Protein AF-A0A267TAC4-F1 (afdb_monomer_lite)

Radius of gyration: 40.47 Å; chains: 1; bounding box: 93×40×116 Å

Secondary structure (DSSP, 8-state):
-EEEEEEEEE--TTS--HHHHHHHHH-GGG-EE-GGGTT-TTEEEETTEEEE-SEEEEEEEEE----HHHHHHHHHHHHHHHHHHHHHHHHHHHS-TT---SSSS--HHHHTHHHHHHHHHHHHHHHHHHHHHHHHHHHHSTTPPP--SPPPP-HHHHH-HHHHHHHHHHHHHHH-----HHHHHHHHHHHHHHHHHHHHHHHHHHHHHHHB-GGGSEEEEE--STT----EEEEE-SSEEEEEEES--BS-TT--EEE---SS-S-B--SEEEEEEESS-EEEEEEEEE-S-HHHIIIIIHHHHIIIIIISEEETTBSS---SEEEEEESSS--EEEE--TTSSPEEEEEE-STT-THHHHHHHHHHHHHHS-GGGBPP-

Foldseek 3Di:
DWDWDKDKDFDAPVQDDPQQVVQCVVPVVQWDWDPVCPPPRQWDDDPPIITHHGITIGIDTDDALQDPLLQALLLLLVVVLVVLVVVLVVLVVVQPPPDDDPDPDQDPSNVLCVVSVVVNVVSVVVSVVSVVVSVVSCVVRPPYHHDNDQDDDDVVCVPDPVSVVSNVVSNVSVPDDDDCPVVSVVVSQVVVQVVQLVVVVVLVVVLCVQWFPLVQWDWDFDDPDPVSDGQWIWTDHPFKIKIKGAQDWPPDPVFQKHFQDPPDDDTDTARMWIWIDGPVDTAIATEHEDADDPVCCVPPVVVVCCVGQFVGMDGHVGHPDGHQEYEYEYQDQDWDFDDDDPVDDDGYTYAYCHVVRNVRVSVVVVVVCPVRDDPVRTDDD

pLDDT: mean 72.64, std 10.51, range [33.62, 89.38]

Sequence (381 aa):
MLRNTISTIDYSPRDISEYSINWILGNIDSVIFDESYAGLPDSICIGNKYGILDRIDTEKSVESFSTYENKILLGAFIKMLSNLKHLKKIIDSSIDTYTYGYGNYVDFRDLKKTPFLKLFKDANSLEKQIEGLYNRYCNIFVGVEPKVEKPRVTNIFLQNSLYREAFRKIQETFNYKFVFDGELSLLNIKRLSTLYEFYNFHLIINFFKNKLNIDLFEVREQSNRQDNFIDRVSFKSDTISIDIYYNYHYPSILTNLVRIDKKRGTYYTPDYIINIRNEYVDTTIILDAKYSKLETVRSRYLPDCIFKYILNTGFKDEKYRKIDYLILLYSGETYELTVENNEFSPQVFIIPSKPRFEYFLEAQLNTIIEKEIPNSFYKKK

Structure (mmCIF, N/CA/C/O backbone):
data_AF-A0A267TAC4-F1
#
_entry.id   AF-A0A267TAC4-F1
#
loop_
_atom_site.group_PDB
_atom_site.id
_atom_site.type_symbol
_atom_site.label_atom_id
_atom_site.label_alt_id
_atom_site.label_comp_id
_atom_site.label_asym_id
_atom_site.label_entity_id
_atom_site.label_seq_id
_atom_site.pdbx_PDB_ins_code
_atom_site.Cartn_x
_atom_site.Cartn_y
_atom_site.Cartn_z
_atom_site.occupancy
_atom_site.B_iso_or_equiv
_atom_site.auth_seq_id
_atom_site.auth_comp_id
_atom_site.auth_asym_id
_atom_site.auth_atom_id
_atom_site.pdbx_PDB_model_num
ATOM 1 N N . MET A 1 1 ? -36.834 4.300 37.189 1.00 51.34 1 MET A N 1
ATOM 2 C CA . MET A 1 1 ? -37.978 3.453 37.598 1.00 51.34 1 MET A CA 1
ATOM 3 C C . MET A 1 1 ? -38.014 3.450 39.108 1.00 51.34 1 MET A C 1
ATOM 5 O O . MET A 1 1 ? -36.953 3.459 39.723 1.00 51.34 1 MET A O 1
ATOM 9 N N . LEU A 1 2 ? -39.206 3.479 39.684 1.00 44.16 2 LEU A N 1
ATOM 10 C CA . LEU A 1 2 ? -39.393 3.491 41.125 1.00 44.16 2 LEU A CA 1
ATOM 11 C C . LEU A 1 2 ? -39.151 2.086 41.697 1.00 44.16 2 LEU A C 1
ATOM 13 O O . LEU A 1 2 ? -39.688 1.106 41.183 1.00 44.16 2 LEU A O 1
ATOM 17 N N . ARG A 1 3 ? -38.297 1.983 42.714 1.00 47.59 3 ARG A N 1
ATOM 18 C CA . ARG A 1 3 ? -38.039 0.756 43.470 1.00 47.59 3 ARG A CA 1
ATOM 19 C C . ARG A 1 3 ? -38.462 1.009 44.911 1.00 47.59 3 ARG A C 1
ATOM 21 O O . ARG A 1 3 ? -37.956 1.941 45.528 1.00 47.59 3 ARG A O 1
ATOM 28 N N . ASN A 1 4 ? -39.367 0.190 45.438 1.00 52.66 4 ASN A N 1
ATOM 29 C CA . ASN A 1 4 ? -39.786 0.306 46.831 1.00 52.66 4 ASN A CA 1
ATOM 30 C C . ASN A 1 4 ? -38.666 -0.222 47.735 1.00 52.66 4 ASN A C 1
ATOM 32 O O . ASN A 1 4 ? -38.141 -1.320 47.532 1.00 52.66 4 ASN A O 1
ATOM 36 N N . THR A 1 5 ? -38.258 0.602 48.692 1.00 55.22 5 THR A N 1
ATOM 37 C CA . THR A 1 5 ? -37.286 0.278 49.738 1.00 55.22 5 THR A CA 1
ATOM 38 C C . THR A 1 5 ? -37.922 0.561 51.090 1.00 55.22 5 THR A C 1
ATOM 40 O O . THR A 1 5 ? -38.570 1.594 51.251 1.00 55.22 5 THR A O 1
ATOM 43 N N . ILE A 1 6 ? -37.731 -0.340 52.054 1.00 62.91 6 ILE A N 1
ATOM 44 C CA . ILE A 1 6 ? -38.237 -0.176 53.421 1.00 62.91 6 ILE A CA 1
ATOM 45 C C . ILE A 1 6 ? -37.331 0.820 54.148 1.00 62.91 6 ILE A C 1
ATOM 47 O O . ILE A 1 6 ? -36.107 0.669 54.130 1.00 62.91 6 ILE A O 1
ATOM 51 N N . SER A 1 7 ? -37.919 1.843 54.760 1.00 62.56 7 SER A N 1
ATOM 52 C CA . SER A 1 7 ? -37.189 2.827 55.564 1.00 62.56 7 SER A CA 1
ATOM 53 C C . SER A 1 7 ? -37.964 3.197 56.822 1.00 62.56 7 SER A C 1
ATOM 55 O O . SER A 1 7 ? -39.170 3.431 56.737 1.00 62.56 7 SER A O 1
ATOM 57 N N . THR A 1 8 ? -37.258 3.322 57.944 1.00 70.31 8 THR A N 1
ATOM 58 C CA . THR A 1 8 ? -37.807 3.806 59.215 1.00 70.31 8 THR A CA 1
ATOM 59 C C . THR A 1 8 ? -37.963 5.325 59.172 1.00 70.31 8 THR A C 1
ATOM 61 O O . THR A 1 8 ? -36.998 6.044 58.901 1.00 70.31 8 THR A O 1
ATOM 64 N N . ILE A 1 9 ? -39.171 5.817 59.422 1.00 73.38 9 ILE A N 1
ATOM 65 C CA . ILE A 1 9 ? -39.515 7.244 59.465 1.00 73.38 9 ILE A CA 1
ATOM 66 C C . ILE A 1 9 ? -40.238 7.583 60.766 1.00 73.38 9 ILE A C 1
ATOM 68 O O . ILE A 1 9 ? -40.706 6.677 61.453 1.00 73.38 9 ILE A O 1
ATOM 72 N N . ASP A 1 10 ? -40.350 8.874 61.080 1.00 71.31 10 ASP A N 1
ATOM 73 C CA . ASP A 1 10 ? -41.191 9.337 62.184 1.00 71.31 10 ASP A CA 1
ATOM 74 C C . ASP A 1 10 ? -42.667 9.037 61.883 1.00 71.31 10 ASP A C 1
ATOM 76 O O . ASP A 1 10 ? -43.104 9.105 60.729 1.00 71.31 10 ASP A O 1
ATOM 80 N N . TYR A 1 11 ? -43.419 8.640 62.907 1.00 70.00 11 TYR A N 1
ATOM 81 C CA . TYR A 1 11 ? -44.792 8.181 62.735 1.00 70.00 11 TYR A CA 1
ATOM 82 C C . TYR A 1 11 ? -45.702 9.290 62.194 1.00 70.00 11 TYR A C 1
ATOM 84 O O . TYR A 1 11 ? -45.793 10.381 62.750 1.00 70.00 11 TYR A O 1
ATOM 92 N N . SER A 1 12 ? -46.429 8.971 61.122 1.00 67.88 12 SER A N 1
ATOM 93 C CA . SER A 1 12 ? -47.569 9.751 60.659 1.00 67.88 12 SER A CA 1
ATOM 94 C C . SER A 1 12 ? -48.684 8.804 60.212 1.00 67.88 12 SER A C 1
ATOM 96 O O . SER A 1 12 ? -48.405 7.837 59.494 1.00 67.88 12 SER A O 1
ATOM 98 N N . PRO A 1 13 ? -49.961 9.092 60.529 1.00 64.94 13 PRO A N 1
ATOM 99 C CA . PRO A 1 13 ? -51.098 8.277 60.092 1.00 64.94 13 PRO A CA 1
ATOM 100 C C . PRO A 1 13 ? -51.196 8.092 58.570 1.00 64.94 13 PRO A C 1
ATOM 102 O O . PRO A 1 13 ? -51.857 7.172 58.093 1.00 64.94 13 PRO A O 1
ATOM 105 N N . ARG A 1 14 ? -50.564 8.980 57.791 1.00 66.38 14 ARG A N 1
ATOM 106 C CA . ARG A 1 14 ? -50.597 8.971 56.320 1.00 66.38 14 ARG A CA 1
ATOM 107 C C . ARG A 1 14 ? -49.613 7.994 55.684 1.00 66.38 14 ARG A C 1
ATOM 109 O O . ARG A 1 14 ? -49.813 7.629 54.530 1.00 66.38 14 ARG A O 1
ATOM 116 N N . ASP A 1 15 ? -48.595 7.569 56.424 1.00 65.94 15 ASP A N 1
ATOM 117 C CA . ASP A 1 15 ? -47.478 6.785 55.892 1.00 65.94 15 ASP A CA 1
ATOM 118 C C . ASP A 1 15 ? -47.563 5.294 56.270 1.00 65.94 15 ASP A C 1
ATOM 120 O O . ASP A 1 15 ? -46.605 4.539 56.094 1.00 65.94 15 ASP A O 1
ATOM 124 N N . ILE A 1 16 ? -48.717 4.853 56.783 1.00 69.75 16 ILE A N 1
ATOM 125 C CA . ILE A 1 16 ? -48.957 3.470 57.204 1.00 69.75 16 ILE A CA 1
ATOM 126 C C . ILE A 1 16 ? -49.120 2.565 55.975 1.00 69.75 16 ILE A C 1
ATOM 128 O O . ILE A 1 16 ? -50.017 2.746 55.153 1.00 69.75 16 ILE A O 1
ATOM 132 N N . SER A 1 17 ? -48.273 1.541 55.893 1.00 68.50 17 SER A N 1
ATOM 133 C CA . SER A 1 17 ? -48.333 0.454 54.910 1.00 68.50 17 SER A CA 1
ATOM 134 C C . SER A 1 17 ? -48.469 -0.910 55.603 1.00 68.50 17 SER A C 1
ATOM 136 O O . SER A 1 17 ? -48.362 -1.018 56.825 1.00 68.50 17 SER A O 1
ATOM 138 N N . GLU A 1 18 ? -48.665 -1.984 54.834 1.00 68.31 18 GLU A N 1
ATOM 139 C CA . GLU A 1 18 ? -48.722 -3.359 55.363 1.00 68.31 18 GLU A CA 1
ATOM 140 C C . GLU A 1 18 ? -47.434 -3.751 56.124 1.00 68.31 18 GLU A C 1
ATOM 142 O O . GLU A 1 18 ? -47.484 -4.431 57.150 1.00 68.31 18 GLU A O 1
ATOM 147 N N . TYR A 1 19 ? -46.276 -3.236 55.695 1.00 67.88 19 TYR A N 1
ATOM 148 C CA . TYR A 1 19 ? -44.997 -3.407 56.393 1.00 67.88 19 TYR A CA 1
ATOM 149 C C . TYR A 1 19 ? -44.926 -2.622 57.703 1.00 67.88 19 TYR A C 1
ATOM 151 O O . TYR A 1 19 ? -44.353 -3.111 58.676 1.00 67.88 19 TYR A O 1
ATOM 159 N N . SER A 1 20 ? -45.564 -1.452 57.753 1.00 69.00 20 SER A N 1
ATOM 160 C CA . SER A 1 20 ? -45.675 -0.644 58.969 1.00 69.00 20 SER A CA 1
ATOM 161 C C . SER A 1 20 ? -46.455 -1.389 60.045 1.00 69.00 20 SER A C 1
ATOM 163 O O . SER A 1 20 ? -46.040 -1.404 61.196 1.00 69.00 20 SER A O 1
ATOM 165 N N . ILE A 1 21 ? -47.531 -2.087 59.668 1.00 69.44 21 ILE A N 1
ATOM 166 C CA . ILE A 1 21 ? -48.330 -2.903 60.596 1.00 69.44 21 ILE A CA 1
ATOM 167 C C . ILE A 1 21 ? -47.493 -4.059 61.162 1.00 69.44 21 ILE A C 1
ATOM 169 O O . ILE A 1 21 ? -47.476 -4.269 62.374 1.00 69.44 21 ILE A O 1
ATOM 173 N N . ASN A 1 22 ? -46.745 -4.770 60.313 1.00 73.50 22 ASN A N 1
ATOM 174 C CA . ASN A 1 22 ? -45.856 -5.848 60.760 1.00 73.50 22 ASN A CA 1
ATOM 175 C C . ASN A 1 22 ? -44.737 -5.342 61.682 1.00 73.50 22 ASN A C 1
ATOM 177 O O . ASN A 1 22 ? -44.395 -6.006 62.661 1.00 73.50 22 ASN A O 1
ATOM 181 N N . TRP A 1 23 ? -44.195 -4.155 61.406 1.00 74.31 23 TRP A N 1
ATOM 182 C CA . TRP A 1 23 ? -43.194 -3.526 62.262 1.00 74.31 23 TRP A CA 1
ATOM 183 C C . TRP A 1 23 ? -43.763 -3.135 63.628 1.00 74.31 23 TRP A C 1
ATOM 185 O O . TRP A 1 23 ? -43.130 -3.413 64.644 1.00 74.31 23 TRP A O 1
ATOM 195 N N . ILE A 1 24 ? -44.970 -2.561 63.666 1.00 72.94 24 ILE A N 1
ATOM 196 C CA . ILE A 1 24 ? -45.664 -2.199 64.912 1.00 72.94 24 ILE A CA 1
ATOM 197 C C . ILE A 1 24 ? -45.919 -3.446 65.763 1.00 72.94 24 ILE A C 1
ATOM 199 O O . ILE A 1 24 ? -45.646 -3.437 66.959 1.00 72.94 24 ILE A O 1
ATOM 203 N N . LEU A 1 25 ? -46.375 -4.543 65.148 1.00 70.94 25 LEU A N 1
ATOM 204 C CA . LEU A 1 25 ? -46.592 -5.820 65.839 1.00 70.94 25 LEU A CA 1
ATOM 205 C C . LEU A 1 25 ? -45.291 -6.432 66.385 1.00 70.94 25 LEU A C 1
ATOM 207 O O . LEU A 1 25 ? -45.318 -7.098 67.417 1.00 70.94 25 LEU A O 1
ATOM 211 N N . GLY A 1 26 ? -44.160 -6.203 65.714 1.00 71.44 26 GLY A N 1
ATOM 212 C CA . GLY A 1 26 ? -42.837 -6.645 66.163 1.00 71.44 26 GLY A CA 1
ATOM 213 C C . GLY A 1 26 ? -42.187 -5.750 67.222 1.00 71.44 26 GLY A C 1
ATOM 214 O O . GLY A 1 26 ? -41.278 -6.204 67.909 1.00 71.44 26 GLY A O 1
ATOM 215 N N . ASN A 1 27 ? -42.646 -4.503 67.367 1.00 74.44 27 ASN A N 1
ATOM 216 C CA . ASN A 1 27 ? -42.060 -3.487 68.247 1.00 74.44 27 ASN A CA 1
ATOM 217 C C . ASN A 1 27 ? -43.119 -2.872 69.178 1.00 74.44 27 ASN A C 1
ATOM 219 O O . ASN A 1 27 ? -43.124 -1.667 69.424 1.00 74.44 27 ASN A O 1
ATOM 223 N N . ILE A 1 28 ? -44.015 -3.699 69.722 1.00 68.62 28 ILE A N 1
ATOM 224 C CA . ILE A 1 28 ? -45.085 -3.260 70.641 1.00 68.62 28 ILE A CA 1
ATOM 225 C C . ILE A 1 28 ? -44.517 -2.549 71.880 1.00 68.62 28 ILE A C 1
ATOM 227 O O . ILE A 1 28 ? -45.140 -1.620 72.385 1.00 68.62 28 ILE A O 1
ATOM 231 N N . ASP A 1 29 ? -43.308 -2.912 72.316 1.00 64.69 29 ASP A N 1
ATOM 232 C CA . ASP A 1 29 ? -42.612 -2.286 73.450 1.00 64.69 29 ASP A CA 1
ATOM 233 C C . ASP A 1 29 ? -42.273 -0.801 73.228 1.00 64.69 29 ASP A C 1
ATOM 235 O O . ASP A 1 29 ? -42.005 -0.072 74.180 1.00 64.69 29 ASP A O 1
ATOM 239 N N . SER A 1 30 ? -42.280 -0.344 71.973 1.00 66.19 30 SER A N 1
ATOM 240 C CA . SER A 1 30 ? -42.054 1.059 71.610 1.00 66.19 30 SER A CA 1
ATOM 241 C C . SER A 1 30 ? -43.330 1.912 71.613 1.00 66.19 30 SER A C 1
ATOM 243 O O . SER A 1 30 ? -43.249 3.122 71.415 1.00 66.19 30 SER A O 1
ATOM 245 N N . VAL A 1 31 ? -44.503 1.306 71.846 1.00 67.38 31 VAL A N 1
ATOM 246 C CA . VAL A 1 31 ? -45.788 2.013 71.938 1.00 67.38 31 VAL A CA 1
ATOM 247 C C . VAL A 1 31 ? -46.037 2.452 73.381 1.00 67.38 31 VAL A C 1
ATOM 249 O O . VAL A 1 31 ? -46.196 1.625 74.281 1.00 67.38 31 VAL A O 1
ATOM 252 N N . ILE A 1 32 ? -46.141 3.762 73.608 1.00 68.69 32 ILE A N 1
ATOM 253 C CA . ILE A 1 32 ? -46.489 4.315 74.923 1.00 68.69 32 ILE A CA 1
ATOM 254 C C . ILE A 1 32 ? -48.008 4.458 75.001 1.00 68.69 32 ILE A C 1
ATOM 256 O O . ILE A 1 32 ? -48.587 5.294 74.307 1.00 68.69 32 ILE A O 1
ATOM 260 N N . PHE A 1 33 ? -48.653 3.643 75.838 1.00 68.00 33 PHE A N 1
ATOM 261 C CA . PHE A 1 33 ? -50.101 3.677 76.048 1.00 68.00 33 PHE A CA 1
ATOM 262 C C . PHE A 1 33 ? -50.479 4.581 77.225 1.00 68.00 33 PHE A C 1
ATOM 264 O O . PHE A 1 33 ? -50.048 4.337 78.351 1.00 68.00 33 PHE A O 1
ATOM 271 N N . ASP A 1 34 ? -51.348 5.558 76.979 1.00 67.19 34 ASP A N 1
ATOM 272 C CA . ASP A 1 34 ? -51.974 6.398 78.004 1.00 67.19 34 ASP A CA 1
ATOM 273 C C . ASP A 1 34 ? -53.374 6.826 77.526 1.00 67.19 34 ASP A C 1
ATOM 275 O O . ASP A 1 34 ? -53.598 7.119 76.350 1.00 67.19 34 ASP A O 1
ATOM 279 N N . GLU A 1 35 ? -54.340 6.861 78.441 1.00 61.59 35 GLU A N 1
ATOM 280 C CA . GLU A 1 35 ? -55.709 7.314 78.173 1.00 61.59 35 GLU A CA 1
ATOM 281 C C . GLU A 1 35 ? -55.766 8.819 77.861 1.00 61.59 35 GLU A C 1
ATOM 283 O O . GLU A 1 35 ? -56.700 9.277 77.201 1.00 61.59 35 GLU A O 1
ATOM 288 N N . SER A 1 36 ? -54.736 9.579 78.255 1.00 63.16 36 SER A N 1
ATOM 289 C CA . SER A 1 36 ? -54.576 11.003 77.931 1.00 63.16 36 SER A CA 1
ATOM 290 C C . SER A 1 36 ? -54.362 11.289 76.434 1.00 63.16 36 SER A C 1
ATOM 292 O O . SER A 1 36 ? -54.552 12.423 75.993 1.00 63.16 36 SER A O 1
ATOM 294 N N . TYR A 1 37 ? -54.031 10.270 75.630 1.00 62.53 37 TYR A N 1
ATOM 295 C CA . TYR A 1 37 ? -53.801 10.391 74.184 1.00 62.53 37 TYR A CA 1
ATOM 296 C C . TYR A 1 37 ? -55.065 10.213 73.325 1.00 62.53 37 TYR A C 1
ATOM 298 O O . TYR A 1 37 ? -54.999 10.223 72.088 1.00 62.53 37 TYR A O 1
ATOM 306 N N . ALA A 1 38 ? -56.232 10.079 73.958 1.00 54.31 38 ALA A N 1
ATOM 307 C CA . ALA A 1 38 ? -57.517 10.047 73.274 1.00 54.31 38 ALA A CA 1
ATOM 308 C C . ALA A 1 38 ? -57.780 11.376 72.533 1.00 54.31 38 ALA A C 1
ATOM 310 O O . ALA A 1 38 ? -57.912 12.432 73.146 1.00 54.31 38 ALA A O 1
ATOM 311 N N . GLY A 1 39 ? -57.877 11.321 71.199 1.00 59.06 39 GLY A N 1
ATOM 312 C CA . GLY A 1 39 ? -58.205 12.478 70.352 1.00 59.06 39 GLY A CA 1
ATOM 313 C C . GLY A 1 39 ? -57.015 13.243 69.756 1.00 59.06 39 GLY A C 1
ATOM 314 O O . GLY A 1 39 ? -57.237 14.233 69.058 1.00 59.06 39 GLY A O 1
ATOM 315 N N . LEU A 1 40 ? -55.773 12.799 69.980 1.00 65.69 40 LEU A N 1
ATOM 316 C CA . LEU A 1 40 ? -54.605 13.335 69.273 1.00 65.69 40 LEU A CA 1
ATOM 317 C C . LEU A 1 40 ? -54.532 12.804 67.827 1.00 65.69 40 LEU A C 1
ATOM 319 O O . LEU A 1 40 ? -54.872 11.648 67.587 1.00 65.69 40 LEU A O 1
ATOM 323 N N . PRO A 1 41 ? -54.073 13.617 66.855 1.00 61.06 41 PRO A N 1
ATOM 324 C CA . PRO A 1 41 ? -54.011 13.218 65.446 1.00 61.06 41 PRO A CA 1
ATOM 325 C C . PRO A 1 41 ? -53.059 12.040 65.188 1.00 61.06 41 PRO A C 1
ATOM 327 O O . PRO A 1 41 ? -53.303 11.268 64.266 1.00 61.06 41 PRO A O 1
ATOM 330 N N . ASP A 1 42 ? -52.031 11.880 66.024 1.00 65.06 42 ASP A N 1
ATOM 331 C CA . ASP A 1 42 ? -51.009 10.835 65.906 1.00 65.06 42 ASP A CA 1
ATOM 332 C C . ASP A 1 42 ? -51.206 9.690 66.919 1.00 65.06 42 ASP A C 1
ATOM 334 O O . ASP A 1 42 ? -50.290 8.904 67.159 1.00 65.06 42 ASP A O 1
ATOM 338 N N . SER A 1 43 ? -52.387 9.571 67.538 1.00 68.94 43 SER A N 1
ATOM 339 C CA . SER A 1 43 ? -52.673 8.430 68.410 1.00 68.94 43 SER A CA 1
ATOM 340 C C . SER A 1 43 ? -53.250 7.246 67.637 1.00 68.94 43 SER A C 1
ATOM 342 O O . SER A 1 43 ? -54.053 7.381 66.712 1.00 68.94 43 SER A O 1
ATOM 344 N N . ILE A 1 44 ? -52.822 6.048 68.027 1.00 68.62 44 ILE A N 1
ATOM 345 C CA . ILE A 1 44 ? -53.320 4.774 67.512 1.00 68.62 44 ILE A CA 1
ATOM 346 C C . ILE A 1 44 ? -54.204 4.156 68.585 1.00 68.62 44 ILE A C 1
ATOM 348 O O . ILE A 1 44 ? -53.816 4.046 69.749 1.00 68.62 44 ILE A O 1
ATOM 352 N N . CYS A 1 45 ? -55.395 3.722 68.187 1.00 66.25 45 CYS A N 1
ATOM 353 C CA . CYS A 1 45 ? -56.291 2.971 69.051 1.00 66.25 45 CYS A CA 1
ATOM 354 C C . CYS A 1 45 ? -56.042 1.470 68.860 1.00 66.25 45 CYS A C 1
ATOM 356 O O . CYS A 1 45 ? -56.262 0.937 67.771 1.00 66.25 45 CYS A O 1
ATOM 358 N N . ILE A 1 46 ? -55.585 0.786 69.912 1.00 62.41 46 ILE A N 1
ATOM 359 C CA . ILE A 1 46 ? -55.448 -0.676 69.933 1.00 62.41 46 ILE A CA 1
ATOM 360 C C . ILE A 1 46 ? -56.353 -1.205 71.051 1.00 62.41 46 ILE A C 1
ATOM 362 O O . ILE A 1 46 ? -56.034 -1.126 72.238 1.00 62.41 46 ILE A O 1
ATOM 366 N N . GLY A 1 47 ? -57.529 -1.715 70.677 1.00 67.44 47 GLY A N 1
ATOM 367 C CA . GLY A 1 47 ? -58.569 -2.102 71.635 1.00 67.44 47 GLY A CA 1
ATOM 368 C C . GLY A 1 47 ? -59.204 -0.881 72.314 1.00 67.44 47 GLY A C 1
ATOM 369 O O . GLY A 1 47 ? -59.746 -0.025 71.628 1.00 67.44 47 GLY A O 1
ATOM 370 N N . ASN A 1 48 ? -59.130 -0.802 73.650 1.00 64.56 48 ASN A N 1
ATOM 371 C CA . ASN A 1 48 ? -59.649 0.325 74.452 1.00 64.56 48 ASN A CA 1
ATOM 372 C C . ASN A 1 48 ? -58.554 1.295 74.937 1.00 64.56 48 ASN A C 1
ATOM 374 O O . ASN A 1 48 ? -58.827 2.153 75.773 1.00 64.56 48 ASN A O 1
ATOM 378 N N . LYS A 1 49 ? -57.312 1.146 74.463 1.00 67.25 49 LYS A N 1
ATOM 379 C CA . LYS A 1 49 ? -56.179 1.983 74.877 1.00 67.25 49 LYS A CA 1
ATOM 380 C C . LYS A 1 49 ? -55.654 2.792 73.697 1.00 67.25 49 LYS A C 1
ATOM 382 O O . LYS A 1 49 ? -55.583 2.285 72.575 1.00 67.25 49 LYS A O 1
ATOM 387 N N . TYR A 1 50 ? -55.278 4.036 73.974 1.00 68.75 50 TYR A N 1
ATOM 388 C CA . TYR A 1 50 ? -54.648 4.935 73.013 1.00 68.75 50 TYR A CA 1
ATOM 389 C C . TYR A 1 50 ? -53.142 4.928 73.246 1.00 68.75 50 TYR A C 1
ATOM 391 O O . TYR A 1 50 ? -52.693 4.977 74.391 1.00 68.75 50 TYR A O 1
ATOM 399 N N . GLY A 1 51 ? -52.367 4.821 72.172 1.00 69.06 51 GLY A N 1
ATOM 400 C CA . GLY A 1 51 ? -50.912 4.866 72.238 1.00 69.06 51 GLY A CA 1
ATOM 401 C C . GLY A 1 51 ? -50.316 5.763 71.166 1.00 69.06 51 GLY A C 1
ATOM 402 O O . GLY A 1 51 ? -50.931 5.974 70.121 1.00 69.06 51 GLY A O 1
ATOM 403 N N . ILE A 1 52 ? -49.128 6.295 71.437 1.00 70.94 52 ILE A N 1
ATOM 404 C CA . ILE A 1 52 ? -48.330 7.066 70.477 1.00 70.94 52 ILE A CA 1
ATOM 405 C C . ILE A 1 52 ? -47.122 6.227 70.059 1.00 70.94 52 ILE A C 1
ATOM 407 O O . ILE A 1 52 ? -46.553 5.486 70.865 1.00 70.94 52 ILE A O 1
ATOM 411 N N . LEU A 1 53 ? -46.761 6.342 68.783 1.00 71.12 53 LEU A N 1
ATOM 412 C CA . LEU A 1 53 ? -45.547 5.788 68.201 1.00 71.12 53 LEU A CA 1
ATOM 413 C C . LEU A 1 53 ? -44.626 6.926 67.785 1.00 71.12 53 LEU A C 1
ATOM 415 O O . LEU A 1 53 ? -45.084 7.900 67.198 1.00 71.12 53 LEU A O 1
ATOM 419 N N . ASP A 1 54 ? -43.327 6.751 68.004 1.00 67.44 54 ASP A N 1
ATOM 420 C CA . ASP A 1 54 ? -42.333 7.701 67.504 1.00 67.44 54 ASP A CA 1
ATOM 421 C C . ASP A 1 54 ? -41.957 7.403 66.049 1.00 67.44 54 ASP A C 1
ATOM 423 O O . ASP A 1 54 ? -41.707 8.319 65.269 1.00 67.44 54 ASP A O 1
ATOM 427 N N . ARG A 1 55 ? -41.901 6.119 65.661 1.00 72.00 55 ARG A N 1
ATOM 428 C CA . ARG A 1 55 ? -41.383 5.679 64.357 1.00 72.00 55 ARG A CA 1
ATOM 429 C C . ARG A 1 55 ? -42.160 4.508 63.775 1.00 72.00 55 ARG A C 1
ATOM 431 O O . ARG A 1 55 ? -42.699 3.702 64.522 1.00 72.00 55 ARG A O 1
ATOM 438 N N . ILE A 1 56 ? -42.168 4.403 62.446 1.00 74.25 56 ILE A N 1
ATOM 439 C CA . ILE A 1 56 ? -42.674 3.249 61.690 1.00 74.25 56 ILE A CA 1
ATOM 440 C C . ILE A 1 56 ? -41.776 2.934 60.494 1.00 74.25 56 ILE A C 1
ATOM 442 O O . ILE A 1 56 ? -41.187 3.830 59.889 1.00 74.25 56 ILE A O 1
ATOM 446 N N . ASP A 1 57 ? -41.720 1.663 60.104 1.00 71.69 57 ASP A N 1
ATOM 447 C CA . ASP A 1 57 ? -41.153 1.265 58.815 1.00 71.69 57 ASP A CA 1
ATOM 448 C C . ASP A 1 57 ? -42.203 1.419 57.716 1.00 71.69 57 ASP A C 1
ATOM 450 O O . ASP A 1 57 ? -43.291 0.859 57.808 1.00 71.69 57 ASP A O 1
ATOM 454 N N . THR A 1 58 ? -41.892 2.154 56.651 1.00 69.94 58 THR A N 1
ATOM 455 C CA . THR A 1 58 ? -42.782 2.296 55.488 1.00 69.94 58 THR A CA 1
ATOM 456 C C . THR A 1 58 ? -42.035 2.087 54.175 1.00 69.94 58 THR A C 1
ATOM 458 O O . THR A 1 58 ? -40.808 2.227 54.104 1.00 69.94 58 THR A O 1
ATOM 461 N N . GLU A 1 59 ? -42.772 1.740 53.119 1.00 63.12 59 GLU A N 1
ATOM 462 C CA . GLU A 1 59 ? -42.225 1.652 51.769 1.00 63.12 59 GLU A CA 1
ATOM 463 C C . GLU A 1 59 ? -42.023 3.050 51.183 1.00 63.12 59 GLU A C 1
ATOM 465 O O . GLU A 1 59 ? -42.973 3.738 50.812 1.00 63.12 59 GLU A O 1
ATOM 470 N N . LYS A 1 60 ? -40.762 3.456 51.014 1.00 62.59 60 LYS A N 1
ATOM 471 C CA . LYS A 1 60 ? -40.427 4.611 50.180 1.00 62.59 60 LYS A CA 1
ATOM 472 C C . LYS A 1 60 ? -40.079 4.159 48.777 1.00 62.59 60 LYS A C 1
ATOM 474 O O . LYS A 1 60 ? -39.219 3.304 48.564 1.00 62.59 60 LYS A O 1
ATOM 479 N N . SER A 1 61 ? -40.742 4.773 47.809 1.00 55.09 61 SER A N 1
ATOM 480 C CA . SER A 1 61 ? -40.466 4.565 46.399 1.00 55.09 61 SER A CA 1
ATOM 481 C C . SER A 1 61 ? -39.269 5.424 45.990 1.00 55.09 61 SER A C 1
ATOM 483 O O . SER A 1 61 ? -39.377 6.644 45.890 1.00 55.09 61 SER A O 1
ATOM 485 N N . VAL A 1 62 ? -38.101 4.804 45.813 1.00 57.66 62 VAL A N 1
ATOM 486 C CA . VAL A 1 62 ? -36.859 5.499 45.446 1.00 57.66 62 VAL A CA 1
ATOM 487 C C . VAL A 1 62 ? -36.616 5.344 43.950 1.00 57.66 62 VAL A C 1
ATOM 489 O O . VAL A 1 62 ? -36.708 4.245 43.395 1.00 57.66 62 VAL A O 1
ATOM 492 N N . GLU A 1 63 ? -36.282 6.439 43.269 1.00 57.50 63 GLU A N 1
ATOM 493 C CA . GLU A 1 63 ? -35.869 6.383 41.869 1.00 57.50 63 GLU A CA 1
ATOM 494 C C . GLU A 1 63 ? -34.543 5.624 41.743 1.00 57.50 63 GLU A C 1
ATOM 496 O O . GLU A 1 63 ? -33.488 6.087 42.168 1.00 57.50 63 GLU A O 1
ATOM 501 N N . SER A 1 64 ? -34.590 4.429 41.148 1.00 62.47 64 SER A N 1
ATOM 502 C CA . SER A 1 64 ? -33.397 3.640 40.859 1.00 62.47 64 SER A CA 1
ATOM 503 C C . SER A 1 64 ? -33.108 3.633 39.362 1.00 62.47 64 SER A C 1
ATOM 505 O O . SER A 1 64 ? -33.968 3.316 38.529 1.00 62.47 64 SER A O 1
ATOM 507 N N . PHE A 1 65 ? -31.855 3.940 39.028 1.00 64.69 65 PHE A N 1
ATOM 508 C CA . PHE A 1 65 ? -31.308 3.831 37.676 1.00 64.69 65 PHE A CA 1
ATOM 509 C C . PHE A 1 65 ? -30.679 2.454 37.402 1.00 64.69 65 PHE A C 1
ATOM 511 O O . PHE A 1 65 ? -30.233 2.203 36.284 1.00 64.69 65 PHE A O 1
ATOM 518 N N . SER A 1 66 ? -30.670 1.540 38.383 1.00 66.12 66 SER A N 1
ATOM 519 C CA . SER A 1 66 ? -30.045 0.206 38.309 1.00 66.12 66 SER A CA 1
ATOM 520 C C . SER A 1 66 ? -30.887 -0.811 37.525 1.00 66.12 66 SER A C 1
ATOM 522 O O . SER A 1 66 ? -31.204 -1.897 38.011 1.00 66.12 66 SER A O 1
ATOM 524 N N . THR A 1 67 ? -31.271 -0.461 36.298 1.00 74.44 67 THR A N 1
ATOM 525 C CA . THR A 1 67 ? -31.996 -1.346 35.378 1.00 74.44 67 THR A CA 1
ATOM 526 C C . THR A 1 67 ? -31.033 -2.231 34.590 1.00 74.44 67 THR A C 1
ATOM 528 O O . THR A 1 67 ? -29.861 -1.893 34.406 1.00 74.44 67 THR A O 1
ATOM 531 N N . TYR A 1 68 ? -31.510 -3.380 34.106 1.00 75.81 68 TYR A N 1
ATOM 532 C CA . TYR A 1 68 ? -30.703 -4.286 33.281 1.00 75.81 68 TYR A CA 1
ATOM 533 C C . TYR A 1 68 ? -30.151 -3.574 32.037 1.00 75.81 68 TYR A C 1
ATOM 535 O O . TYR A 1 68 ? -28.985 -3.742 31.689 1.00 75.81 68 TYR A O 1
ATOM 543 N N . GLU A 1 69 ? -30.963 -2.723 31.416 1.00 76.00 69 GLU A N 1
ATOM 544 C CA . GLU A 1 69 ? -30.640 -1.960 30.213 1.00 76.00 69 GLU A CA 1
ATOM 545 C C . GLU A 1 69 ? -29.452 -1.026 30.450 1.00 76.00 69 GLU A C 1
ATOM 547 O O . GLU A 1 69 ? -28.510 -1.013 29.657 1.00 76.00 69 GLU A O 1
ATOM 552 N N . ASN A 1 70 ? -29.457 -0.307 31.576 1.00 77.62 70 ASN A N 1
ATOM 553 C CA . ASN A 1 70 ? -28.387 0.618 31.940 1.00 77.62 70 ASN A CA 1
ATOM 554 C C . ASN A 1 70 ? -27.094 -0.132 32.273 1.00 77.62 70 ASN A C 1
ATOM 556 O O . ASN A 1 70 ? -26.014 0.273 31.842 1.00 77.62 70 ASN A O 1
ATOM 560 N N . LYS A 1 71 ? -27.198 -1.280 32.957 1.00 81.12 71 LYS A N 1
ATOM 561 C CA . LYS A 1 71 ? -26.047 -2.155 33.236 1.00 81.12 71 LYS A CA 1
ATOM 562 C C . LYS A 1 71 ? -25.409 -2.691 31.953 1.00 81.12 71 LYS A C 1
ATOM 564 O O . LYS A 1 71 ? -24.183 -2.722 31.849 1.00 81.12 71 LYS A O 1
ATOM 569 N N . ILE A 1 72 ? -26.224 -3.094 30.978 1.00 79.88 72 ILE A N 1
ATOM 570 C CA . ILE A 1 72 ? -25.770 -3.602 29.674 1.00 79.88 72 ILE A CA 1
ATOM 571 C C . ILE A 1 72 ? -25.157 -2.490 28.821 1.00 79.88 72 ILE A C 1
ATOM 573 O O . ILE A 1 72 ? -24.127 -2.709 28.186 1.00 79.88 72 ILE A O 1
ATOM 577 N N . LEU A 1 73 ? -25.747 -1.292 28.828 1.00 80.88 73 LEU A N 1
ATOM 578 C CA . LEU A 1 73 ? -25.222 -0.137 28.102 1.00 80.88 73 LEU A CA 1
ATOM 579 C C . LEU A 1 73 ? -23.835 0.259 28.628 1.00 80.88 73 LEU A C 1
ATOM 581 O O . LEU A 1 73 ? -22.897 0.397 27.842 1.00 80.88 73 LEU A O 1
ATOM 585 N N . LEU A 1 74 ? -23.669 0.340 29.951 1.00 80.31 74 LEU A N 1
ATOM 586 C CA . LEU A 1 74 ? -22.362 0.589 30.567 1.00 80.31 74 LEU A CA 1
ATOM 587 C C . LEU A 1 74 ? -21.370 -0.558 30.298 1.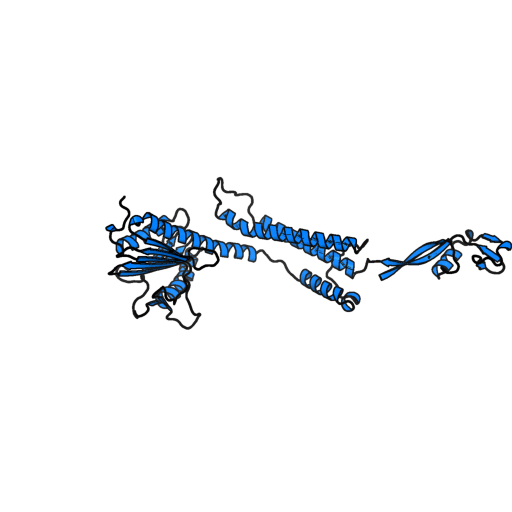00 80.31 74 LEU A C 1
ATOM 589 O O . LEU A 1 74 ? -20.203 -0.316 29.990 1.00 80.31 74 LEU A O 1
ATOM 593 N N . GLY A 1 75 ? -21.835 -1.811 30.331 1.00 79.88 75 GLY A N 1
ATOM 594 C CA . GLY A 1 75 ? -21.022 -2.980 29.987 1.00 79.88 75 GLY A CA 1
ATOM 595 C C . GLY A 1 75 ? -20.543 -2.999 28.530 1.00 79.88 75 GLY A C 1
ATOM 596 O O . GLY A 1 75 ? -19.438 -3.469 28.246 1.00 79.88 75 GLY A O 1
ATOM 597 N N . ALA A 1 76 ? -21.324 -2.446 27.599 1.00 81.06 76 ALA A N 1
ATOM 598 C CA . ALA A 1 76 ? -20.946 -2.346 26.193 1.00 81.06 76 ALA A CA 1
ATOM 599 C C . ALA A 1 76 ? -19.746 -1.412 25.978 1.00 81.06 76 ALA A C 1
ATOM 601 O O . ALA A 1 76 ? -18.835 -1.759 25.223 1.00 81.06 76 ALA A O 1
ATOM 602 N N . PHE A 1 77 ? -19.692 -0.279 26.688 1.00 81.69 77 PHE A N 1
ATOM 603 C CA . PHE A 1 77 ? -18.534 0.620 26.647 1.00 81.69 77 PHE A CA 1
ATOM 604 C C . PHE A 1 77 ? -17.260 -0.074 27.137 1.00 81.69 77 PHE A C 1
ATOM 606 O O . PHE A 1 77 ? -16.226 -0.003 26.472 1.00 81.69 77 PHE A O 1
ATOM 613 N N . ILE A 1 78 ? -17.339 -0.832 28.236 1.00 81.94 78 ILE A N 1
ATOM 614 C CA . ILE A 1 78 ? -16.201 -1.616 28.745 1.00 81.94 78 ILE A CA 1
ATOM 615 C C . ILE A 1 78 ? -15.732 -2.638 27.705 1.00 81.94 78 ILE A C 1
ATOM 617 O O . ILE A 1 78 ? -14.528 -2.803 27.484 1.00 81.94 78 ILE A O 1
ATOM 621 N N . LYS A 1 79 ? -16.667 -3.304 27.018 1.00 81.81 79 LYS A N 1
ATOM 622 C CA . LYS A 1 79 ? -16.327 -4.252 25.952 1.00 81.81 79 LYS A CA 1
ATOM 623 C C . LYS A 1 79 ? -15.624 -3.568 24.776 1.00 81.81 79 LYS A C 1
ATOM 625 O O . LYS A 1 79 ? -14.635 -4.106 24.278 1.00 81.81 79 LYS A O 1
ATOM 630 N N . MET A 1 80 ? -16.083 -2.388 24.356 1.00 80.88 80 MET A N 1
ATOM 631 C CA . MET A 1 80 ? -15.425 -1.598 23.307 1.00 80.88 80 MET A CA 1
ATOM 632 C C . MET A 1 80 ? -14.000 -1.199 23.706 1.00 80.88 80 MET A C 1
ATOM 634 O O . MET A 1 80 ? -13.073 -1.401 22.923 1.00 80.88 80 MET A O 1
ATOM 638 N N . LEU A 1 81 ? -13.804 -0.718 24.937 1.00 83.94 81 LEU A N 1
ATOM 639 C CA . LEU A 1 81 ? -12.480 -0.376 25.468 1.00 83.94 81 LEU A CA 1
ATOM 640 C C . LEU A 1 81 ? -11.553 -1.600 25.510 1.00 83.94 81 LEU A C 1
ATOM 642 O O . LEU A 1 81 ? -10.396 -1.524 25.104 1.00 83.94 81 LEU A O 1
ATOM 646 N N . SER A 1 82 ? -12.065 -2.757 25.934 1.00 82.06 82 SER A N 1
ATOM 647 C CA . SER A 1 82 ? -11.315 -4.019 25.919 1.00 82.06 82 SER A CA 1
ATOM 648 C C . SER A 1 82 ? -10.883 -4.421 24.503 1.00 82.06 82 SER A C 1
ATOM 650 O O . SER A 1 82 ? -9.729 -4.804 24.299 1.00 82.06 82 SER A O 1
ATOM 652 N N . ASN A 1 83 ? -11.766 -4.278 23.511 1.00 79.94 83 ASN A N 1
ATOM 653 C CA . ASN A 1 83 ? -11.444 -4.573 22.115 1.00 79.94 83 ASN A CA 1
ATOM 654 C C . ASN A 1 83 ? -10.392 -3.595 21.549 1.00 79.94 83 ASN A C 1
ATOM 656 O O . ASN A 1 83 ? -9.482 -4.024 20.842 1.00 79.94 83 ASN A O 1
ATOM 660 N N . LEU A 1 84 ? -10.461 -2.304 21.898 1.00 80.94 84 LEU A N 1
ATOM 661 C CA . LEU A 1 84 ? -9.444 -1.315 21.514 1.00 80.94 84 LEU A CA 1
ATOM 662 C C . LEU A 1 84 ? -8.078 -1.617 22.143 1.00 80.94 84 LEU A C 1
ATOM 664 O O . LEU A 1 84 ? -7.059 -1.532 21.461 1.00 80.94 84 LEU A O 1
ATOM 668 N N . LYS A 1 85 ? -8.042 -2.037 23.413 1.00 82.75 85 LYS A N 1
ATOM 669 C CA . LYS A 1 85 ? -6.803 -2.485 24.072 1.00 82.75 85 LYS A CA 1
ATOM 670 C C . LYS A 1 85 ? -6.199 -3.704 23.378 1.00 82.75 85 LYS A C 1
ATOM 672 O O . LYS A 1 85 ? -4.988 -3.759 23.181 1.00 82.75 85 LYS A O 1
ATOM 677 N N . HIS A 1 86 ? -7.034 -4.655 22.961 1.00 80.50 86 HIS A N 1
ATOM 678 C CA . HIS A 1 86 ? -6.584 -5.808 22.184 1.00 80.50 86 HIS A CA 1
ATOM 679 C C . HIS A 1 86 ? -5.994 -5.395 20.826 1.00 80.50 86 HIS A C 1
ATOM 681 O O . HIS A 1 86 ? -4.926 -5.872 20.454 1.00 80.50 86 HIS A O 1
ATOM 687 N N . LEU A 1 87 ? -6.640 -4.464 20.114 1.00 76.81 87 LEU A N 1
ATOM 688 C CA . LEU A 1 87 ? -6.134 -3.910 18.853 1.00 76.81 87 LEU A CA 1
ATOM 689 C C . LEU A 1 87 ? -4.759 -3.255 19.029 1.00 76.81 87 LEU A C 1
ATOM 691 O O . LEU A 1 87 ? -3.855 -3.525 18.244 1.00 76.81 87 LEU A O 1
ATOM 695 N N . LYS A 1 88 ? -4.570 -2.453 20.082 1.00 77.19 88 LYS A N 1
ATOM 696 C CA . LYS A 1 88 ? -3.267 -1.840 20.381 1.00 77.19 88 LYS A CA 1
ATOM 697 C C . LYS A 1 88 ? -2.193 -2.890 20.649 1.00 77.19 88 LYS A C 1
ATOM 699 O O . LYS A 1 88 ? -1.111 -2.796 20.087 1.00 77.19 88 LYS A O 1
ATOM 704 N N . LYS A 1 89 ? -2.524 -3.937 21.411 1.00 77.94 89 LYS A N 1
ATOM 705 C CA . LYS A 1 89 ? -1.602 -5.044 21.692 1.00 77.94 89 LYS A CA 1
ATOM 706 C C . LYS A 1 89 ? -1.181 -5.796 20.423 1.00 77.94 89 LYS A C 1
ATOM 708 O O . LYS A 1 89 ? -0.010 -6.136 20.293 1.00 77.94 89 LYS A O 1
ATOM 713 N N . ILE A 1 90 ? -2.109 -6.034 19.490 1.00 72.50 90 ILE A N 1
ATOM 714 C CA . ILE A 1 90 ? -1.781 -6.627 18.182 1.00 72.50 90 ILE A CA 1
ATOM 715 C C . ILE A 1 90 ? -0.826 -5.710 17.416 1.00 72.50 90 ILE A C 1
ATOM 717 O O . ILE A 1 90 ? 0.197 -6.176 16.917 1.00 72.50 90 ILE A O 1
ATOM 721 N N . ILE A 1 91 ? -1.131 -4.410 17.355 1.00 70.56 91 ILE A N 1
ATOM 722 C CA . ILE A 1 91 ? -0.285 -3.426 16.674 1.00 70.56 91 ILE A CA 1
ATOM 723 C C . ILE A 1 91 ? 1.131 -3.437 17.261 1.00 70.56 91 ILE A C 1
ATOM 725 O O . ILE A 1 91 ? 2.084 -3.592 16.501 1.00 70.56 91 ILE A O 1
ATOM 729 N N . ASP A 1 92 ? 1.268 -3.374 18.585 1.00 70.50 92 ASP A N 1
ATOM 730 C CA . ASP A 1 92 ? 2.570 -3.400 19.259 1.00 70.50 92 ASP A CA 1
ATOM 731 C C . ASP A 1 92 ? 3.338 -4.697 18.976 1.00 70.50 92 ASP A C 1
ATOM 733 O O . ASP A 1 92 ? 4.535 -4.654 18.718 1.00 70.50 92 ASP A O 1
ATOM 737 N N . SER A 1 93 ? 2.656 -5.848 18.945 1.00 68.62 93 SER A N 1
ATOM 738 C CA . SER A 1 93 ? 3.291 -7.131 18.603 1.00 68.62 93 SER A CA 1
ATOM 739 C C . SER A 1 93 ? 3.705 -7.250 17.132 1.00 68.62 93 SER A C 1
ATOM 741 O O . SER A 1 93 ? 4.601 -8.021 16.807 1.00 68.62 93 SER A O 1
ATOM 743 N N . SER A 1 94 ? 3.061 -6.495 16.238 1.00 63.50 94 SER A N 1
ATOM 744 C CA . SER A 1 94 ? 3.353 -6.493 14.798 1.00 63.50 94 SER A CA 1
ATOM 745 C C . SER A 1 94 ? 4.468 -5.520 14.398 1.00 63.50 94 SER A C 1
ATOM 747 O O . SER A 1 94 ? 4.965 -5.570 13.271 1.00 63.50 94 SER A O 1
ATOM 749 N N . ILE A 1 95 ? 4.864 -4.628 15.310 1.00 62.34 95 ILE A N 1
ATOM 750 C CA . ILE A 1 95 ? 5.973 -3.696 15.128 1.00 62.34 95 ILE A CA 1
ATOM 751 C C . ILE A 1 95 ? 7.185 -4.281 15.856 1.00 62.34 95 ILE A C 1
ATOM 753 O O . ILE A 1 95 ? 7.292 -4.165 17.072 1.00 62.34 95 ILE A O 1
ATOM 757 N N . ASP A 1 96 ? 8.138 -4.862 15.124 1.00 55.75 96 ASP A N 1
ATOM 758 C CA . ASP A 1 96 ? 9.439 -5.215 15.703 1.00 55.75 96 ASP A CA 1
ATOM 759 C C . ASP A 1 96 ? 10.132 -3.941 16.222 1.00 55.75 96 ASP A C 1
ATOM 761 O O . ASP A 1 96 ? 10.633 -3.108 15.458 1.00 55.75 96 ASP A O 1
ATOM 765 N N . THR A 1 97 ? 10.150 -3.774 17.545 1.00 51.28 97 THR A N 1
ATOM 766 C CA . THR A 1 97 ? 10.738 -2.627 18.257 1.00 51.28 97 THR A CA 1
ATOM 767 C C . THR A 1 97 ? 12.254 -2.739 18.452 1.00 51.28 97 THR A C 1
ATOM 769 O O . THR A 1 97 ? 12.863 -1.810 18.975 1.00 51.28 97 THR A O 1
ATOM 772 N N . TYR A 1 98 ? 12.888 -3.828 18.003 1.00 47.34 98 TYR A N 1
ATOM 773 C CA . TYR A 1 98 ? 14.288 -4.137 18.330 1.00 47.34 98 TYR A CA 1
ATOM 774 C C . TYR A 1 98 ? 15.320 -3.851 17.232 1.00 47.34 98 TYR A C 1
ATOM 776 O O . TYR A 1 98 ? 16.515 -3.927 17.499 1.00 47.34 98 TYR A O 1
ATOM 784 N N . THR A 1 99 ? 14.914 -3.489 16.014 1.00 45.47 99 THR A N 1
ATOM 785 C CA . THR A 1 99 ? 15.871 -3.165 14.938 1.00 45.47 99 THR A CA 1
ATOM 786 C C . THR A 1 99 ? 15.607 -1.772 14.383 1.00 45.47 99 THR A C 1
ATOM 788 O O . THR A 1 99 ? 14.979 -1.593 13.344 1.00 45.47 99 THR A O 1
ATOM 791 N N . TYR A 1 100 ? 16.063 -0.761 15.121 1.00 46.91 100 TYR A N 1
ATOM 792 C CA . TYR A 1 100 ? 16.231 0.584 14.579 1.00 46.91 100 TYR A CA 1
ATOM 793 C C . TYR A 1 100 ? 17.499 0.617 13.726 1.00 46.91 100 TYR A C 1
ATOM 795 O O . TYR A 1 100 ? 18.542 0.101 14.137 1.00 46.91 100 TYR A O 1
ATOM 803 N N . GLY A 1 101 ? 17.408 1.210 12.535 1.00 43.09 101 GLY A N 1
ATOM 804 C CA . GLY A 1 101 ? 18.583 1.527 11.735 1.00 43.09 101 GLY A CA 1
ATOM 805 C C . GLY A 1 101 ? 19.502 2.457 12.524 1.00 43.09 101 GLY A C 1
ATOM 806 O O . GLY A 1 101 ? 19.076 3.495 13.024 1.00 43.09 101 GLY A O 1
ATOM 807 N N . TYR A 1 102 ? 20.767 2.072 12.665 1.00 35.47 102 TYR A N 1
ATOM 808 C CA . TYR A 1 102 ? 21.810 2.981 13.126 1.00 35.47 102 TYR A CA 1
ATOM 809 C C . TYR A 1 102 ? 21.957 4.112 12.094 1.00 35.47 102 TYR A C 1
ATOM 811 O O . TYR A 1 102 ? 22.422 3.873 10.982 1.00 35.47 102 TYR A O 1
ATOM 819 N N . GLY A 1 103 ? 21.586 5.339 12.467 1.00 39.00 103 GLY A N 1
ATOM 820 C CA . GLY A 1 103 ? 21.894 6.557 11.710 1.00 39.00 103 GLY A CA 1
ATOM 821 C C . GLY A 1 103 ? 20.676 7.387 11.299 1.00 39.00 103 GLY A C 1
ATOM 822 O O . GLY A 1 103 ? 19.555 6.902 11.254 1.00 39.00 103 GLY A O 1
ATOM 823 N N . ASN A 1 104 ? 20.925 8.661 10.983 1.00 33.62 104 ASN A N 1
ATOM 824 C CA . ASN A 1 104 ? 19.956 9.718 10.640 1.00 33.62 104 ASN A CA 1
ATOM 825 C C . ASN A 1 104 ? 19.123 9.479 9.354 1.00 33.62 104 ASN A C 1
ATOM 827 O O . ASN A 1 104 ? 18.605 10.433 8.776 1.00 33.62 104 ASN A O 1
ATOM 831 N N . TYR A 1 105 ? 18.992 8.239 8.884 1.00 38.62 105 TYR A N 1
ATOM 832 C CA . TYR A 1 105 ? 18.238 7.875 7.687 1.00 38.62 105 TYR A CA 1
ATOM 833 C C . TYR A 1 105 ? 17.116 6.903 8.052 1.00 38.62 105 TYR A C 1
ATOM 835 O O . TYR A 1 105 ? 17.335 5.911 8.740 1.00 38.62 105 TYR A O 1
ATOM 843 N N . VAL A 1 106 ? 15.907 7.195 7.573 1.00 42.00 106 VAL A N 1
ATOM 844 C CA . VAL A 1 106 ? 14.726 6.338 7.739 1.00 42.00 106 VAL A CA 1
ATOM 845 C C . VAL A 1 106 ? 14.925 5.072 6.900 1.00 42.00 106 VAL A C 1
ATOM 847 O O . VAL A 1 106 ? 14.963 5.155 5.672 1.00 42.00 106 VAL A O 1
ATOM 850 N N . ASP A 1 107 ? 15.050 3.904 7.536 1.00 47.66 107 ASP A N 1
ATOM 851 C CA . ASP A 1 107 ? 15.088 2.627 6.817 1.00 47.66 107 ASP A CA 1
ATOM 852 C C . ASP A 1 107 ? 13.689 2.330 6.236 1.00 47.66 107 ASP A C 1
ATOM 854 O O . ASP A 1 107 ? 12.649 2.685 6.794 1.00 47.66 107 ASP A O 1
ATOM 858 N N . PHE A 1 108 ? 13.631 1.621 5.113 1.00 49.66 108 PHE A N 1
ATOM 859 C CA . PHE A 1 108 ? 12.402 1.177 4.447 1.00 49.66 108 PHE A CA 1
ATOM 860 C C . PHE A 1 108 ? 11.494 0.348 5.380 1.00 49.66 108 PHE A C 1
ATOM 862 O O . PHE A 1 108 ? 10.278 0.271 5.195 1.00 49.66 108 PHE A O 1
ATOM 869 N N . ARG A 1 109 ? 12.082 -0.254 6.422 1.00 54.12 109 ARG A N 1
ATOM 870 C CA . ARG A 1 109 ? 11.389 -0.955 7.516 1.00 54.12 109 ARG A CA 1
ATOM 871 C C . ARG A 1 109 ? 10.681 -0.004 8.484 1.00 54.12 109 ARG A C 1
ATOM 873 O O . ARG A 1 109 ? 9.654 -0.380 9.041 1.00 54.12 109 ARG A O 1
ATOM 880 N N . ASP A 1 110 ? 11.168 1.221 8.642 1.00 55.59 110 ASP A N 1
ATOM 881 C CA . ASP A 1 110 ? 10.559 2.242 9.496 1.00 55.59 110 ASP A CA 1
ATOM 882 C C . ASP A 1 110 ? 9.335 2.890 8.831 1.00 55.59 110 ASP A C 1
ATOM 884 O O . ASP A 1 110 ? 8.354 3.195 9.509 1.00 55.59 110 ASP A O 1
ATOM 888 N N . LEU A 1 111 ? 9.299 2.974 7.495 1.00 56.06 111 LEU A N 1
ATOM 889 C CA . LEU A 1 111 ? 8.106 3.405 6.742 1.00 56.06 111 LEU A CA 1
ATOM 890 C C . LEU A 1 111 ? 6.933 2.422 6.861 1.00 56.06 111 LEU A C 1
ATOM 892 O O . LEU A 1 111 ? 5.767 2.826 6.811 1.00 56.06 111 LEU A O 1
ATOM 896 N N . LYS A 1 112 ? 7.222 1.133 7.096 1.00 56.59 112 LYS A N 1
ATOM 897 C CA . LYS A 1 112 ? 6.186 0.140 7.414 1.00 56.59 112 LYS A CA 1
ATOM 898 C C . LYS A 1 112 ? 5.444 0.494 8.699 1.00 56.59 112 LYS A C 1
ATOM 900 O O . LYS A 1 112 ? 4.284 0.125 8.817 1.00 56.59 112 LYS A O 1
ATOM 905 N N . LYS A 1 113 ? 6.071 1.235 9.623 1.00 61.47 113 LYS A N 1
ATOM 906 C CA . LYS A 1 113 ? 5.524 1.598 10.942 1.00 61.47 113 LYS A CA 1
ATOM 907 C C . LYS A 1 113 ? 4.583 2.808 10.889 1.00 61.47 113 LYS A C 1
ATOM 909 O O . LYS A 1 113 ? 3.690 2.917 11.722 1.00 61.47 113 LYS A O 1
ATOM 914 N N . THR A 1 114 ? 4.704 3.697 9.898 1.00 61.94 114 THR A N 1
ATOM 915 C CA . THR A 1 114 ? 3.860 4.903 9.750 1.00 61.94 114 THR A CA 1
ATOM 916 C C . THR A 1 114 ? 2.341 4.646 9.762 1.00 61.94 114 THR A C 1
ATOM 918 O O . THR A 1 114 ? 1.632 5.365 10.471 1.00 61.94 114 THR A O 1
ATOM 921 N N . PRO A 1 115 ? 1.782 3.659 9.027 1.00 59.97 115 PRO A N 1
ATOM 922 C CA . PRO A 1 115 ? 0.350 3.360 9.101 1.00 59.97 115 PRO A CA 1
ATOM 923 C C . PRO A 1 115 ? -0.065 2.842 10.478 1.00 59.97 115 PRO A C 1
ATOM 925 O O . PRO A 1 115 ? -1.114 3.243 10.973 1.00 59.97 115 PRO A O 1
ATOM 928 N N . PHE A 1 116 ? 0.769 2.024 11.122 1.00 67.75 116 PHE A N 1
ATOM 929 C CA . PHE A 1 116 ? 0.501 1.548 12.476 1.00 67.75 116 PHE A CA 1
ATOM 930 C C . PHE A 1 116 ? 0.532 2.690 13.492 1.00 67.75 116 PHE A C 1
ATOM 932 O O . PHE A 1 116 ? -0.336 2.750 14.351 1.00 67.75 116 PHE A O 1
ATOM 939 N N . LEU A 1 117 ? 1.443 3.658 13.344 1.00 68.62 117 LEU A N 1
ATOM 940 C CA . LEU A 1 117 ? 1.466 4.875 14.162 1.00 68.62 117 LEU A CA 1
ATOM 941 C C . LEU A 1 117 ? 0.190 5.707 13.991 1.00 68.62 117 LEU A C 1
ATOM 943 O O . LEU A 1 117 ? -0.334 6.232 14.972 1.00 68.62 117 LEU A O 1
ATOM 947 N N . LYS A 1 118 ? -0.327 5.833 12.761 1.00 71.00 118 LYS A N 1
ATOM 948 C CA . LYS A 1 118 ? -1.596 6.530 12.511 1.00 71.00 118 LYS A CA 1
ATOM 949 C C . LYS A 1 118 ? -2.779 5.770 13.117 1.00 71.00 118 LYS A C 1
ATOM 951 O O . LYS A 1 118 ? -3.540 6.366 13.867 1.00 71.00 118 LYS A O 1
ATOM 956 N N . LEU A 1 119 ? -2.873 4.461 12.880 1.00 72.75 119 LEU A N 1
ATOM 957 C CA . LEU A 1 119 ? -3.898 3.599 13.479 1.00 72.75 119 LEU A CA 1
ATOM 958 C C . LEU A 1 119 ? -3.854 3.639 15.010 1.00 72.75 119 LEU A C 1
ATOM 960 O O . LEU A 1 119 ? -4.896 3.695 15.653 1.00 72.75 119 LEU A O 1
ATOM 964 N N . PHE A 1 120 ? -2.661 3.669 15.602 1.00 78.44 120 PHE A N 1
ATOM 965 C CA . PHE A 1 120 ? -2.480 3.790 17.044 1.00 78.44 120 PHE A CA 1
ATOM 966 C C . PHE A 1 120 ? -2.945 5.157 17.566 1.00 78.44 120 PHE A C 1
ATOM 968 O O . PHE A 1 120 ? -3.616 5.232 18.596 1.00 78.44 120 PHE A O 1
ATOM 975 N N . LYS A 1 121 ? -2.651 6.249 16.843 1.00 78.44 121 LYS A N 1
ATOM 976 C CA . LYS A 1 121 ? -3.173 7.591 17.159 1.00 78.44 121 LYS A CA 1
ATOM 977 C C . LYS A 1 121 ? -4.701 7.642 17.079 1.00 78.44 121 LYS A C 1
ATOM 979 O O . LYS A 1 121 ? -5.323 8.171 17.998 1.00 78.44 121 LYS A O 1
ATOM 984 N N . ASP A 1 122 ? -5.288 7.058 16.041 1.00 80.19 122 ASP A N 1
ATOM 985 C CA . ASP A 1 122 ? -6.741 7.006 15.851 1.00 80.19 122 ASP A CA 1
ATOM 986 C C . ASP A 1 122 ? -7.410 6.122 16.925 1.00 80.19 122 ASP A C 1
ATOM 988 O O . ASP A 1 122 ? -8.429 6.490 17.504 1.00 80.19 122 ASP A O 1
ATOM 992 N N . ALA A 1 123 ? -6.794 4.996 17.296 1.00 81.88 123 ALA A N 1
ATOM 993 C CA . ALA A 1 123 ? -7.264 4.158 18.398 1.00 81.88 123 ALA A CA 1
ATOM 994 C C . ALA A 1 123 ? -7.196 4.884 19.755 1.00 81.88 123 ALA A C 1
ATOM 996 O O . ALA A 1 123 ? -8.084 4.720 20.591 1.00 81.88 123 ALA A O 1
ATOM 997 N N . ASN A 1 124 ? -6.163 5.703 19.985 1.00 82.50 124 ASN A N 1
ATOM 998 C CA . ASN A 1 124 ? -6.049 6.535 21.187 1.00 82.50 124 ASN A CA 1
ATOM 999 C C . ASN A 1 124 ? -7.104 7.647 21.235 1.00 82.50 124 ASN A C 1
ATOM 1001 O O . ASN A 1 124 ? -7.620 7.945 22.311 1.00 82.50 124 ASN A O 1
ATOM 1005 N N . SER A 1 125 ? -7.422 8.279 20.103 1.00 84.56 125 SER A N 1
ATOM 1006 C CA . SER A 1 125 ? -8.454 9.321 20.069 1.00 84.56 125 SER A CA 1
ATOM 1007 C C . SER A 1 125 ? -9.843 8.732 20.333 1.00 84.56 125 SER A C 1
ATOM 1009 O O . SER A 1 125 ? -10.594 9.294 21.131 1.00 84.56 125 SER A O 1
ATOM 1011 N N . LEU A 1 126 ? -10.146 7.564 19.757 1.00 85.44 126 LEU A N 1
ATOM 1012 C CA . LEU A 1 126 ? -11.387 6.829 20.004 1.00 85.44 126 LEU A CA 1
ATOM 1013 C C . LEU A 1 126 ? -11.512 6.356 21.455 1.00 85.44 126 LEU A C 1
ATOM 1015 O O . LEU A 1 126 ? -12.583 6.494 22.039 1.00 85.44 126 LEU A O 1
ATOM 1019 N N . GLU A 1 127 ? -10.433 5.848 22.061 1.00 85.44 127 GLU A N 1
ATOM 1020 C CA . GLU A 1 127 ? -10.448 5.454 23.477 1.00 85.44 127 GLU A CA 1
ATOM 1021 C C . GLU A 1 127 ? -10.824 6.641 24.372 1.00 85.44 127 GLU A C 1
ATOM 1023 O O . GLU A 1 127 ? -11.765 6.532 25.154 1.00 85.44 127 GLU A O 1
ATOM 1028 N N . LYS A 1 128 ? -10.196 7.809 24.173 1.00 85.94 128 LYS A N 1
ATOM 1029 C CA . LYS A 1 128 ? -10.524 9.032 24.927 1.00 85.94 128 LYS A CA 1
ATOM 1030 C C . LYS A 1 128 ? -11.977 9.472 24.746 1.00 85.94 128 LYS A C 1
ATOM 1032 O O . LYS A 1 128 ? -12.608 9.928 25.698 1.00 85.94 128 LYS A O 1
ATOM 1037 N N . GLN A 1 129 ? -12.518 9.360 23.532 1.00 87.06 129 GLN A N 1
ATOM 1038 C CA . GLN A 1 129 ? -13.919 9.695 23.267 1.00 87.06 129 GLN A CA 1
ATOM 1039 C C . GLN A 1 129 ? -14.873 8.736 23.989 1.00 87.06 129 GLN A C 1
ATOM 1041 O O . GLN A 1 129 ? -15.846 9.186 24.594 1.00 87.06 129 GLN A O 1
ATOM 1046 N N . ILE A 1 130 ? -14.581 7.433 23.967 1.00 85.50 130 ILE A N 1
ATOM 1047 C CA . ILE A 1 130 ? -15.395 6.413 24.637 1.00 85.50 130 ILE A CA 1
ATOM 1048 C C . ILE A 1 130 ? -15.315 6.563 26.157 1.00 85.50 130 ILE A C 1
ATOM 1050 O O . ILE A 1 130 ? -16.350 6.509 26.812 1.00 85.50 130 ILE A O 1
ATOM 1054 N N . GLU A 1 131 ? -14.133 6.811 26.721 1.00 86.06 131 GLU A N 1
ATOM 1055 C CA . GLU A 1 131 ? -13.969 7.102 28.151 1.00 86.06 131 GLU A CA 1
ATOM 1056 C C . GLU A 1 131 ? -14.740 8.363 28.557 1.00 86.06 131 GLU A C 1
ATOM 1058 O O . GLU A 1 131 ? -15.442 8.372 29.569 1.00 86.06 131 GLU A O 1
ATOM 1063 N N . GLY A 1 132 ? -14.684 9.415 27.735 1.00 84.62 132 GLY A N 1
ATOM 1064 C CA . GLY A 1 132 ? -15.455 10.637 27.951 1.00 84.62 132 GLY A CA 1
ATOM 1065 C C . GLY A 1 132 ? -16.966 10.392 27.960 1.00 84.62 132 GLY A C 1
ATOM 1066 O O . GLY A 1 132 ? -17.672 10.924 28.818 1.00 84.62 132 GLY A O 1
ATOM 1067 N N . LEU A 1 133 ? -17.472 9.569 27.037 1.00 83.44 133 LEU A N 1
ATOM 1068 C CA . LEU A 1 133 ? -18.880 9.167 27.015 1.00 83.44 133 LEU A CA 1
ATOM 1069 C C . LEU A 1 133 ? -19.231 8.301 28.227 1.00 83.44 133 LEU A C 1
ATOM 1071 O O . LEU A 1 133 ? -20.210 8.597 28.907 1.00 83.44 133 LEU A O 1
ATOM 1075 N N . TYR A 1 134 ? -18.419 7.293 28.541 1.00 84.31 134 TYR A N 1
ATOM 1076 C CA . TYR A 1 134 ? -18.617 6.414 29.691 1.00 84.31 134 TYR A CA 1
ATOM 1077 C C . TYR A 1 134 ? -18.738 7.212 30.994 1.00 84.31 134 TYR A C 1
ATOM 1079 O O . TYR A 1 134 ? -19.706 7.035 31.728 1.00 84.31 134 TYR A O 1
ATOM 1087 N N . ASN A 1 135 ? -17.840 8.171 31.231 1.00 82.31 135 ASN A N 1
ATOM 1088 C CA . ASN A 1 135 ? -17.875 9.020 32.423 1.00 82.31 135 ASN A CA 1
ATOM 1089 C C . ASN A 1 135 ? -19.148 9.878 32.499 1.00 82.31 135 ASN A C 1
ATOM 1091 O O . ASN A 1 135 ? -19.734 10.019 33.571 1.00 82.31 135 ASN A O 1
ATOM 1095 N N . ARG A 1 136 ? -19.629 10.410 31.367 1.00 83.25 136 ARG A N 1
ATOM 1096 C CA . ARG A 1 136 ? -20.910 11.139 31.323 1.00 83.25 136 ARG A CA 1
ATOM 1097 C C . ARG A 1 136 ? -22.085 10.229 31.677 1.00 83.25 136 ARG A C 1
ATOM 1099 O O . ARG A 1 136 ? -22.945 10.634 32.451 1.00 83.25 136 ARG A O 1
ATOM 1106 N N . TYR A 1 137 ? -22.106 9.006 31.151 1.00 79.00 137 TYR A N 1
ATOM 1107 C CA . TYR A 1 137 ? -23.154 8.030 31.456 1.00 79.00 137 TYR A CA 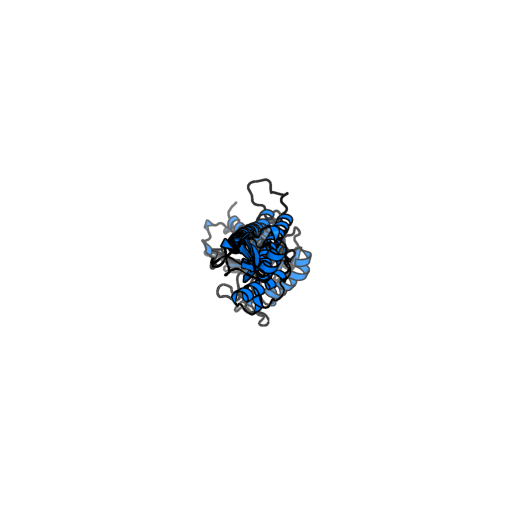1
ATOM 1108 C C . TYR A 1 137 ? -23.095 7.536 32.909 1.00 79.00 137 TYR A C 1
ATOM 1110 O O . TYR A 1 137 ? -24.147 7.367 33.516 1.00 79.00 137 TYR A O 1
ATOM 1118 N N . CYS A 1 138 ? -21.908 7.385 33.502 1.00 77.25 138 CYS A N 1
ATOM 1119 C CA . CYS A 1 138 ? -21.751 7.075 34.927 1.00 77.25 138 CYS A CA 1
ATOM 1120 C C . CYS A 1 138 ? -22.268 8.201 35.834 1.00 77.25 138 CYS A C 1
ATOM 1122 O O . CYS A 1 138 ? -22.882 7.921 36.859 1.00 77.25 138 CYS A O 1
ATOM 1124 N N . ASN A 1 139 ? -22.079 9.465 35.441 1.00 78.25 139 ASN A N 1
ATOM 1125 C CA . ASN A 1 139 ? -22.625 10.607 36.183 1.00 78.25 139 ASN A CA 1
ATOM 1126 C C . ASN A 1 139 ? -24.160 10.672 36.116 1.00 78.25 139 ASN A C 1
ATOM 1128 O O . ASN A 1 139 ? -24.791 11.140 37.058 1.00 78.25 139 ASN A O 1
ATOM 1132 N N . ILE A 1 140 ? -24.763 10.211 35.014 1.00 76.88 140 ILE A N 1
ATOM 1133 C CA . ILE A 1 140 ? -26.224 10.142 34.852 1.00 76.88 140 ILE A CA 1
ATOM 1134 C C . ILE A 1 140 ? -26.796 8.934 35.611 1.00 76.88 140 ILE A C 1
ATOM 1136 O O . ILE A 1 140 ? -27.835 9.034 36.257 1.00 76.88 140 ILE A O 1
ATOM 1140 N N . PHE A 1 141 ? -26.120 7.786 35.548 1.00 74.62 141 PHE A N 1
ATOM 1141 C CA . PHE A 1 141 ? -26.547 6.528 36.158 1.00 74.62 141 PHE A CA 1
ATOM 1142 C C . PHE A 1 141 ? -25.784 6.241 37.454 1.00 74.62 141 PHE A C 1
ATOM 1144 O O . PHE A 1 141 ? -24.999 5.294 37.547 1.00 74.62 141 PHE A O 1
ATOM 1151 N N . VAL A 1 142 ? -26.043 7.057 38.475 1.00 70.31 142 VAL A N 1
ATOM 1152 C CA . VAL A 1 142 ? -25.404 6.918 39.790 1.00 70.31 142 VAL A CA 1
ATOM 1153 C C . VAL A 1 142 ? -25.759 5.559 40.416 1.00 70.31 142 VAL A C 1
ATOM 1155 O O . VAL A 1 142 ? -26.932 5.206 40.543 1.00 70.31 142 VAL A O 1
ATOM 1158 N N . GLY A 1 143 ? -24.741 4.780 40.803 1.00 65.94 143 GLY A N 1
ATOM 1159 C CA . GLY A 1 143 ? -24.905 3.495 41.501 1.00 65.94 143 GLY A CA 1
ATOM 1160 C C . GLY A 1 143 ? -25.222 2.280 40.614 1.00 65.94 143 GLY A C 1
ATOM 1161 O O . GLY A 1 143 ? -25.693 1.257 41.117 1.00 65.94 143 GLY A O 1
ATOM 1162 N N . VAL A 1 144 ? -24.997 2.361 39.298 1.00 73.31 144 VAL A N 1
ATOM 1163 C CA . VAL A 1 144 ? -25.226 1.240 38.370 1.00 73.31 144 VAL A CA 1
ATOM 1164 C C . VAL A 1 144 ? -23.933 0.474 38.095 1.00 73.31 144 VAL A C 1
ATOM 1166 O O . VAL A 1 144 ? -23.002 1.002 37.495 1.00 73.31 144 VAL A O 1
ATOM 1169 N N . GLU A 1 145 ? -23.891 -0.804 38.479 1.00 73.25 145 GLU A N 1
ATOM 1170 C CA . GLU A 1 145 ? -22.758 -1.680 38.165 1.00 73.25 145 GLU A CA 1
ATOM 1171 C C . GLU A 1 145 ? -22.812 -2.194 36.714 1.00 73.25 145 GLU A C 1
ATOM 1173 O O . GLU A 1 145 ? -23.806 -2.814 36.316 1.00 73.25 145 GLU A O 1
ATOM 1178 N N . PRO A 1 146 ? -21.757 -1.985 35.908 1.00 77.62 146 PRO A N 1
ATOM 1179 C CA . PRO A 1 146 ? -21.730 -2.407 34.514 1.00 77.62 146 PRO A CA 1
ATOM 1180 C C . PRO A 1 146 ? -21.705 -3.934 34.383 1.00 77.62 146 PRO A C 1
ATOM 1182 O O . PRO A 1 146 ? -20.913 -4.618 35.031 1.00 77.62 146 PRO A O 1
ATOM 1185 N N . LYS A 1 147 ? -22.524 -4.481 33.476 1.00 76.56 147 LYS A N 1
ATOM 1186 C CA . LYS A 1 147 ? -22.579 -5.923 33.195 1.00 76.56 147 LYS A CA 1
ATOM 1187 C C . LYS A 1 147 ? -22.156 -6.212 31.758 1.00 76.56 147 LYS A C 1
ATOM 1189 O O . LYS A 1 147 ? -22.874 -5.893 30.814 1.00 76.56 147 LYS A O 1
ATOM 1194 N N . VAL A 1 148 ? -21.002 -6.856 31.590 1.00 72.56 148 VAL A N 1
ATOM 1195 C CA . VAL A 1 148 ? -20.475 -7.259 30.276 1.00 72.56 148 VAL A CA 1
ATOM 1196 C C . VAL A 1 148 ? -21.082 -8.609 29.871 1.00 72.56 148 VAL A C 1
ATOM 1198 O O . VAL A 1 148 ? -20.455 -9.655 29.996 1.00 72.56 148 VAL A O 1
ATOM 1201 N N . GLU A 1 149 ? -22.331 -8.598 29.409 1.00 75.94 149 GLU A N 1
ATOM 1202 C CA . GLU A 1 149 ? -23.024 -9.777 28.864 1.00 75.94 149 GLU A CA 1
ATOM 1203 C C . GLU A 1 149 ? -23.579 -9.455 27.471 1.00 75.94 149 GLU A C 1
ATOM 1205 O O . GLU A 1 149 ? -23.834 -8.296 27.140 1.00 75.94 149 GLU A O 1
ATOM 1210 N N . LYS A 1 150 ? -23.784 -10.488 26.643 1.00 71.38 150 LYS A N 1
ATOM 1211 C CA . LYS A 1 150 ? -24.493 -10.337 25.371 1.00 71.38 150 LYS A CA 1
ATOM 1212 C C . LYS A 1 150 ? -25.915 -9.820 25.660 1.00 71.38 150 LYS A C 1
ATOM 1214 O O . LYS A 1 150 ? -26.600 -10.403 26.506 1.00 71.38 150 LYS A O 1
A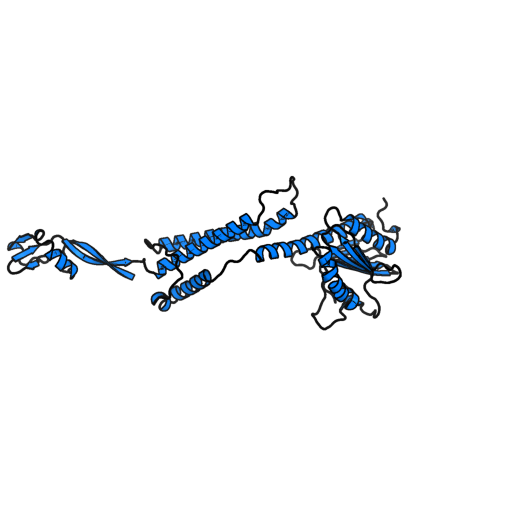TOM 1219 N N . PRO A 1 151 ? -26.361 -8.736 25.005 1.00 74.50 151 PRO A N 1
ATOM 1220 C CA . PRO A 1 151 ? -27.588 -8.058 25.396 1.00 74.50 151 PRO A CA 1
ATOM 1221 C C . PRO A 1 151 ? -28.809 -8.935 25.066 1.00 74.50 151 PRO A C 1
ATOM 1223 O O . PRO A 1 151 ? -28.925 -9.456 23.954 1.00 74.50 151 PRO A O 1
ATOM 1226 N N . ARG A 1 152 ? -29.720 -9.116 26.030 1.00 73.44 152 ARG A N 1
ATOM 1227 C CA . ARG A 1 152 ? -31.013 -9.791 25.819 1.00 73.44 152 ARG A CA 1
ATOM 1228 C C . ARG A 1 152 ? -32.093 -8.750 25.541 1.00 73.44 152 ARG A C 1
ATOM 1230 O O . ARG A 1 152 ? -32.107 -7.702 26.182 1.00 73.44 152 ARG A O 1
ATOM 1237 N N . VAL A 1 153 ? -32.987 -9.030 24.592 1.00 71.06 153 VAL A N 1
ATOM 1238 C CA . VAL A 1 153 ? -34.110 -8.132 24.285 1.00 71.06 153 VAL A CA 1
ATOM 1239 C C . VAL A 1 153 ? -35.059 -8.123 25.482 1.00 71.06 153 VAL A C 1
ATOM 1241 O O . VAL A 1 153 ? -35.582 -9.167 25.866 1.00 71.06 153 VAL A O 1
ATOM 1244 N N . THR A 1 154 ? -35.276 -6.951 26.069 1.00 73.56 154 THR A N 1
ATOM 1245 C CA . THR A 1 154 ? -36.258 -6.728 27.136 1.00 73.56 154 THR A CA 1
ATOM 1246 C C . THR A 1 154 ? -37.395 -5.851 26.622 1.00 73.56 154 THR A C 1
ATOM 1248 O O . THR A 1 154 ? -37.270 -5.169 25.602 1.00 73.56 154 THR A O 1
ATOM 1251 N N . ASN A 1 155 ? -38.517 -5.833 27.343 1.00 65.50 155 ASN A N 1
ATOM 1252 C CA . ASN A 1 155 ? -39.671 -5.020 26.960 1.00 65.50 155 ASN A CA 1
ATOM 1253 C C . ASN A 1 155 ? -39.344 -3.510 26.965 1.00 65.50 155 ASN A C 1
ATOM 1255 O O . ASN A 1 155 ? -39.879 -2.760 26.159 1.00 65.50 155 ASN A O 1
ATOM 1259 N N . ILE A 1 156 ? -38.392 -3.073 27.799 1.00 67.62 156 ILE A N 1
ATOM 1260 C CA . ILE A 1 156 ? -37.911 -1.681 27.863 1.00 67.62 156 ILE A CA 1
ATOM 1261 C C . ILE A 1 156 ? -37.108 -1.321 26.604 1.00 67.62 156 ILE A C 1
ATOM 1263 O O . ILE A 1 156 ? -37.319 -0.253 26.025 1.00 67.62 156 ILE A O 1
ATOM 1267 N N . PHE A 1 157 ? -36.249 -2.231 26.124 1.00 65.62 157 PHE A N 1
ATOM 1268 C CA . PHE A 1 157 ? -35.558 -2.074 24.839 1.00 65.62 157 PHE A CA 1
ATOM 1269 C C . PHE A 1 157 ? -36.527 -2.025 23.649 1.00 65.62 157 PHE A C 1
ATOM 1271 O O . PHE A 1 157 ? -36.229 -1.388 22.641 1.00 65.62 157 PHE A O 1
ATOM 1278 N N . LEU A 1 158 ? -37.688 -2.680 23.748 1.00 65.69 158 LEU A N 1
ATOM 1279 C CA . LEU A 1 158 ? -38.710 -2.647 22.703 1.00 65.69 158 LEU A CA 1
ATOM 1280 C C . LEU A 1 158 ? -39.572 -1.388 22.778 1.00 65.69 158 LEU A C 1
ATOM 1282 O O . LEU A 1 158 ? -39.827 -0.790 21.742 1.00 65.69 158 LEU A O 1
ATOM 1286 N N . GLN A 1 159 ? -40.010 -0.957 23.956 1.00 72.81 159 GLN A N 1
ATOM 1287 C CA . GLN A 1 159 ? -40.965 0.147 24.089 1.00 72.81 159 GLN A CA 1
ATOM 1288 C C . GLN A 1 159 ? -40.347 1.526 23.823 1.00 72.81 159 GLN A C 1
ATOM 1290 O O . GLN A 1 159 ? -41.014 2.383 23.250 1.00 72.81 159 GLN A O 1
ATOM 1295 N N . ASN A 1 160 ? -39.077 1.745 24.182 1.00 75.25 160 ASN A N 1
ATOM 1296 C CA . ASN A 1 160 ? -38.423 3.043 24.009 1.00 75.25 160 ASN A CA 1
ATOM 1297 C C . ASN A 1 160 ? -37.519 3.059 22.762 1.00 75.25 160 ASN A C 1
ATOM 1299 O O . ASN A 1 160 ? -36.605 2.242 22.632 1.00 75.25 160 ASN A O 1
ATOM 1303 N N . SER A 1 161 ? -37.752 4.011 21.853 1.00 73.62 161 SER A N 1
ATOM 1304 C CA . SER A 1 161 ? -37.005 4.146 20.595 1.00 73.62 161 SER A CA 1
ATOM 1305 C C . SER A 1 161 ? -35.502 4.357 20.809 1.00 73.62 161 SER A C 1
ATOM 1307 O O . SER A 1 161 ? -34.701 3.741 20.106 1.00 73.62 161 SER A O 1
ATOM 1309 N N . LEU A 1 162 ? -35.115 5.150 21.813 1.00 74.88 162 LEU A N 1
ATOM 1310 C CA . LEU A 1 162 ? -33.713 5.454 22.122 1.00 74.88 162 LEU A CA 1
ATOM 1311 C C . LEU A 1 162 ? -32.962 4.210 22.613 1.00 74.88 162 LEU A C 1
ATOM 1313 O O . LEU A 1 162 ? -31.856 3.914 22.160 1.00 74.88 162 LEU A O 1
ATOM 1317 N N . TYR A 1 163 ? -33.592 3.434 23.498 1.00 72.44 163 TYR A N 1
ATOM 1318 C CA . TYR A 1 163 ? -33.028 2.176 23.988 1.00 72.44 163 TYR A CA 1
ATOM 1319 C C . TYR A 1 163 ? -32.966 1.119 22.885 1.00 72.44 163 TYR A C 1
ATOM 1321 O O . TYR A 1 163 ? -31.996 0.367 22.821 1.00 72.44 163 TYR A O 1
ATOM 1329 N N . ARG A 1 164 ? -33.947 1.088 21.977 1.00 75.06 164 ARG A N 1
ATOM 1330 C CA . ARG A 1 164 ? -33.945 0.185 20.821 1.00 75.06 164 ARG A CA 1
ATOM 1331 C C . ARG A 1 164 ? -32.764 0.451 19.890 1.00 75.06 164 ARG A C 1
ATOM 1333 O O . ARG A 1 164 ? -32.104 -0.485 19.436 1.00 75.06 164 ARG A O 1
ATOM 1340 N N . GLU A 1 165 ? -32.483 1.721 19.614 1.00 77.56 165 GLU A N 1
ATOM 1341 C CA . GLU A 1 165 ? -31.352 2.108 18.773 1.00 77.56 165 GLU A CA 1
ATOM 1342 C C . GLU A 1 165 ? -30.009 1.800 19.445 1.00 77.56 165 GLU A C 1
ATOM 1344 O O . GLU A 1 165 ? -29.127 1.210 18.811 1.00 77.56 165 GLU A O 1
ATOM 1349 N N . ALA A 1 166 ? -29.884 2.107 20.739 1.00 76.12 166 ALA A N 1
ATOM 1350 C CA . ALA A 1 166 ? -28.714 1.744 21.529 1.00 76.12 166 ALA A CA 1
ATOM 1351 C C . ALA A 1 166 ? -28.494 0.222 21.537 1.00 76.12 166 ALA A C 1
ATOM 1353 O O . ALA A 1 166 ? -27.389 -0.242 21.265 1.00 76.12 166 ALA A O 1
ATOM 1354 N N . PHE A 1 167 ? -29.548 -0.570 21.754 1.00 79.12 167 PHE A N 1
ATOM 1355 C CA . PHE A 1 167 ? -29.486 -2.031 21.731 1.00 79.12 167 PHE A CA 1
ATOM 1356 C C . PHE A 1 167 ? -28.982 -2.567 20.389 1.00 79.12 167 PHE A C 1
ATOM 1358 O O . PHE A 1 167 ? -28.082 -3.406 20.372 1.00 79.12 167 PHE A O 1
ATOM 1365 N N . ARG A 1 168 ? -29.499 -2.051 19.264 1.00 79.88 168 ARG A N 1
ATOM 1366 C CA . ARG A 1 168 ? -29.034 -2.436 17.922 1.00 79.88 168 ARG A CA 1
ATOM 1367 C C . ARG A 1 168 ? -27.532 -2.191 17.771 1.00 79.88 168 ARG A C 1
ATOM 1369 O O . ARG A 1 168 ? -26.811 -3.079 17.324 1.00 79.88 168 ARG A O 1
ATOM 1376 N N . LYS A 1 169 ? -27.047 -1.023 18.202 1.00 79.88 169 LYS A N 1
ATOM 1377 C CA . LYS A 1 169 ? -25.620 -0.670 18.133 1.00 79.88 169 LYS A CA 1
ATOM 1378 C C . LYS A 1 169 ? -24.749 -1.527 19.049 1.00 79.88 169 LYS A C 1
ATOM 1380 O O . LYS A 1 169 ? -23.662 -1.950 18.649 1.00 79.88 169 LYS A O 1
ATOM 1385 N N . ILE A 1 170 ? -25.233 -1.850 20.246 1.00 81.38 170 ILE A N 1
ATOM 1386 C CA . ILE A 1 170 ? -24.548 -2.769 21.160 1.00 81.38 170 ILE A CA 1
ATOM 1387 C C . ILE A 1 170 ? -24.468 -4.163 20.523 1.00 81.38 170 ILE A C 1
ATOM 1389 O O . ILE A 1 170 ? -23.396 -4.762 20.481 1.00 81.38 170 ILE A O 1
ATOM 1393 N N . GLN A 1 171 ? -25.565 -4.668 19.961 1.00 80.75 171 GLN A N 1
ATOM 1394 C CA . GLN A 1 171 ? -25.608 -5.984 19.326 1.00 80.75 171 GLN A CA 1
ATOM 1395 C C . GLN A 1 171 ? -24.683 -6.078 18.101 1.00 80.75 171 GLN A C 1
ATOM 1397 O O . GLN A 1 171 ? -23.959 -7.066 17.967 1.00 80.75 171 GLN A O 1
ATOM 1402 N N . GLU A 1 172 ? -24.656 -5.046 17.248 1.00 79.75 172 GLU A N 1
ATOM 1403 C CA . GLU A 1 172 ? -23.700 -4.916 16.135 1.00 79.75 172 GLU A CA 1
ATOM 1404 C C . GLU A 1 172 ? -22.254 -5.022 16.643 1.00 79.75 172 GLU A C 1
ATOM 1406 O O . GLU A 1 172 ? -21.462 -5.809 16.125 1.00 79.75 172 GLU A O 1
ATOM 1411 N N . THR A 1 173 ? -21.936 -4.311 17.726 1.00 75.19 173 THR A N 1
ATOM 1412 C CA . THR A 1 173 ? -20.595 -4.304 18.329 1.00 75.19 173 THR A CA 1
ATOM 1413 C C . THR A 1 173 ? -20.195 -5.672 18.884 1.00 75.19 173 THR A C 1
ATOM 1415 O O . THR A 1 173 ? -19.055 -6.101 18.718 1.00 75.19 173 THR A O 1
ATOM 1418 N N . PHE A 1 174 ? -21.117 -6.384 19.539 1.00 73.44 174 PHE A N 1
ATOM 1419 C CA . PHE A 1 174 ? -20.846 -7.714 20.097 1.00 73.44 174 PHE A CA 1
ATOM 1420 C C . PHE A 1 174 ? -20.698 -8.802 19.026 1.00 73.44 174 PHE A C 1
ATOM 1422 O O . PHE A 1 174 ? -20.034 -9.810 19.273 1.00 73.44 174 PHE A O 1
ATOM 1429 N N . ASN A 1 175 ? -21.322 -8.628 17.860 1.00 75.06 175 ASN A N 1
ATOM 1430 C CA . ASN A 1 175 ? -21.224 -9.576 16.752 1.00 75.06 175 ASN A CA 1
ATOM 1431 C C . ASN A 1 175 ? -20.015 -9.309 15.841 1.00 75.06 175 ASN A C 1
ATOM 1433 O O . ASN A 1 175 ? -19.609 -10.208 15.102 1.00 75.06 175 ASN A O 1
ATOM 1437 N N . TYR A 1 176 ? -19.426 -8.112 15.897 1.00 71.19 176 TYR A N 1
ATOM 1438 C CA . TYR A 1 176 ? -18.251 -7.773 15.104 1.00 71.19 176 TYR A CA 1
ATOM 1439 C C . TYR A 1 176 ? -17.014 -8.540 15.600 1.00 71.19 176 TYR A C 1
ATOM 1441 O O . TYR A 1 176 ? -16.531 -8.334 16.716 1.00 71.19 176 TYR A O 1
ATOM 1449 N N . LYS A 1 177 ? -16.488 -9.446 14.767 1.00 65.81 177 LYS A N 1
ATOM 1450 C CA . LYS A 1 177 ? -15.225 -10.148 15.030 1.00 65.81 177 LYS A CA 1
ATOM 1451 C C . LYS A 1 177 ? -14.067 -9.317 14.485 1.00 65.81 177 LYS A C 1
ATOM 1453 O O . LYS A 1 177 ? -13.935 -9.152 13.279 1.00 65.81 177 LYS A O 1
ATOM 1458 N N . PHE A 1 178 ? -13.213 -8.833 15.378 1.00 61.41 178 PHE A N 1
ATOM 1459 C CA . PHE A 1 178 ? -11.968 -8.160 15.019 1.00 61.41 178 PHE A CA 1
ATOM 1460 C C . PHE A 1 178 ? -10.918 -9.193 14.579 1.00 61.41 178 PHE A C 1
ATOM 1462 O O . PHE A 1 178 ? -10.292 -9.824 15.427 1.00 61.41 178 PHE A O 1
ATOM 1469 N N . VAL A 1 179 ? -10.738 -9.384 13.268 1.00 60.16 179 VAL A N 1
ATOM 1470 C CA . VAL A 1 179 ? -9.685 -10.240 12.690 1.00 60.16 179 VAL A CA 1
ATOM 1471 C C . VAL A 1 179 ? -8.755 -9.356 11.861 1.00 60.16 179 VAL A C 1
ATOM 1473 O O . VAL A 1 179 ? -9.104 -8.971 10.753 1.00 60.16 179 VAL A O 1
ATOM 1476 N N . PHE A 1 180 ? -7.588 -9.006 12.408 1.00 59.00 180 PHE A N 1
ATOM 1477 C CA . PHE A 1 180 ? -6.666 -8.038 11.789 1.00 59.00 180 PHE A CA 1
ATOM 1478 C C . PHE A 1 180 ? -5.400 -8.652 11.180 1.00 59.00 180 PHE A C 1
ATOM 1480 O O . PHE A 1 180 ? -4.677 -7.957 10.465 1.00 59.00 180 PHE A O 1
ATOM 1487 N N . ASP A 1 181 ? -5.137 -9.940 11.414 1.00 57.75 181 ASP A N 1
ATOM 1488 C CA . ASP A 1 181 ? -3.857 -10.573 11.060 1.00 57.75 181 ASP A CA 1
ATOM 1489 C C . ASP A 1 181 ? -3.562 -10.520 9.545 1.00 57.75 181 ASP A C 1
ATOM 1491 O O . ASP A 1 181 ? -2.432 -10.269 9.115 1.00 57.75 181 ASP A O 1
ATOM 1495 N N . GLY A 1 182 ? -4.597 -10.680 8.713 1.00 56.53 182 GLY A N 1
ATOM 1496 C CA . GLY A 1 182 ? -4.477 -10.603 7.253 1.00 56.53 182 GLY A CA 1
ATOM 1497 C C . GLY A 1 182 ? -4.466 -9.173 6.702 1.00 56.53 182 GLY A C 1
ATOM 1498 O O . GLY A 1 182 ? -3.699 -8.859 5.792 1.00 56.53 182 GLY A O 1
ATOM 1499 N N . GLU A 1 183 ? -5.290 -8.283 7.254 1.00 58.25 183 GLU A N 1
ATOM 1500 C CA . GLU A 1 183 ? -5.493 -6.932 6.712 1.00 58.25 183 GLU A CA 1
ATOM 1501 C C . GLU A 1 183 ? -4.277 -6.025 6.925 1.00 58.25 183 GLU A C 1
ATOM 1503 O O . GLU A 1 183 ? -3.876 -5.296 6.014 1.00 58.25 183 GLU A O 1
ATOM 1508 N N . LEU A 1 184 ? -3.635 -6.116 8.093 1.00 60.16 184 LEU A N 1
ATOM 1509 C CA . LEU A 1 184 ? -2.417 -5.358 8.398 1.00 60.16 184 LEU A CA 1
ATOM 1510 C C . LEU A 1 184 ? -1.256 -5.768 7.480 1.00 60.16 184 LEU A C 1
ATOM 1512 O O . LEU A 1 184 ? -0.502 -4.917 6.999 1.00 60.16 184 LEU A O 1
ATOM 1516 N N . SER A 1 185 ? -1.166 -7.060 7.158 1.00 57.84 185 SER A N 1
ATOM 1517 C CA . SER A 1 185 ? -0.195 -7.593 6.201 1.00 57.84 185 SER A CA 1
ATOM 1518 C C . SER A 1 185 ? -0.447 -7.066 4.780 1.00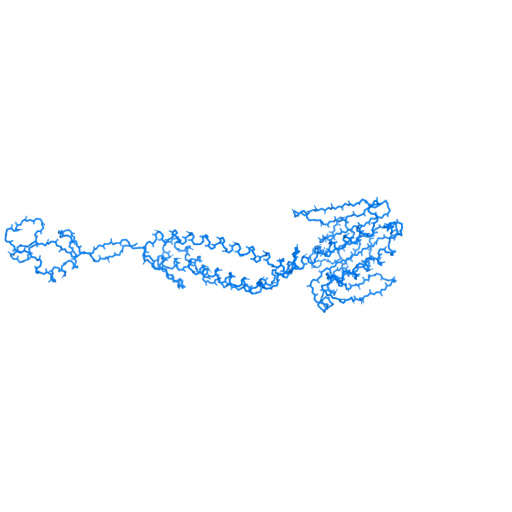 57.84 185 SER A C 1
ATOM 1520 O O . SER A 1 185 ? 0.486 -6.625 4.108 1.00 57.84 185 SER A O 1
ATOM 1522 N N . LEU A 1 186 ? -1.707 -7.025 4.331 1.00 58.00 186 LEU A N 1
ATOM 1523 C CA . LEU A 1 186 ? -2.087 -6.521 3.003 1.00 58.00 186 LEU A CA 1
ATOM 1524 C C . LEU A 1 186 ? -1.849 -5.012 2.841 1.00 58.00 186 LEU A C 1
ATOM 1526 O O . LEU A 1 186 ? -1.385 -4.569 1.786 1.00 58.00 186 LEU A O 1
ATOM 1530 N N . LEU A 1 187 ? -2.119 -4.222 3.885 1.00 58.06 187 LEU A N 1
ATOM 1531 C CA . LEU A 1 187 ? -1.842 -2.781 3.904 1.00 58.06 187 LEU A CA 1
ATOM 1532 C C . LEU A 1 187 ? -0.348 -2.488 3.741 1.00 58.06 187 LEU A C 1
ATOM 1534 O O . LEU A 1 187 ? 0.030 -1.570 3.008 1.00 58.06 187 LEU A O 1
ATOM 1538 N N . ASN A 1 188 ? 0.492 -3.295 4.391 1.00 58.97 188 ASN A N 1
ATOM 1539 C CA . ASN A 1 188 ? 1.940 -3.204 4.281 1.00 58.97 188 ASN A CA 1
ATOM 1540 C C . ASN A 1 188 ? 2.405 -3.537 2.853 1.00 58.97 188 ASN A C 1
ATOM 1542 O O . ASN A 1 188 ? 3.149 -2.766 2.254 1.00 58.97 188 ASN A O 1
ATOM 1546 N N . ILE A 1 189 ? 1.892 -4.624 2.263 1.00 59.00 189 ILE A N 1
ATOM 1547 C CA . ILE A 1 189 ? 2.252 -5.075 0.906 1.00 59.00 189 ILE A CA 1
ATOM 1548 C C . ILE A 1 189 ? 1.870 -4.041 -0.165 1.00 59.00 189 ILE A C 1
ATOM 1550 O O . ILE A 1 189 ? 2.695 -3.724 -1.022 1.00 59.00 189 ILE A O 1
ATOM 1554 N N . LYS A 1 190 ? 0.653 -3.476 -0.113 1.00 61.56 190 LYS A N 1
ATOM 1555 C CA . LYS A 1 190 ? 0.187 -2.502 -1.119 1.00 61.56 190 LYS A CA 1
ATOM 1556 C C . LYS A 1 190 ? 1.052 -1.240 -1.138 1.00 61.56 190 LYS A C 1
ATOM 1558 O O . LYS A 1 190 ? 1.392 -0.757 -2.213 1.00 61.56 190 LYS A O 1
ATOM 1563 N N . ARG A 1 191 ? 1.442 -0.728 0.036 1.00 65.06 191 ARG A N 1
ATOM 1564 C CA . ARG A 1 191 ? 2.323 0.449 0.131 1.00 65.06 191 ARG A CA 1
ATOM 1565 C C . ARG A 1 191 ? 3.768 0.141 -0.254 1.00 65.06 191 ARG A C 1
ATOM 1567 O O . ARG A 1 191 ? 4.450 1.018 -0.776 1.00 65.06 191 ARG A O 1
ATOM 1574 N N . LEU A 1 192 ? 4.220 -1.093 -0.034 1.00 66.75 192 LEU A N 1
ATOM 1575 C CA . LEU A 1 192 ? 5.555 -1.536 -0.429 1.00 66.75 192 LEU A CA 1
ATOM 1576 C C . LEU A 1 192 ? 5.725 -1.569 -1.947 1.00 66.75 192 LEU A C 1
ATOM 1578 O O . LEU A 1 192 ? 6.748 -1.106 -2.438 1.00 66.75 192 LEU A O 1
ATOM 1582 N N . SER A 1 193 ? 4.712 -2.065 -2.669 1.00 70.50 193 SER A N 1
ATOM 1583 C CA . SER A 1 193 ? 4.688 -2.021 -4.137 1.00 70.50 193 SER A CA 1
ATOM 1584 C C . SER A 1 193 ? 4.781 -0.583 -4.631 1.00 70.50 193 SER A C 1
ATOM 1586 O O . SER A 1 193 ? 5.709 -0.257 -5.360 1.00 70.50 193 SER A O 1
ATOM 1588 N N . THR A 1 194 ? 3.916 0.307 -4.130 1.00 75.25 194 THR A N 1
ATOM 1589 C CA . THR A 1 194 ? 3.922 1.714 -4.560 1.00 75.25 194 THR A CA 1
ATOM 1590 C C . THR A 1 194 ? 5.232 2.421 -4.226 1.00 75.25 194 THR A C 1
ATOM 1592 O O . THR A 1 194 ? 5.724 3.222 -5.007 1.00 75.25 194 THR A O 1
ATOM 1595 N N . LEU A 1 195 ? 5.840 2.127 -3.073 1.00 73.81 195 LEU A N 1
ATOM 1596 C CA . LEU A 1 195 ? 7.109 2.743 -2.688 1.00 73.81 195 LEU A CA 1
ATOM 1597 C C . LEU A 1 195 ? 8.274 2.233 -3.543 1.00 73.81 195 LEU A C 1
ATOM 1599 O O . LEU A 1 195 ? 9.151 3.011 -3.907 1.00 73.81 195 LEU A O 1
ATOM 1603 N N . TYR A 1 196 ? 8.266 0.944 -3.883 1.00 79.25 196 TYR A N 1
ATOM 1604 C CA . TYR A 1 196 ? 9.213 0.372 -4.834 1.00 79.25 196 TYR A CA 1
ATOM 1605 C C . TYR A 1 196 ? 9.046 0.994 -6.225 1.00 79.25 196 TYR A C 1
ATOM 1607 O O . TYR A 1 196 ? 10.038 1.337 -6.866 1.00 79.25 196 TYR A O 1
ATOM 1615 N N . GLU A 1 197 ? 7.804 1.231 -6.650 1.00 82.56 197 GLU A N 1
ATOM 1616 C CA . GLU A 1 197 ? 7.523 1.946 -7.890 1.00 82.56 197 GLU A CA 1
ATOM 1617 C C . GLU A 1 197 ? 8.093 3.383 -7.855 1.00 82.56 197 GLU A C 1
ATOM 1619 O O . GLU A 1 197 ? 8.774 3.830 -8.780 1.00 82.56 197 GLU A O 1
ATOM 1624 N N . PHE A 1 198 ? 7.896 4.120 -6.763 1.00 79.69 198 PHE A N 1
ATOM 1625 C CA . PHE A 1 198 ? 8.456 5.470 -6.638 1.00 79.69 198 PHE A CA 1
ATOM 1626 C C . PHE A 1 198 ? 9.981 5.483 -6.639 1.00 79.69 198 PHE A C 1
ATOM 1628 O O . PHE A 1 198 ? 10.601 6.320 -7.293 1.00 79.69 198 PHE A O 1
ATOM 1635 N N . TYR A 1 199 ? 10.597 4.545 -5.930 1.00 82.25 199 TYR A N 1
ATOM 1636 C CA . TYR A 1 199 ? 12.046 4.432 -5.886 1.00 82.25 199 TYR A CA 1
ATOM 1637 C C . TYR A 1 199 ? 12.638 4.195 -7.286 1.00 82.25 199 TYR A C 1
ATOM 1639 O O . TYR A 1 199 ? 13.538 4.925 -7.701 1.00 82.25 199 TYR A O 1
ATOM 1647 N N . ASN A 1 200 ? 12.075 3.258 -8.056 1.00 83.12 200 ASN A N 1
ATOM 1648 C CA . ASN A 1 200 ? 12.514 3.006 -9.431 1.00 83.12 200 ASN A CA 1
ATOM 1649 C C . ASN A 1 200 ? 12.293 4.216 -10.348 1.00 83.12 200 ASN A C 1
ATOM 1651 O O . ASN A 1 200 ? 13.134 4.491 -11.198 1.00 83.12 200 ASN A O 1
ATOM 1655 N N . PHE A 1 201 ? 11.205 4.971 -10.162 1.00 84.56 201 PHE A N 1
ATOM 1656 C CA . PHE A 1 201 ? 10.965 6.191 -10.934 1.00 84.56 201 PHE A CA 1
ATOM 1657 C C . PHE A 1 201 ? 12.092 7.211 -10.751 1.00 84.56 201 PHE A C 1
ATOM 1659 O O . PHE A 1 201 ? 12.638 7.732 -11.724 1.00 84.56 201 PHE A O 1
ATOM 1666 N N . HIS A 1 202 ? 12.477 7.460 -9.497 1.00 81.38 202 HIS A N 1
ATOM 1667 C CA . HIS A 1 202 ? 13.566 8.377 -9.181 1.00 81.38 202 HIS A CA 1
ATOM 1668 C C . HIS A 1 202 ? 14.916 7.875 -9.694 1.00 81.38 202 HIS A C 1
ATOM 1670 O O . HIS A 1 202 ? 15.696 8.688 -10.185 1.00 81.38 202 HIS A O 1
ATOM 1676 N N . LEU A 1 203 ? 15.180 6.564 -9.639 1.00 83.00 203 LEU A N 1
ATOM 1677 C CA . LEU A 1 203 ? 16.382 5.985 -10.246 1.00 83.00 203 LEU A CA 1
ATOM 1678 C C . LEU A 1 203 ? 16.442 6.256 -11.750 1.00 83.00 203 LEU A C 1
ATOM 1680 O O . LEU A 1 203 ? 17.458 6.745 -12.236 1.00 83.00 203 LEU A O 1
ATOM 1684 N N . ILE A 1 204 ? 15.347 6.003 -12.473 1.00 84.75 204 ILE A N 1
ATOM 1685 C CA . ILE A 1 204 ? 15.268 6.242 -13.918 1.00 84.75 204 ILE A CA 1
ATOM 1686 C C . ILE A 1 204 ? 15.518 7.727 -14.218 1.00 84.75 204 ILE A C 1
ATOM 1688 O O . ILE A 1 204 ? 16.360 8.054 -15.051 1.00 84.75 204 ILE A O 1
ATOM 1692 N N . ILE A 1 205 ? 14.850 8.646 -13.514 1.00 83.50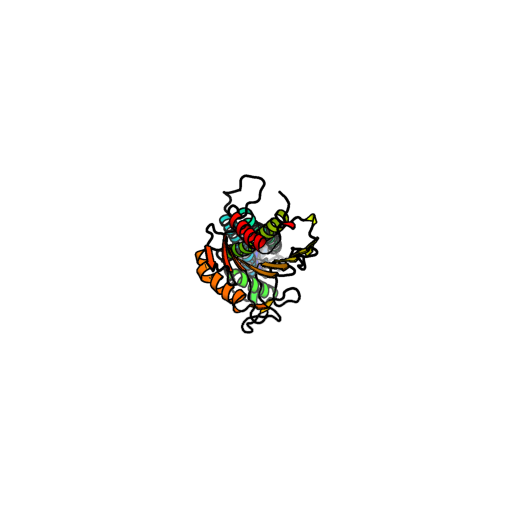 205 ILE A N 1
ATOM 1693 C CA . ILE A 1 205 ? 15.041 10.091 -13.726 1.00 83.50 205 ILE A CA 1
ATOM 1694 C C . ILE A 1 205 ? 16.486 10.514 -13.443 1.00 83.50 205 ILE A C 1
ATOM 1696 O O . ILE A 1 205 ? 17.078 11.247 -14.237 1.00 83.50 205 ILE A O 1
ATOM 1700 N N . ASN A 1 206 ? 17.055 10.073 -12.320 1.00 82.31 206 ASN A N 1
ATOM 1701 C CA . ASN A 1 206 ? 18.423 10.419 -11.938 1.00 82.31 206 ASN A CA 1
ATOM 1702 C C . ASN A 1 206 ? 19.435 9.890 -12.951 1.00 82.31 206 ASN A C 1
ATOM 1704 O O . ASN A 1 206 ? 20.385 10.593 -13.285 1.00 82.31 206 ASN A O 1
ATOM 1708 N N . PHE A 1 207 ? 19.203 8.692 -13.485 1.00 83.38 207 PHE A N 1
ATOM 1709 C CA . PHE A 1 207 ? 20.017 8.125 -14.547 1.00 83.38 207 PHE A CA 1
ATOM 1710 C C . PHE A 1 207 ? 20.053 9.043 -15.782 1.00 83.38 207 PHE A C 1
ATOM 1712 O O . PHE A 1 207 ? 21.140 9.426 -16.222 1.00 83.38 207 PHE A O 1
ATOM 1719 N N . PHE A 1 208 ? 18.894 9.491 -16.283 1.00 81.00 208 PHE A N 1
ATOM 1720 C CA . PHE A 1 208 ? 18.841 10.427 -17.415 1.00 81.00 208 PHE A CA 1
ATOM 1721 C C . PHE A 1 208 ? 19.480 11.782 -17.087 1.00 81.00 208 PHE A C 1
ATOM 1723 O O . PHE A 1 208 ? 20.263 12.289 -17.889 1.00 81.00 208 PHE A O 1
ATOM 1730 N N . LYS A 1 209 ? 19.223 12.345 -15.897 1.00 80.62 209 LYS A N 1
ATOM 1731 C CA . LYS A 1 209 ? 19.832 13.616 -15.452 1.00 80.62 209 LYS A CA 1
ATOM 1732 C C . LYS A 1 209 ? 21.360 13.534 -15.349 1.00 80.62 209 LYS A C 1
ATOM 1734 O O . LYS A 1 209 ? 22.045 14.503 -15.655 1.00 80.62 209 LYS A O 1
ATOM 1739 N N . ASN A 1 210 ? 21.904 12.393 -14.931 1.00 80.75 210 ASN A N 1
ATOM 1740 C CA . ASN A 1 210 ? 23.349 12.206 -14.796 1.00 80.75 210 ASN A CA 1
ATOM 1741 C C . ASN A 1 210 ? 24.046 11.978 -16.144 1.00 80.75 210 ASN A C 1
ATOM 1743 O O . ASN A 1 210 ? 25.200 12.377 -16.309 1.00 80.75 210 ASN A O 1
ATOM 1747 N N . LYS A 1 211 ? 23.370 11.313 -17.088 1.00 76.38 211 LYS A N 1
ATOM 1748 C CA . LYS A 1 211 ? 23.942 10.925 -18.386 1.00 76.38 211 LYS A CA 1
ATOM 1749 C C . LYS A 1 211 ? 23.823 12.007 -19.453 1.00 76.38 211 LYS A C 1
ATOM 1751 O O . LYS A 1 211 ? 24.772 12.217 -20.212 1.00 76.38 211 LYS A O 1
ATOM 1756 N N . LEU A 1 212 ? 22.683 12.686 -19.515 1.00 76.19 212 LEU A N 1
ATOM 1757 C CA . LEU A 1 212 ? 22.441 13.743 -20.489 1.00 76.19 212 LEU A CA 1
ATOM 1758 C C . LEU A 1 212 ? 23.117 15.041 -20.054 1.00 76.19 212 LEU A C 1
ATOM 1760 O O . LEU A 1 212 ? 23.188 15.364 -18.866 1.00 76.19 212 LEU A O 1
ATOM 1764 N N . ASN A 1 213 ? 23.599 15.814 -21.024 1.00 73.25 213 ASN A N 1
ATOM 1765 C CA . ASN A 1 213 ? 24.032 17.174 -20.749 1.00 73.25 213 ASN A CA 1
ATOM 1766 C C . ASN A 1 213 ? 22.804 18.081 -20.572 1.00 73.25 213 ASN A C 1
ATOM 1768 O O . ASN A 1 213 ? 22.236 18.534 -21.560 1.00 73.25 213 ASN A O 1
ATOM 1772 N N . ILE A 1 214 ? 22.395 18.321 -19.323 1.00 67.88 214 ILE A N 1
ATOM 1773 C CA . ILE A 1 214 ? 21.174 19.069 -18.967 1.00 67.88 214 ILE A CA 1
ATOM 1774 C C . ILE A 1 214 ? 21.124 20.449 -19.643 1.00 67.88 214 ILE A C 1
ATOM 1776 O O . ILE A 1 214 ? 20.045 20.890 -20.018 1.00 67.88 214 ILE A O 1
ATOM 1780 N N . ASP A 1 215 ? 22.270 21.085 -19.888 1.00 64.88 215 ASP A N 1
ATOM 1781 C CA . ASP A 1 215 ? 22.339 22.408 -20.524 1.00 64.88 215 ASP A CA 1
ATOM 1782 C C . ASP A 1 215 ? 21.841 22.411 -21.984 1.00 64.88 215 ASP A C 1
ATOM 1784 O O . ASP A 1 215 ? 21.504 23.462 -22.523 1.00 64.88 215 ASP A O 1
ATOM 1788 N N . LEU A 1 216 ? 21.782 21.241 -22.632 1.00 65.50 216 LEU A N 1
ATOM 1789 C CA . LEU A 1 216 ? 21.297 21.064 -24.007 1.00 65.50 216 LEU A CA 1
ATOM 1790 C C . LEU A 1 216 ? 19.818 20.651 -24.086 1.00 65.50 216 LEU A C 1
ATOM 1792 O O . LEU A 1 216 ? 19.292 20.488 -25.191 1.00 65.50 216 LEU A O 1
ATOM 1796 N N . PHE A 1 217 ? 19.162 20.437 -22.941 1.00 73.06 217 PHE A N 1
ATOM 1797 C CA . PHE A 1 217 ? 17.790 19.943 -22.869 1.00 73.06 217 PHE A CA 1
ATOM 1798 C C . PHE A 1 217 ? 16.905 20.852 -22.014 1.00 73.06 217 PHE A C 1
ATOM 1800 O O . PHE A 1 217 ? 17.178 21.116 -20.846 1.00 73.06 217 PHE A O 1
ATOM 1807 N N . GLU A 1 218 ? 15.749 21.228 -22.550 1.00 73.25 218 GLU A N 1
ATOM 1808 C CA . GLU A 1 218 ? 14.652 21.734 -21.738 1.00 73.25 218 GLU A CA 1
ATOM 1809 C C . GLU A 1 218 ? 14.033 20.578 -20.944 1.00 73.25 218 GLU A C 1
ATOM 1811 O O . GLU A 1 218 ? 13.365 19.700 -21.504 1.00 73.25 218 GLU A O 1
ATOM 1816 N N . VAL A 1 219 ? 14.238 20.583 -19.626 1.00 78.50 219 VAL A N 1
ATOM 1817 C CA . VAL A 1 219 ? 13.604 19.632 -18.707 1.00 78.50 219 VAL A CA 1
ATOM 1818 C C . VAL A 1 219 ? 12.287 20.218 -18.214 1.00 78.50 219 VAL A C 1
ATOM 1820 O O . VAL A 1 219 ? 12.269 21.252 -17.547 1.00 78.50 219 VAL A O 1
ATOM 1823 N N . ARG A 1 220 ? 11.172 19.552 -18.520 1.00 77.81 220 ARG A N 1
ATOM 1824 C CA . ARG A 1 220 ? 9.851 19.909 -17.985 1.00 77.81 220 ARG A CA 1
ATOM 1825 C C . ARG A 1 220 ? 9.323 18.769 -17.132 1.00 77.81 220 ARG A C 1
ATOM 1827 O O . ARG A 1 220 ? 9.152 17.652 -17.616 1.00 77.81 220 ARG A O 1
ATOM 1834 N N . GLU A 1 221 ? 9.044 19.075 -15.875 1.00 79.88 221 GLU A N 1
ATOM 1835 C CA . GLU A 1 221 ? 8.376 18.176 -14.940 1.00 79.88 221 GLU A CA 1
ATOM 1836 C C . GLU A 1 221 ? 6.912 18.624 -14.838 1.00 79.88 221 GLU A C 1
ATOM 1838 O O . GLU A 1 221 ? 6.625 19.791 -14.570 1.00 79.88 221 GLU A O 1
ATOM 1843 N N . GLN A 1 222 ? 5.979 17.722 -15.133 1.00 74.06 222 GLN A N 1
ATOM 1844 C CA . GLN A 1 222 ? 4.543 17.968 -15.029 1.00 74.06 222 GLN A CA 1
ATOM 1845 C C . GLN A 1 222 ? 3.951 17.089 -13.928 1.00 74.06 222 GLN A C 1
ATOM 1847 O O . GLN A 1 222 ? 4.482 16.030 -13.594 1.00 74.06 222 GLN A O 1
ATOM 1852 N N . SER A 1 223 ? 2.863 17.583 -13.344 1.00 73.44 223 SER A N 1
ATOM 1853 C CA . SER A 1 223 ? 2.061 16.897 -12.340 1.00 73.44 223 SER A CA 1
ATOM 1854 C C . SER A 1 223 ? 0.600 17.238 -12.610 1.00 73.44 223 SER A C 1
ATOM 1856 O O . SER A 1 223 ? 0.159 18.342 -12.291 1.00 73.44 223 SER A O 1
ATOM 1858 N N . ASN A 1 224 ? -0.173 16.304 -13.161 1.00 61.59 224 ASN A N 1
ATOM 1859 C CA . ASN A 1 224 ? -1.626 16.461 -13.300 1.00 61.59 224 ASN A CA 1
ATOM 1860 C C . ASN A 1 224 ? -2.407 15.841 -12.127 1.00 61.59 224 ASN A C 1
ATOM 1862 O O . ASN A 1 224 ? -3.635 15.746 -12.176 1.00 61.59 224 ASN A O 1
ATOM 1866 N N . ARG A 1 225 ? -1.720 15.378 -11.073 1.00 61.75 225 ARG A N 1
ATOM 1867 C CA . ARG A 1 225 ? -2.336 14.707 -9.917 1.00 61.75 225 ARG A CA 1
ATOM 1868 C C . ARG A 1 225 ? -2.622 15.711 -8.798 1.00 61.75 225 ARG A C 1
ATOM 1870 O O . ARG A 1 225 ? -1.826 16.610 -8.558 1.00 61.75 225 ARG A O 1
ATOM 1877 N N . GLN A 1 226 ? -3.719 15.504 -8.061 1.00 53.28 226 GLN A N 1
ATOM 1878 C CA . GLN A 1 226 ? -4.078 16.319 -6.883 1.00 53.28 226 GLN A CA 1
ATOM 1879 C C . GLN A 1 226 ? -2.996 16.301 -5.788 1.00 53.28 226 GLN A C 1
ATOM 1881 O O . GLN A 1 226 ? -2.886 17.250 -5.020 1.00 53.28 226 GLN A O 1
ATOM 1886 N N . ASP A 1 227 ? -2.176 15.247 -5.755 1.00 56.12 227 ASP A N 1
ATOM 1887 C CA . ASP A 1 227 ? -1.092 15.062 -4.787 1.00 56.12 227 ASP A CA 1
ATOM 1888 C C . ASP A 1 227 ? 0.213 15.797 -5.173 1.00 56.12 227 ASP A C 1
ATOM 1890 O O . ASP A 1 227 ? 1.242 15.583 -4.536 1.00 56.12 227 ASP A O 1
ATOM 1894 N N . ASN A 1 228 ? 0.201 16.630 -6.227 1.00 58.66 228 ASN A N 1
ATOM 1895 C CA . ASN A 1 228 ? 1.371 17.325 -6.794 1.00 58.66 228 ASN A CA 1
ATOM 1896 C C . ASN A 1 228 ? 2.543 16.403 -7.194 1.00 58.66 228 ASN A C 1
ATOM 1898 O O . ASN A 1 228 ? 3.693 16.836 -7.291 1.00 58.66 228 ASN A O 1
ATOM 1902 N N . PHE A 1 229 ? 2.271 15.114 -7.405 1.00 63.00 229 PHE A N 1
ATOM 1903 C CA . PHE A 1 229 ? 3.299 14.141 -7.752 1.00 63.00 229 PHE A CA 1
ATOM 1904 C C . PHE A 1 229 ? 3.633 14.205 -9.244 1.00 63.00 229 PHE A C 1
ATOM 1906 O O . PHE A 1 229 ? 2.725 14.206 -10.078 1.00 63.00 229 PHE A O 1
ATOM 1913 N N . ILE A 1 230 ? 4.930 14.196 -9.564 1.00 70.56 230 ILE A N 1
ATOM 1914 C CA . ILE A 1 230 ? 5.431 14.248 -10.942 1.00 70.56 230 ILE A CA 1
ATOM 1915 C C . ILE A 1 230 ? 4.937 13.011 -11.698 1.00 70.56 230 ILE A C 1
ATOM 1917 O O . ILE A 1 230 ? 5.282 11.880 -11.356 1.00 70.56 230 ILE A O 1
ATOM 1921 N N . ASP A 1 231 ? 4.106 13.228 -12.712 1.00 75.00 231 ASP A N 1
ATOM 1922 C CA . ASP A 1 231 ? 3.539 12.176 -13.560 1.00 75.00 231 ASP A CA 1
ATOM 1923 C C . ASP A 1 231 ? 4.267 12.067 -14.903 1.00 75.00 231 ASP A C 1
ATOM 1925 O O . ASP A 1 231 ? 4.247 11.009 -15.538 1.00 75.00 231 ASP A O 1
ATOM 1929 N N . ARG A 1 232 ? 4.953 13.139 -15.313 1.00 80.25 232 ARG A N 1
ATOM 1930 C CA . ARG A 1 232 ? 5.721 13.194 -16.550 1.00 80.25 232 ARG A CA 1
ATOM 1931 C C . ARG A 1 232 ? 6.990 14.017 -16.385 1.00 80.25 232 ARG A C 1
ATOM 1933 O O . ARG A 1 232 ? 6.951 15.150 -15.911 1.00 80.25 232 ARG A O 1
ATOM 1940 N N . VAL A 1 233 ? 8.094 13.475 -16.886 1.00 81.50 233 VAL A N 1
ATOM 1941 C CA . VAL A 1 233 ? 9.348 14.206 -17.089 1.00 81.50 233 VAL A CA 1
ATOM 1942 C C . VAL A 1 233 ? 9.685 14.161 -18.570 1.00 81.50 233 VAL A C 1
ATOM 1944 O O . VAL A 1 233 ? 9.855 13.081 -19.129 1.00 81.50 233 VAL A O 1
ATOM 1947 N N . SER A 1 234 ? 9.759 15.323 -19.213 1.00 81.81 234 SER A N 1
ATOM 1948 C CA . SER A 1 234 ? 10.173 15.434 -20.613 1.00 81.81 234 SER A CA 1
ATOM 1949 C C . SER A 1 234 ? 11.512 16.148 -20.722 1.00 81.81 234 SER A C 1
ATOM 1951 O O . SER A 1 234 ? 11.636 17.267 -20.224 1.00 81.81 234 SER A O 1
ATOM 1953 N N . PHE A 1 235 ? 12.464 15.539 -21.418 1.00 81.81 235 PHE A N 1
ATOM 1954 C CA . PHE A 1 235 ? 13.718 16.148 -21.845 1.00 81.81 235 PHE A CA 1
ATOM 1955 C C . PHE A 1 235 ? 13.599 16.447 -23.336 1.00 81.81 235 PHE A C 1
ATOM 1957 O O . PHE A 1 235 ? 13.431 15.525 -24.134 1.00 81.81 235 PHE A O 1
ATOM 1964 N N . LYS A 1 236 ? 13.650 17.721 -23.726 1.00 80.06 236 LYS A N 1
ATOM 1965 C CA . LYS A 1 236 ? 13.561 18.121 -25.136 1.00 80.06 236 LYS A CA 1
ATOM 1966 C C . LYS A 1 236 ? 14.783 18.916 -25.554 1.00 80.06 236 LYS A C 1
ATOM 1968 O O . LYS A 1 236 ? 15.127 19.894 -24.907 1.00 80.06 236 LYS A O 1
ATOM 1973 N N . SER A 1 237 ? 15.401 18.493 -26.642 1.00 77.62 237 SER A N 1
ATOM 1974 C CA . SER A 1 237 ? 16.370 19.265 -27.410 1.00 77.62 237 SER A CA 1
ATOM 1975 C C . SER A 1 237 ? 15.795 19.502 -28.810 1.00 77.62 237 SER A C 1
ATOM 1977 O O . SER A 1 237 ? 14.732 18.970 -29.140 1.00 77.62 237 SER A O 1
ATOM 1979 N N . ASP A 1 238 ? 16.494 20.264 -29.646 1.00 72.19 238 ASP A N 1
ATOM 1980 C CA . ASP A 1 238 ? 16.032 20.595 -31.001 1.00 72.19 238 ASP A CA 1
ATOM 1981 C C . ASP A 1 238 ? 15.864 19.353 -31.894 1.00 72.19 238 ASP A C 1
ATOM 1983 O O . ASP A 1 238 ? 15.054 19.349 -32.816 1.00 72.19 238 ASP A O 1
ATOM 1987 N N . THR A 1 239 ? 16.605 18.281 -31.599 1.00 75.94 239 THR A N 1
ATOM 1988 C CA . THR A 1 239 ? 16.686 17.058 -32.421 1.00 75.94 239 THR A CA 1
ATOM 1989 C C . THR A 1 239 ? 16.179 15.798 -31.716 1.00 75.94 239 THR A C 1
ATOM 1991 O O . THR A 1 239 ? 15.863 14.810 -32.375 1.00 75.94 239 THR A O 1
ATOM 1994 N N . ILE A 1 240 ? 16.086 15.804 -30.380 1.00 80.81 240 ILE A N 1
ATOM 1995 C CA . ILE A 1 240 ? 15.758 14.616 -29.578 1.00 80.81 240 ILE A CA 1
ATOM 1996 C C . ILE A 1 240 ? 14.741 14.974 -28.500 1.00 80.81 240 ILE A C 1
ATOM 1998 O O . ILE A 1 240 ? 14.913 15.949 -27.767 1.00 80.81 240 ILE A O 1
ATOM 2002 N N . SER A 1 241 ? 13.714 14.140 -28.341 1.00 83.56 241 SER A N 1
ATOM 2003 C CA . SER A 1 241 ? 12.776 14.232 -27.223 1.00 83.56 241 SER A CA 1
ATOM 2004 C C . SER A 1 241 ? 12.669 12.912 -26.470 1.00 83.56 241 SER A C 1
ATOM 2006 O O . SER A 1 241 ? 12.369 11.882 -27.070 1.00 83.56 241 SER A O 1
ATOM 2008 N N . ILE A 1 242 ? 12.857 12.961 -25.154 1.00 84.62 242 ILE A N 1
ATOM 2009 C CA . ILE A 1 242 ? 12.690 11.831 -24.241 1.00 84.62 242 ILE A CA 1
ATOM 2010 C C . ILE A 1 242 ? 11.540 12.169 -23.303 1.00 84.62 242 ILE A C 1
ATOM 2012 O O . ILE A 1 242 ? 11.635 13.104 -22.510 1.00 84.62 242 ILE A O 1
ATOM 2016 N N . ASP A 1 243 ? 10.455 11.411 -23.376 1.00 86.12 243 ASP A N 1
ATOM 2017 C CA . ASP A 1 243 ? 9.319 11.544 -22.473 1.00 86.12 243 ASP A CA 1
ATOM 2018 C C . ASP A 1 243 ? 9.234 10.319 -21.558 1.00 86.12 243 ASP A C 1
ATOM 2020 O O . ASP A 1 243 ? 9.098 9.191 -22.031 1.00 86.12 243 ASP A O 1
ATOM 2024 N N . ILE A 1 244 ? 9.263 10.550 -20.247 1.00 86.69 244 ILE A N 1
ATOM 2025 C CA . ILE A 1 244 ? 9.106 9.531 -19.208 1.00 86.69 244 ILE A CA 1
ATOM 2026 C C . ILE A 1 244 ? 7.763 9.763 -18.524 1.00 86.69 244 ILE A C 1
ATOM 2028 O O . ILE A 1 244 ? 7.521 10.840 -17.978 1.00 86.69 244 ILE A O 1
ATOM 2032 N N . TYR A 1 245 ? 6.905 8.750 -18.525 1.00 85.88 245 TYR A N 1
ATOM 2033 C CA . TYR A 1 245 ? 5.579 8.788 -17.919 1.00 85.88 245 TYR A CA 1
ATOM 2034 C C . TYR A 1 245 ? 5.488 7.795 -16.759 1.00 85.88 245 TYR A C 1
ATOM 2036 O O . TYR A 1 245 ? 5.885 6.641 -16.915 1.00 85.88 245 TYR A O 1
ATOM 2044 N N . TYR A 1 246 ? 4.921 8.219 -15.628 1.00 84.75 246 TYR A N 1
ATOM 2045 C CA . TYR A 1 246 ? 4.634 7.373 -14.467 1.00 84.75 246 TYR A CA 1
ATOM 2046 C C . TYR A 1 246 ? 3.130 7.114 -14.332 1.00 84.75 246 TYR A C 1
ATOM 2048 O O . TYR A 1 246 ? 2.335 8.054 -14.312 1.00 84.75 246 TYR A O 1
ATOM 2056 N N . ASN A 1 247 ? 2.743 5.840 -14.201 1.00 81.88 247 ASN A N 1
ATOM 2057 C CA . ASN A 1 247 ? 1.355 5.394 -14.020 1.00 81.88 247 ASN A CA 1
ATOM 2058 C C . ASN A 1 247 ? 0.388 6.006 -15.059 1.00 81.88 247 ASN A C 1
ATOM 2060 O O . ASN A 1 247 ? -0.658 6.587 -14.740 1.00 81.88 247 ASN A O 1
ATOM 2064 N N . TYR A 1 248 ? 0.789 5.933 -16.329 1.00 80.69 248 TYR A N 1
ATOM 2065 C CA . TYR A 1 248 ? 0.090 6.591 -17.426 1.00 80.69 248 TYR A CA 1
ATOM 2066 C C . TYR A 1 248 ? -0.948 5.682 -18.072 1.00 80.69 248 TYR A C 1
ATOM 2068 O O . TYR A 1 248 ? -0.699 4.507 -18.334 1.00 80.69 248 TYR A O 1
ATOM 2076 N N . HIS A 1 249 ? -2.116 6.246 -18.366 1.00 82.06 249 HIS A N 1
ATOM 2077 C CA . HIS A 1 249 ? -3.246 5.512 -18.921 1.00 82.06 249 HIS A CA 1
ATOM 2078 C C . HIS A 1 249 ? -3.235 5.649 -20.447 1.00 82.06 249 HIS A C 1
ATOM 2080 O O . HIS A 1 249 ? -3.263 6.769 -20.957 1.00 82.06 249 HIS A O 1
ATOM 2086 N N . TYR A 1 250 ? -3.231 4.534 -21.182 1.00 75.12 250 TYR A N 1
ATOM 2087 C CA . TYR A 1 250 ? -3.407 4.544 -22.640 1.00 75.12 250 TYR A CA 1
ATOM 2088 C C . TYR A 1 250 ? -4.539 3.602 -23.082 1.00 75.12 250 TYR A C 1
ATOM 2090 O O . TYR A 1 250 ? -4.773 2.581 -22.424 1.00 75.12 250 TYR A O 1
ATOM 2098 N N . PRO A 1 251 ? -5.267 3.914 -24.174 1.00 67.81 251 PRO A N 1
ATOM 2099 C CA . PRO A 1 251 ? -5.022 4.977 -25.165 1.00 67.81 251 PRO A CA 1
ATOM 2100 C C . PRO A 1 251 ? -5.311 6.401 -24.658 1.00 67.81 251 PRO A C 1
ATOM 2102 O O . PRO A 1 251 ? -6.299 6.625 -23.963 1.00 67.81 251 PRO A O 1
ATOM 2105 N N . SER A 1 252 ? -4.456 7.364 -25.018 1.00 68.56 252 SER A N 1
ATOM 2106 C CA . SER A 1 252 ? -4.586 8.787 -24.664 1.00 68.56 252 SER A CA 1
ATOM 2107 C C . SER A 1 252 ? -3.965 9.677 -25.752 1.00 68.56 252 SER A C 1
ATOM 2109 O O . SER A 1 252 ? -3.301 9.180 -26.651 1.00 68.56 252 SER A O 1
ATOM 2111 N N . ILE A 1 253 ? -4.181 10.994 -25.693 1.00 65.12 253 ILE A N 1
ATOM 2112 C CA . ILE A 1 253 ? -3.720 11.955 -26.712 1.00 65.12 253 ILE A CA 1
ATOM 2113 C C . ILE A 1 253 ? -2.185 12.089 -26.731 1.00 65.12 253 ILE A C 1
ATOM 2115 O O . ILE A 1 253 ? -1.614 12.393 -27.773 1.00 65.12 253 ILE A O 1
ATOM 2119 N N . LEU A 1 254 ? -1.506 11.875 -25.596 1.00 67.38 254 LEU A N 1
ATOM 2120 C CA . LEU A 1 254 ? -0.061 12.133 -25.482 1.00 67.38 254 LEU A CA 1
ATOM 2121 C C . LEU A 1 254 ? 0.818 10.974 -25.970 1.00 67.38 254 LEU A C 1
ATOM 2123 O O . LEU A 1 254 ? 2.000 11.185 -26.235 1.00 67.38 254 LEU A O 1
ATOM 2127 N N . THR A 1 255 ? 0.270 9.762 -26.084 1.00 72.00 255 THR A N 1
ATOM 2128 C CA . THR A 1 255 ? 1.008 8.582 -26.548 1.00 72.00 255 THR A CA 1
ATOM 2129 C C . THR A 1 255 ? 0.356 8.003 -27.796 1.00 72.00 255 THR A C 1
ATOM 2131 O O . THR A 1 255 ? -0.862 7.985 -27.933 1.00 72.00 255 THR A O 1
ATOM 2134 N N . ASN A 1 256 ? 1.171 7.464 -28.703 1.00 76.25 256 ASN A N 1
ATOM 2135 C CA . ASN A 1 256 ? 0.670 6.785 -29.903 1.00 76.25 256 ASN A CA 1
ATOM 2136 C C . ASN A 1 256 ? 0.182 5.357 -29.600 1.00 76.25 256 ASN A C 1
ATOM 2138 O O . ASN A 1 256 ? -0.167 4.621 -30.518 1.00 76.25 256 ASN A O 1
ATOM 2142 N N . LEU A 1 257 ? 0.171 4.949 -28.327 1.00 80.62 257 LEU A N 1
ATOM 2143 C CA . LEU A 1 257 ? -0.160 3.595 -27.905 1.00 80.62 257 LEU A CA 1
ATOM 2144 C C . LEU A 1 257 ? -1.670 3.387 -27.894 1.00 80.62 257 LEU A C 1
ATOM 2146 O O . LEU A 1 257 ? -2.424 4.114 -27.245 1.00 80.62 257 LEU A O 1
ATOM 2150 N N . VAL A 1 258 ? -2.102 2.338 -28.582 1.00 80.38 258 VAL A N 1
ATOM 2151 C CA . VAL A 1 258 ? -3.502 1.955 -28.708 1.00 80.38 258 VAL A CA 1
ATOM 2152 C C . VAL A 1 258 ? -3.681 0.537 -28.212 1.00 80.38 258 VAL A C 1
ATOM 2154 O O . VAL A 1 258 ? -2.877 -0.357 -28.475 1.00 80.38 258 VAL A O 1
ATOM 2157 N N . ARG A 1 259 ? -4.779 0.320 -27.500 1.00 80.31 259 ARG A N 1
ATOM 2158 C CA . ARG A 1 259 ? -5.184 -1.008 -27.074 1.00 80.31 259 ARG A CA 1
ATOM 2159 C C . ARG A 1 259 ? -5.954 -1.705 -28.198 1.00 80.31 259 ARG A C 1
ATOM 2161 O O . ARG A 1 259 ? -6.937 -1.169 -28.704 1.00 80.31 259 ARG A O 1
ATOM 2168 N N . ILE A 1 260 ? -5.519 -2.911 -28.555 1.00 78.44 260 ILE A N 1
ATOM 2169 C CA . ILE A 1 260 ? -6.117 -3.739 -29.613 1.00 78.44 260 ILE A CA 1
ATOM 2170 C C . ILE A 1 260 ? -7.303 -4.550 -29.063 1.00 78.44 260 ILE A C 1
ATOM 2172 O O . ILE A 1 260 ? -8.310 -4.739 -29.747 1.00 78.44 260 ILE A O 1
ATOM 2176 N N . ASP A 1 261 ? -7.215 -5.009 -27.811 1.00 73.88 261 ASP A N 1
ATOM 2177 C CA . ASP A 1 261 ? -8.259 -5.822 -27.183 1.00 73.88 261 ASP A CA 1
ATOM 2178 C C . ASP A 1 261 ? -9.434 -4.979 -26.655 1.00 73.88 261 ASP A C 1
ATOM 2180 O O . ASP A 1 261 ? -9.240 -4.058 -25.864 1.00 73.88 261 ASP A O 1
ATOM 2184 N N . LYS A 1 262 ? -10.666 -5.358 -27.014 1.00 64.75 262 LYS A N 1
ATOM 2185 C CA . LYS A 1 262 ? -11.916 -4.743 -26.528 1.00 64.75 262 LYS A CA 1
ATOM 2186 C C . LYS A 1 262 ? -12.618 -5.549 -25.422 1.00 64.75 262 LYS A C 1
ATOM 2188 O O . LYS A 1 262 ? -13.688 -5.147 -24.975 1.00 64.75 262 LYS A O 1
ATOM 2193 N N . LYS A 1 263 ? -12.076 -6.698 -24.989 1.00 61.53 263 LYS A N 1
ATOM 2194 C CA . LYS A 1 263 ? -12.797 -7.650 -24.120 1.00 61.53 263 LYS A CA 1
ATOM 2195 C C . LYS A 1 263 ? -12.786 -7.308 -22.625 1.00 61.53 263 LYS A C 1
ATOM 2197 O O . LYS A 1 263 ? -13.710 -7.722 -21.930 1.00 61.53 263 LYS A O 1
ATOM 2202 N N . ARG A 1 264 ? -11.772 -6.610 -22.087 1.00 56.81 264 ARG A N 1
ATOM 2203 C CA . ARG A 1 264 ? -11.655 -6.351 -20.628 1.00 56.81 264 ARG A CA 1
ATOM 2204 C C . ARG A 1 264 ? -11.123 -4.956 -20.278 1.00 56.81 264 ARG A C 1
ATOM 2206 O O . ARG A 1 264 ? -9.924 -4.796 -20.063 1.00 56.81 264 ARG A O 1
ATOM 2213 N N . GLY A 1 265 ? -12.007 -3.970 -20.143 1.00 63.19 265 GLY A N 1
ATOM 2214 C CA . GLY A 1 265 ? -11.658 -2.608 -19.711 1.00 63.19 265 GLY A CA 1
ATOM 2215 C C . GLY A 1 265 ? -11.276 -1.667 -20.858 1.00 63.19 265 GLY A C 1
ATOM 2216 O O . GLY A 1 265 ? -11.138 -2.093 -22.001 1.00 63.19 265 GLY A O 1
ATOM 2217 N N . THR A 1 266 ? -11.139 -0.379 -20.543 1.00 68.62 266 THR A N 1
ATOM 2218 C CA . THR A 1 266 ? -10.981 0.711 -21.525 1.00 68.62 266 THR A CA 1
ATOM 2219 C C . THR A 1 266 ? -9.534 1.162 -21.720 1.00 68.62 266 THR A C 1
ATOM 2221 O O . THR A 1 266 ? -9.218 1.719 -22.767 1.00 68.62 266 THR A O 1
ATOM 2224 N N . TYR A 1 267 ? -8.647 0.892 -20.759 1.00 77.19 267 TYR A N 1
ATOM 2225 C CA . TYR A 1 267 ? -7.256 1.354 -20.770 1.00 77.19 267 TYR A CA 1
ATOM 2226 C C . TYR A 1 267 ? -6.290 0.320 -20.170 1.00 77.19 267 TYR A C 1
ATOM 2228 O O . TYR A 1 267 ? -6.715 -0.613 -19.481 1.00 77.19 267 TYR A O 1
ATOM 2236 N N . TYR A 1 268 ? -4.996 0.494 -20.440 1.00 82.31 268 TYR A N 1
ATOM 2237 C CA . TYR A 1 268 ? -3.887 -0.144 -19.727 1.00 82.31 268 TYR A CA 1
ATOM 2238 C C . TYR A 1 268 ? -3.065 0.910 -18.973 1.00 82.31 268 TYR A C 1
ATOM 2240 O O . TYR A 1 268 ? -2.979 2.058 -19.407 1.00 82.31 268 TYR A O 1
ATOM 2248 N N . THR A 1 269 ? -2.476 0.500 -17.847 1.00 83.00 269 THR A N 1
ATOM 2249 C CA . THR A 1 269 ? -1.663 1.341 -16.950 1.00 83.00 269 THR A CA 1
ATOM 2250 C C . THR A 1 269 ? -0.373 0.611 -16.578 1.00 83.00 269 THR A C 1
ATOM 2252 O O . THR A 1 269 ? -0.356 -0.099 -15.569 1.00 83.00 269 THR A O 1
ATOM 2255 N N . PRO A 1 270 ? 0.682 0.703 -17.401 1.00 85.19 270 PRO A N 1
ATOM 2256 C CA . PRO A 1 270 ? 2.019 0.308 -16.977 1.00 85.19 270 PRO A CA 1
ATOM 2257 C C . PRO A 1 270 ? 2.544 1.259 -15.901 1.00 85.19 270 PRO A C 1
ATOM 2259 O O . PRO A 1 270 ? 2.141 2.427 -15.839 1.00 85.19 270 PRO A O 1
ATOM 2262 N N . ASP A 1 271 ? 3.479 0.763 -15.091 1.00 85.62 271 ASP A N 1
ATOM 2263 C CA . ASP A 1 271 ? 4.114 1.580 -14.059 1.00 85.62 271 ASP A CA 1
ATOM 2264 C C . ASP A 1 271 ? 4.940 2.708 -14.697 1.00 85.62 271 ASP A C 1
ATOM 2266 O O . ASP A 1 271 ? 4.848 3.854 -14.247 1.00 85.62 271 ASP A O 1
ATOM 2270 N N . TYR A 1 272 ? 5.655 2.426 -15.799 1.00 88.88 272 TYR A N 1
ATOM 2271 C CA . TYR A 1 272 ? 6.387 3.440 -16.564 1.00 88.88 272 TYR A CA 1
ATOM 2272 C C . TYR A 1 272 ? 6.333 3.231 -18.075 1.00 88.88 272 TYR A C 1
ATOM 2274 O O . TYR A 1 272 ? 6.320 2.107 -18.580 1.00 88.88 272 TYR A O 1
ATOM 2282 N N . ILE A 1 273 ? 6.377 4.345 -18.802 1.00 88.00 273 ILE A N 1
ATOM 2283 C CA . ILE A 1 273 ? 6.559 4.382 -20.256 1.00 88.00 273 ILE A CA 1
ATOM 2284 C C . ILE A 1 273 ? 7.667 5.384 -20.554 1.00 88.00 273 ILE A C 1
ATOM 2286 O O . ILE A 1 273 ? 7.604 6.516 -20.079 1.00 88.00 273 ILE A O 1
ATOM 2290 N N . ILE A 1 274 ? 8.657 4.984 -21.346 1.00 87.38 274 ILE A N 1
ATOM 2291 C CA . ILE A 1 274 ? 9.700 5.875 -21.851 1.00 87.38 274 ILE A CA 1
ATOM 2292 C C . ILE A 1 274 ? 9.598 5.890 -23.371 1.00 87.38 274 ILE A C 1
ATOM 2294 O O . ILE A 1 274 ? 9.722 4.847 -24.009 1.00 87.38 274 ILE A O 1
ATOM 2298 N N . ASN A 1 275 ? 9.387 7.073 -23.937 1.00 87.69 275 ASN A N 1
ATOM 2299 C CA . ASN A 1 275 ? 9.422 7.291 -25.376 1.00 87.69 275 ASN A CA 1
ATOM 2300 C C . ASN A 1 275 ? 10.661 8.116 -25.705 1.00 87.69 275 ASN A C 1
ATOM 2302 O O . ASN A 1 275 ? 10.806 9.228 -25.197 1.00 87.69 275 ASN A O 1
ATOM 2306 N N . ILE A 1 276 ? 11.528 7.586 -26.558 1.00 84.50 276 ILE A N 1
ATOM 2307 C CA . ILE A 1 276 ? 12.704 8.279 -27.080 1.00 84.50 276 ILE A CA 1
ATOM 2308 C C . ILE A 1 276 ? 12.443 8.528 -28.558 1.00 84.50 276 ILE A C 1
ATOM 2310 O O . ILE A 1 276 ? 12.255 7.585 -29.317 1.00 84.50 276 ILE A O 1
ATOM 2314 N N . ARG A 1 277 ? 12.408 9.795 -28.963 1.00 84.12 277 ARG A N 1
ATOM 2315 C CA . ARG A 1 277 ? 12.211 10.190 -30.359 1.00 84.12 277 ARG A CA 1
ATOM 2316 C C . ARG A 1 277 ? 13.398 10.983 -30.849 1.00 84.12 277 ARG A C 1
ATOM 2318 O O . ARG A 1 277 ? 13.805 11.951 -30.208 1.00 84.12 277 ARG A O 1
ATOM 2325 N N . ASN A 1 278 ? 13.882 10.581 -32.007 1.00 80.00 278 ASN A N 1
ATOM 2326 C CA . ASN A 1 278 ? 14.874 11.258 -32.821 1.00 80.00 278 ASN A CA 1
ATOM 2327 C C . ASN A 1 278 ? 14.311 11.381 -34.253 1.00 80.00 278 ASN A C 1
ATOM 2329 O O . ASN A 1 278 ? 13.283 10.780 -34.568 1.00 80.00 278 ASN A O 1
ATOM 2333 N N . GLU A 1 279 ? 14.979 12.119 -35.137 1.00 71.44 279 GLU A N 1
ATOM 2334 C CA . GLU A 1 279 ? 14.579 12.285 -36.544 1.00 71.44 279 GLU A CA 1
ATOM 2335 C C . GLU A 1 279 ? 14.425 10.950 -37.295 1.00 71.44 279 GLU A C 1
ATOM 2337 O O . GLU A 1 279 ? 13.646 10.860 -38.242 1.00 71.44 279 GLU A O 1
ATOM 2342 N N . TYR A 1 280 ? 15.140 9.908 -36.856 1.00 67.62 280 TYR A N 1
ATOM 2343 C CA . TYR A 1 280 ? 15.218 8.614 -37.541 1.00 67.62 280 TYR A CA 1
ATOM 2344 C C . TYR A 1 280 ? 14.570 7.456 -36.779 1.00 67.62 280 TYR A C 1
ATOM 2346 O O . TYR A 1 280 ? 14.258 6.436 -37.392 1.00 67.62 280 TYR A O 1
ATOM 2354 N N . VAL A 1 281 ? 14.392 7.579 -35.459 1.00 72.19 281 VAL A N 1
ATOM 2355 C CA . VAL A 1 281 ? 13.942 6.469 -34.607 1.00 72.19 281 VAL A CA 1
ATOM 2356 C C . VAL A 1 281 ? 12.956 6.960 -33.550 1.00 72.19 281 VAL A C 1
ATOM 2358 O O . VAL A 1 281 ? 13.187 7.969 -32.886 1.00 72.19 281 VAL A O 1
ATOM 2361 N N . ASP A 1 282 ? 11.852 6.231 -33.399 1.00 82.69 282 ASP A N 1
ATOM 2362 C CA . ASP A 1 282 ? 10.885 6.376 -32.311 1.00 82.69 282 ASP A CA 1
ATOM 2363 C C . ASP A 1 282 ? 10.908 5.063 -31.523 1.00 82.69 282 ASP A C 1
ATOM 2365 O O . ASP A 1 282 ? 10.425 4.037 -31.998 1.00 82.69 282 ASP A O 1
ATOM 2369 N N . THR A 1 283 ? 11.506 5.088 -30.339 1.00 85.19 283 THR A N 1
ATOM 2370 C CA . THR A 1 283 ? 11.719 3.912 -29.494 1.00 85.19 283 THR A CA 1
ATOM 2371 C C . THR A 1 283 ? 10.810 3.992 -28.278 1.00 85.19 283 THR A C 1
ATOM 2373 O O . THR A 1 283 ? 10.837 4.965 -27.521 1.00 85.19 283 THR A O 1
ATOM 2376 N N . THR A 1 284 ? 9.986 2.960 -28.079 1.00 87.19 284 THR A N 1
ATOM 2377 C CA . THR A 1 284 ? 9.057 2.864 -26.944 1.00 87.19 284 THR A CA 1
ATOM 2378 C C . THR A 1 284 ? 9.452 1.740 -25.995 1.00 87.19 284 THR A C 1
ATOM 2380 O O . THR A 1 284 ? 9.451 0.560 -26.355 1.00 87.19 284 THR A O 1
ATOM 2383 N N . ILE A 1 285 ? 9.703 2.111 -24.743 1.00 88.56 285 ILE A N 1
ATOM 2384 C CA . ILE A 1 285 ? 10.073 1.212 -23.652 1.00 88.56 285 ILE A CA 1
ATOM 2385 C C . ILE A 1 285 ? 8.928 1.192 -22.640 1.00 88.56 285 ILE A C 1
ATOM 2387 O O . ILE A 1 285 ? 8.532 2.232 -22.110 1.00 88.56 285 ILE A O 1
ATOM 2391 N N . ILE A 1 286 ? 8.411 0.004 -22.337 1.00 89.38 286 ILE A N 1
ATOM 2392 C CA . ILE A 1 286 ? 7.443 -0.197 -21.256 1.00 89.38 286 ILE A CA 1
ATOM 2393 C C . ILE A 1 286 ? 8.156 -0.864 -20.089 1.00 89.38 286 ILE A C 1
ATOM 2395 O O . ILE A 1 286 ? 8.761 -1.926 -20.252 1.00 89.38 286 ILE A O 1
ATOM 2399 N N . LEU A 1 287 ? 8.054 -0.253 -18.908 1.00 89.06 287 LEU A N 1
ATOM 2400 C CA . LEU A 1 287 ? 8.581 -0.820 -17.676 1.00 89.06 287 LEU A CA 1
ATOM 2401 C C . LEU A 1 287 ? 7.454 -1.090 -16.679 1.00 89.06 287 LEU A C 1
ATOM 2403 O O . LEU A 1 287 ? 6.541 -0.282 -16.508 1.00 89.06 287 LEU A O 1
ATOM 2407 N N . ASP A 1 288 ? 7.540 -2.230 -16.002 1.00 87.50 288 ASP A N 1
ATOM 2408 C CA . ASP A 1 288 ? 6.563 -2.651 -15.001 1.00 87.50 288 ASP A CA 1
ATOM 2409 C C . ASP A 1 288 ? 7.302 -3.180 -13.766 1.00 87.50 288 ASP A C 1
ATOM 2411 O O . ASP A 1 288 ? 8.066 -4.144 -13.846 1.00 87.50 288 ASP A O 1
ATOM 2415 N N . ALA A 1 289 ? 7.125 -2.520 -12.622 1.00 85.81 289 ALA A N 1
ATOM 2416 C CA . ALA A 1 289 ? 7.803 -2.839 -11.376 1.00 85.81 289 ALA A CA 1
ATOM 2417 C C . ALA A 1 289 ? 6.951 -3.769 -10.512 1.00 85.81 289 ALA A C 1
ATOM 2419 O O . ALA A 1 289 ? 5.771 -3.542 -10.250 1.00 85.81 289 ALA A O 1
ATOM 2420 N N . LYS A 1 290 ? 7.554 -4.860 -10.044 1.00 82.19 290 LYS A N 1
ATOM 2421 C CA . LYS A 1 290 ? 6.882 -5.862 -9.220 1.00 82.19 290 LYS A CA 1
ATOM 2422 C C . LYS A 1 290 ? 7.734 -6.195 -8.007 1.00 82.19 290 LYS A C 1
ATOM 2424 O O . LYS A 1 290 ? 8.783 -6.828 -8.102 1.00 82.19 290 LYS A O 1
ATOM 2429 N N . TYR A 1 291 ? 7.235 -5.818 -6.831 1.00 75.06 291 TYR A N 1
ATOM 2430 C CA . TYR A 1 291 ? 7.829 -6.213 -5.555 1.00 75.06 291 TYR A CA 1
ATOM 2431 C C . TYR A 1 291 ? 7.509 -7.690 -5.265 1.00 75.06 291 TYR A C 1
ATOM 2433 O O . TYR A 1 291 ? 6.565 -8.027 -4.547 1.00 75.06 291 TYR A O 1
ATOM 2441 N N . SER A 1 292 ? 8.241 -8.599 -5.910 1.00 69.81 292 SER A N 1
ATOM 2442 C CA . SER A 1 292 ? 8.041 -10.043 -5.786 1.00 69.81 292 SER A CA 1
ATOM 2443 C C . SER A 1 292 ? 9.332 -10.831 -6.012 1.00 69.81 292 SER A C 1
ATOM 2445 O O . SER A 1 292 ? 10.373 -10.278 -6.362 1.00 69.81 292 SER A O 1
ATOM 2447 N N . LYS A 1 293 ? 9.259 -12.146 -5.784 1.00 73.56 293 LYS A N 1
ATOM 2448 C CA . LYS A 1 293 ? 10.352 -13.087 -6.063 1.00 73.56 293 LYS A CA 1
ATOM 2449 C C . LYS A 1 293 ? 10.440 -13.367 -7.565 1.00 73.56 293 LYS A C 1
ATOM 2451 O O . LYS A 1 293 ? 9.414 -13.353 -8.245 1.00 73.56 293 LYS A O 1
ATOM 2456 N N . LEU A 1 294 ? 11.640 -13.701 -8.044 1.00 71.31 294 LEU A N 1
ATOM 2457 C CA . LEU A 1 294 ? 11.903 -13.984 -9.459 1.00 71.31 294 LEU A CA 1
ATOM 2458 C C . LEU A 1 294 ? 10.951 -15.041 -10.034 1.00 71.31 294 LEU A C 1
ATOM 2460 O O . LEU A 1 294 ? 10.346 -14.813 -11.073 1.00 71.31 294 LEU A O 1
ATOM 2464 N N . GLU A 1 295 ? 10.750 -16.157 -9.328 1.00 70.81 295 GLU A N 1
ATOM 2465 C CA . GLU A 1 295 ? 9.869 -17.245 -9.778 1.00 70.81 295 GLU A CA 1
ATOM 2466 C C . GLU A 1 295 ? 8.441 -16.762 -10.060 1.00 70.81 295 GLU A C 1
ATOM 2468 O O . GLU A 1 295 ? 7.845 -17.122 -11.075 1.00 70.81 295 GLU A O 1
ATOM 2473 N N . THR A 1 296 ? 7.897 -15.901 -9.196 1.00 71.69 296 THR A N 1
ATOM 2474 C CA . THR A 1 296 ? 6.563 -15.314 -9.373 1.00 71.69 296 THR A CA 1
ATOM 2475 C C . THR A 1 296 ? 6.540 -14.336 -10.543 1.00 71.69 296 THR A C 1
ATOM 2477 O O . THR A 1 296 ? 5.581 -14.316 -11.314 1.00 71.69 296 THR A O 1
ATOM 2480 N N . VAL A 1 297 ? 7.592 -13.528 -10.701 1.00 72.88 297 VAL A N 1
ATOM 2481 C CA . VAL A 1 297 ? 7.724 -12.603 -11.836 1.00 72.88 297 VAL A CA 1
ATOM 2482 C C . VAL A 1 297 ? 7.765 -13.369 -13.147 1.00 72.88 297 VAL A C 1
ATOM 2484 O O . VAL A 1 297 ? 6.973 -13.074 -14.036 1.00 72.88 297 VAL A O 1
ATOM 2487 N N . ARG A 1 298 ? 8.577 -14.418 -13.230 1.00 75.88 298 ARG A N 1
ATOM 2488 C CA . ARG A 1 298 ? 8.736 -15.243 -14.426 1.00 75.88 298 ARG A CA 1
ATOM 2489 C C . ARG A 1 298 ? 7.490 -16.058 -14.771 1.00 75.88 298 ARG A C 1
ATOM 2491 O O . ARG A 1 298 ? 7.085 -16.095 -15.926 1.00 75.88 298 ARG A O 1
ATOM 2498 N N . SER A 1 299 ? 6.883 -16.724 -13.791 1.00 76.19 299 SER A N 1
ATOM 2499 C CA . SER A 1 299 ? 5.765 -17.646 -14.046 1.00 76.19 299 SER A CA 1
ATOM 2500 C C . SER A 1 299 ? 4.414 -16.950 -14.199 1.00 76.19 299 SER A C 1
ATOM 2502 O O . SER A 1 299 ? 3.551 -17.450 -14.919 1.00 76.19 299 SER A O 1
ATOM 2504 N N . ARG A 1 300 ? 4.209 -15.808 -13.527 1.00 79.19 300 ARG A N 1
ATOM 2505 C CA . ARG A 1 300 ? 2.898 -15.151 -13.443 1.00 79.19 300 ARG A CA 1
ATOM 2506 C C . ARG A 1 300 ? 2.870 -13.770 -14.082 1.00 79.19 300 ARG A C 1
ATOM 2508 O O . ARG A 1 300 ? 1.978 -13.512 -14.884 1.00 79.19 300 ARG A O 1
ATOM 2515 N N . TYR A 1 301 ? 3.794 -12.881 -13.717 1.00 81.00 301 TYR A N 1
ATOM 2516 C CA . TYR A 1 301 ? 3.735 -11.486 -14.173 1.00 81.00 301 TYR A CA 1
ATOM 2517 C C . TYR A 1 301 ? 4.240 -11.317 -15.608 1.00 81.00 301 TYR A C 1
ATOM 2519 O O . TYR A 1 301 ? 3.615 -10.605 -16.382 1.00 81.00 301 TYR A O 1
ATOM 2527 N N . LEU A 1 302 ? 5.301 -12.021 -15.999 1.00 83.56 302 LEU A N 1
ATOM 2528 C CA . LEU A 1 302 ? 5.865 -11.955 -17.344 1.00 83.56 302 LEU A CA 1
ATOM 2529 C C . LEU A 1 302 ? 4.840 -12.348 -18.429 1.00 83.56 302 LEU A C 1
ATOM 2531 O O . LEU A 1 302 ? 4.623 -11.534 -19.326 1.00 83.56 302 LEU A O 1
ATOM 2535 N N . PRO A 1 303 ? 4.143 -13.504 -18.361 1.00 84.56 303 PRO A N 1
ATOM 2536 C CA . PRO A 1 303 ? 3.120 -13.841 -19.352 1.00 84.56 303 PRO A CA 1
ATOM 2537 C C . PRO A 1 303 ? 1.980 -12.818 -19.416 1.00 84.56 303 PRO A C 1
ATOM 2539 O O . PRO A 1 303 ? 1.497 -12.501 -20.502 1.00 84.56 303 PRO A O 1
ATOM 2542 N N . ASP A 1 304 ? 1.570 -12.274 -18.266 1.00 84.31 304 ASP A N 1
ATOM 2543 C CA . ASP A 1 304 ? 0.516 -11.258 -18.185 1.00 84.31 304 ASP A CA 1
ATOM 2544 C C . ASP A 1 304 ? 0.958 -9.935 -18.836 1.00 84.31 304 ASP A C 1
ATOM 2546 O O . ASP A 1 304 ? 0.210 -9.345 -19.616 1.00 84.31 304 ASP A O 1
ATOM 2550 N N . CYS A 1 305 ? 2.200 -9.499 -18.603 1.00 85.00 305 CYS A N 1
ATOM 2551 C CA . CYS A 1 305 ? 2.757 -8.292 -19.213 1.00 85.00 305 CYS A CA 1
ATOM 2552 C C . CYS A 1 305 ? 3.020 -8.466 -20.713 1.00 85.00 305 CYS A C 1
ATOM 2554 O O . CYS A 1 305 ? 2.718 -7.556 -21.479 1.00 85.00 305 CYS A O 1
ATOM 2556 N N . ILE A 1 306 ? 3.475 -9.638 -21.168 1.00 85.88 306 ILE A N 1
ATOM 2557 C CA . ILE A 1 306 ? 3.575 -9.955 -22.604 1.00 85.88 306 ILE A CA 1
ATOM 2558 C C . ILE A 1 306 ? 2.185 -9.884 -23.249 1.00 85.88 306 ILE A C 1
ATOM 2560 O O . ILE A 1 306 ? 1.999 -9.248 -24.291 1.00 85.88 306 ILE A O 1
ATOM 2564 N N . PHE A 1 307 ? 1.178 -10.491 -22.618 1.00 84.88 307 PHE A N 1
ATOM 2565 C CA . PHE A 1 307 ? -0.182 -10.478 -23.140 1.00 84.88 307 PHE A CA 1
ATOM 2566 C C . PHE A 1 307 ? -0.756 -9.059 -23.212 1.00 84.88 307 PHE A C 1
ATOM 2568 O O . PHE A 1 307 ? -1.342 -8.681 -24.226 1.00 84.88 307 PHE A O 1
ATOM 2575 N N . LYS A 1 308 ? -0.575 -8.251 -22.165 1.00 84.38 308 LYS A N 1
ATOM 2576 C CA . LYS A 1 308 ? -1.067 -6.869 -22.117 1.00 84.38 308 LYS A CA 1
ATOM 2577 C C . LYS A 1 308 ? -0.312 -5.952 -23.075 1.00 84.38 308 LYS A C 1
ATOM 2579 O O . LYS A 1 308 ? -0.947 -5.296 -23.890 1.00 84.38 308 LYS A O 1
ATOM 2584 N N . TYR A 1 309 ? 1.015 -5.920 -22.977 1.00 84.94 309 TYR A N 1
ATOM 2585 C CA . TYR A 1 309 ? 1.847 -4.858 -23.542 1.00 84.94 309 TYR A CA 1
ATOM 2586 C C . TYR A 1 309 ? 2.500 -5.205 -24.882 1.00 84.94 309 TYR A C 1
ATOM 2588 O O . TYR A 1 309 ? 2.775 -4.299 -25.659 1.00 84.94 309 TYR A O 1
ATOM 2596 N N . ILE A 1 310 ? 2.716 -6.485 -25.198 1.00 84.50 310 ILE A N 1
ATOM 2597 C CA . ILE A 1 310 ? 3.268 -6.896 -26.501 1.00 84.50 310 ILE A CA 1
ATOM 2598 C C . ILE A 1 310 ? 2.138 -7.296 -27.451 1.00 84.50 310 ILE A C 1
ATOM 2600 O O . ILE A 1 310 ? 2.016 -6.774 -28.561 1.00 84.50 310 ILE A O 1
ATOM 2604 N N . LEU A 1 311 ? 1.276 -8.222 -27.026 1.00 84.44 311 LEU A N 1
ATOM 2605 C CA . LEU A 1 311 ? 0.250 -8.777 -27.911 1.00 84.44 311 LEU A CA 1
ATOM 2606 C C . LEU A 1 311 ? -0.900 -7.791 -28.136 1.00 84.44 311 LEU A C 1
ATOM 2608 O O . LEU A 1 311 ? -1.267 -7.538 -29.286 1.00 84.44 311 LEU A O 1
ATOM 2612 N N . ASN A 1 312 ? -1.420 -7.194 -27.059 1.00 83.94 312 ASN A N 1
ATOM 2613 C CA . ASN A 1 312 ? -2.633 -6.372 -27.095 1.00 83.94 312 ASN A CA 1
ATOM 2614 C C . ASN A 1 312 ? -2.399 -4.857 -27.160 1.00 83.94 312 ASN A C 1
ATOM 2616 O O . ASN A 1 312 ? -3.376 -4.101 -27.144 1.00 83.94 312 ASN A O 1
ATOM 2620 N N . THR A 1 313 ? -1.151 -4.414 -27.296 1.00 83.75 313 THR A N 1
ATOM 2621 C CA . THR A 1 313 ? -0.811 -3.017 -27.593 1.00 83.75 313 THR A CA 1
ATOM 2622 C C . THR A 1 313 ? -0.339 -2.892 -29.040 1.00 83.75 313 THR A C 1
ATOM 2624 O O . THR A 1 313 ? 0.327 -3.779 -29.582 1.00 83.75 313 THR A O 1
ATOM 2627 N N . GLY A 1 314 ? -0.732 -1.804 -29.692 1.00 82.19 314 GLY A N 1
ATOM 2628 C CA . GLY A 1 314 ? -0.279 -1.407 -31.021 1.00 82.19 314 GLY A CA 1
ATOM 2629 C C . GLY A 1 314 ? -0.065 0.100 -31.087 1.00 82.19 314 GLY A C 1
ATOM 2630 O O . GLY A 1 314 ? -0.318 0.809 -30.112 1.00 82.19 314 GLY A O 1
ATOM 2631 N N . PHE A 1 315 ? 0.383 0.581 -32.239 1.00 83.31 315 PHE A N 1
ATOM 2632 C CA . PHE A 1 315 ? 0.605 2.000 -32.484 1.00 83.31 315 PHE A CA 1
ATOM 2633 C C . PHE A 1 315 ? -0.487 2.568 -33.384 1.00 83.31 315 PHE A C 1
ATOM 2635 O O . PHE A 1 315 ? -0.999 1.896 -34.285 1.00 83.31 315 PHE A O 1
ATOM 2642 N N . LYS A 1 316 ? -0.884 3.810 -33.111 1.00 78.31 316 LYS A N 1
ATOM 2643 C CA . LYS A 1 316 ? -1.846 4.536 -33.931 1.00 78.31 316 LYS A CA 1
ATOM 2644 C C . LYS A 1 316 ? -1.228 4.731 -35.315 1.00 78.31 316 LYS A C 1
ATOM 2646 O O . LYS A 1 316 ? -0.085 5.150 -35.414 1.00 78.31 316 LYS A O 1
ATOM 2651 N N . ASP A 1 317 ? -1.981 4.376 -36.350 1.00 75.94 317 ASP A N 1
ATOM 2652 C CA . ASP A 1 317 ? -1.581 4.486 -37.759 1.00 75.94 317 ASP A CA 1
ATOM 2653 C C . ASP A 1 317 ? -0.409 3.571 -38.198 1.00 75.94 317 ASP A C 1
ATOM 2655 O O . ASP A 1 317 ? -0.039 3.559 -39.369 1.00 75.94 317 ASP A O 1
ATOM 2659 N N . GLU A 1 318 ? 0.086 2.687 -37.318 1.00 78.94 318 GLU A N 1
ATOM 2660 C CA . GLU A 1 318 ? 1.178 1.740 -37.596 1.00 78.94 318 GLU A CA 1
ATOM 2661 C C . GLU A 1 318 ? 0.781 0.300 -37.225 1.00 78.94 318 GLU A C 1
ATOM 2663 O O . GLU A 1 318 ? 0.995 -0.194 -36.117 1.00 78.94 318 GLU A O 1
ATOM 2668 N N . LYS A 1 319 ? 0.184 -0.410 -38.189 1.00 68.56 319 LYS A N 1
ATOM 2669 C CA . LYS A 1 319 ? -0.493 -1.700 -37.958 1.00 68.56 319 LYS A CA 1
ATOM 2670 C C . LYS A 1 319 ? 0.420 -2.834 -37.469 1.00 68.56 319 LYS A C 1
ATOM 2672 O O . LYS A 1 319 ? -0.050 -3.718 -36.755 1.00 68.56 319 LYS A O 1
ATOM 2677 N N . TYR A 1 320 ? 1.687 -2.838 -37.882 1.00 75.12 320 TYR A N 1
ATOM 2678 C CA . TYR A 1 320 ? 2.630 -3.928 -37.596 1.00 75.12 320 TYR A CA 1
ATOM 2679 C C . TYR A 1 320 ? 3.666 -3.580 -36.530 1.00 75.12 320 TYR A C 1
ATOM 2681 O O . TYR A 1 320 ? 4.356 -4.479 -36.053 1.00 75.12 320 TYR A O 1
ATOM 2689 N N . ARG A 1 321 ? 3.774 -2.305 -36.137 1.00 80.38 321 ARG A N 1
ATOM 2690 C CA . ARG A 1 321 ? 4.746 -1.895 -35.128 1.00 80.38 321 ARG A CA 1
ATOM 2691 C C . ARG A 1 321 ? 4.316 -2.397 -33.755 1.00 80.38 321 ARG A C 1
ATOM 2693 O O . ARG A 1 321 ? 3.146 -2.311 -33.366 1.00 80.38 321 ARG A O 1
ATOM 2700 N N . LYS A 1 322 ? 5.288 -2.929 -33.026 1.00 83.19 322 LYS A N 1
ATOM 2701 C CA . LYS A 1 322 ? 5.172 -3.358 -31.634 1.00 83.19 322 LYS A CA 1
ATOM 2702 C C . LYS A 1 322 ? 6.141 -2.557 -30.781 1.00 83.19 322 LYS A C 1
ATOM 2704 O O . LYS A 1 322 ? 6.947 -1.804 -31.312 1.00 83.19 322 LYS A O 1
ATOM 2709 N N . ILE A 1 323 ? 5.984 -2.658 -29.465 1.00 85.19 323 ILE A N 1
ATOM 2710 C CA . ILE A 1 323 ? 6.899 -1.998 -28.532 1.00 85.19 323 ILE A CA 1
ATOM 2711 C C . ILE A 1 323 ? 8.322 -2.523 -28.746 1.00 85.19 323 ILE A C 1
ATOM 2713 O O . ILE A 1 323 ? 8.493 -3.670 -29.157 1.00 85.19 323 ILE A O 1
ATOM 2717 N N . ASP A 1 324 ? 9.324 -1.702 -28.461 1.00 84.88 324 ASP A N 1
ATOM 2718 C CA . ASP A 1 324 ? 10.724 -2.067 -28.691 1.00 84.88 324 ASP A CA 1
ATOM 2719 C C . ASP A 1 324 ? 11.291 -2.842 -27.504 1.00 84.88 324 ASP A C 1
ATOM 2721 O O . ASP A 1 324 ? 11.947 -3.870 -27.671 1.00 84.88 324 ASP A O 1
ATOM 2725 N N . TYR A 1 325 ? 10.952 -2.396 -26.293 1.00 85.94 325 TYR A N 1
ATOM 2726 C CA . TYR A 1 325 ? 11.492 -2.939 -25.053 1.00 85.94 325 TYR A CA 1
ATOM 2727 C C . TYR A 1 325 ? 10.386 -3.157 -24.016 1.00 85.94 325 TYR A C 1
ATOM 2729 O O . TYR A 1 325 ? 9.613 -2.245 -23.709 1.00 85.94 325 TYR A O 1
ATOM 2737 N N . LEU A 1 326 ? 10.340 -4.357 -23.434 1.00 88.06 326 LEU A N 1
ATOM 2738 C CA . LEU A 1 326 ? 9.555 -4.666 -22.239 1.00 88.06 326 LEU A CA 1
ATOM 2739 C C . LEU A 1 326 ? 10.500 -5.038 -21.095 1.00 88.06 326 LEU A C 1
ATOM 2741 O O . LEU A 1 326 ? 11.167 -6.071 -21.144 1.00 88.06 326 LEU A O 1
ATOM 2745 N N . ILE A 1 327 ? 10.525 -4.220 -20.047 1.00 88.31 327 ILE A N 1
ATOM 2746 C CA . ILE A 1 327 ? 11.403 -4.418 -18.892 1.00 88.31 327 ILE A CA 1
ATOM 2747 C C . ILE A 1 327 ? 10.559 -4.648 -17.638 1.00 88.31 327 ILE A C 1
ATOM 2749 O O . ILE A 1 327 ? 9.789 -3.791 -17.210 1.00 88.31 327 ILE A O 1
ATOM 2753 N N . LEU A 1 328 ? 10.731 -5.804 -17.009 1.00 86.94 328 LEU A N 1
ATOM 2754 C CA . LEU A 1 328 ? 10.142 -6.112 -15.710 1.00 86.94 328 LEU A CA 1
ATOM 2755 C C . LEU A 1 328 ? 11.166 -5.839 -14.613 1.00 86.94 328 LEU A C 1
ATOM 2757 O O . LEU A 1 328 ? 12.199 -6.504 -14.544 1.00 86.94 328 LEU A O 1
ATOM 2761 N N . LEU A 1 329 ? 10.869 -4.874 -13.744 1.00 86.06 329 LEU A N 1
ATOM 2762 C CA . LEU A 1 329 ? 11.704 -4.559 -12.587 1.00 86.06 329 LEU A CA 1
ATOM 2763 C C . LEU A 1 329 ? 11.252 -5.390 -11.394 1.00 86.06 329 LEU A C 1
ATOM 2765 O O . LEU A 1 329 ? 10.057 -5.449 -11.099 1.00 86.06 329 LEU A O 1
ATOM 2769 N N . TYR A 1 330 ? 12.185 -6.019 -10.685 1.00 81.88 330 TYR A N 1
ATOM 2770 C CA . TYR A 1 330 ? 11.833 -6.774 -9.486 1.00 81.88 330 TYR A CA 1
ATOM 2771 C C . TYR A 1 330 ? 12.845 -6.650 -8.342 1.00 81.88 330 TYR A C 1
ATOM 2773 O O . TYR A 1 330 ? 14.013 -6.303 -8.515 1.00 81.88 330 TYR A O 1
ATOM 2781 N N . SER A 1 331 ? 12.380 -6.931 -7.124 1.00 74.06 331 SER A N 1
ATOM 2782 C CA . SER A 1 331 ? 13.114 -6.669 -5.880 1.00 74.06 331 SER A CA 1
ATOM 2783 C C . SER A 1 331 ? 14.159 -7.735 -5.502 1.00 74.06 331 SER A C 1
ATOM 2785 O O . SER A 1 331 ? 14.459 -7.891 -4.315 1.00 74.06 331 SER A O 1
ATOM 2787 N N . GLY A 1 332 ? 14.656 -8.516 -6.463 1.00 71.56 332 GLY A N 1
ATOM 2788 C CA . GLY A 1 332 ? 15.675 -9.547 -6.236 1.00 71.56 332 GLY A CA 1
ATOM 2789 C C . GLY A 1 332 ? 17.083 -9.101 -6.614 1.00 71.56 332 GLY A C 1
ATOM 2790 O O . GLY A 1 332 ? 17.383 -7.910 -6.621 1.00 71.56 332 GLY A O 1
ATOM 2791 N N . GLU A 1 333 ? 17.945 -10.079 -6.886 1.00 69.88 333 GLU A N 1
ATOM 2792 C CA . GLU A 1 333 ? 19.399 -9.875 -7.014 1.00 69.88 333 GLU A CA 1
ATOM 2793 C C . GLU A 1 333 ? 19.962 -10.438 -8.328 1.00 69.88 333 GLU A C 1
ATOM 2795 O O . GLU A 1 333 ? 21.086 -10.131 -8.709 1.00 69.88 333 GLU A O 1
ATOM 2800 N N . THR A 1 334 ? 19.183 -11.248 -9.047 1.00 71.00 334 THR A N 1
ATOM 2801 C CA . THR A 1 334 ? 19.632 -11.965 -10.243 1.00 71.00 334 THR A CA 1
ATOM 2802 C C . THR A 1 334 ? 19.106 -11.308 -11.514 1.00 71.00 334 THR A C 1
ATOM 2804 O O . THR A 1 334 ? 17.906 -11.116 -11.686 1.00 71.00 334 THR A O 1
ATOM 2807 N N . TYR A 1 335 ? 19.991 -10.965 -12.434 1.00 72.88 335 TYR A N 1
ATOM 2808 C CA . TYR A 1 335 ? 19.589 -10.519 -13.763 1.00 72.88 335 TYR A CA 1
ATOM 2809 C C . TYR A 1 335 ? 19.161 -11.718 -14.618 1.00 72.88 335 TYR A C 1
ATOM 2811 O O . TYR A 1 335 ? 19.882 -12.713 -14.667 1.00 72.88 335 TYR A O 1
ATOM 2819 N N . GLU A 1 336 ? 18.002 -11.636 -15.280 1.00 72.12 336 GLU A N 1
ATOM 2820 C CA . GLU A 1 336 ? 17.538 -12.675 -16.202 1.00 72.12 336 GLU A CA 1
ATOM 2821 C C . GLU A 1 336 ? 17.109 -12.061 -17.539 1.00 72.12 336 GLU A C 1
ATOM 2823 O O . GLU A 1 336 ? 16.190 -11.243 -17.638 1.00 72.12 336 GLU A O 1
ATOM 2828 N N . LEU A 1 337 ? 17.788 -12.499 -18.592 1.00 64.56 337 LEU A N 1
ATOM 2829 C CA . LEU A 1 337 ? 17.490 -12.156 -19.971 1.00 64.56 337 LEU A CA 1
ATOM 2830 C C . LEU A 1 337 ? 16.501 -13.186 -20.527 1.00 64.56 337 LEU A C 1
ATOM 2832 O O . LEU A 1 337 ? 16.805 -14.377 -20.531 1.00 64.56 337 LEU A O 1
ATOM 2836 N N . THR A 1 338 ? 15.319 -12.752 -20.977 1.00 63.47 338 THR A N 1
ATOM 2837 C CA . THR A 1 338 ? 14.297 -13.695 -21.470 1.00 63.47 338 THR A CA 1
ATOM 2838 C C . THR A 1 338 ? 14.298 -13.799 -22.993 1.00 63.47 338 THR A C 1
ATOM 2840 O O . THR A 1 338 ? 14.238 -14.906 -23.521 1.00 63.47 338 THR A O 1
ATOM 2843 N N . VAL A 1 339 ? 14.371 -12.669 -23.707 1.00 65.94 339 VAL A N 1
ATOM 2844 C CA . VAL A 1 339 ? 14.427 -12.638 -25.178 1.00 65.94 339 VAL A CA 1
ATOM 2845 C C . VAL A 1 339 ? 15.344 -11.497 -25.616 1.00 65.94 339 VAL A C 1
ATOM 2847 O O . VAL A 1 339 ? 14.952 -10.334 -25.542 1.00 65.94 339 VAL A O 1
ATOM 2850 N N . GLU A 1 340 ? 16.546 -11.833 -26.084 1.00 62.62 340 GLU A N 1
ATOM 2851 C CA . GLU A 1 340 ? 17.454 -10.900 -26.757 1.00 62.62 340 GLU A CA 1
ATOM 2852 C C . GLU A 1 340 ? 17.588 -11.327 -28.210 1.00 62.62 340 GLU A C 1
ATOM 2854 O O . GLU A 1 340 ? 18.130 -12.387 -28.525 1.00 62.62 340 GLU A O 1
ATOM 2859 N N . ASN A 1 341 ? 17.055 -10.502 -29.101 1.00 62.00 341 ASN A N 1
ATOM 2860 C CA . ASN A 1 341 ? 17.393 -10.581 -30.503 1.00 62.00 341 ASN A CA 1
ATOM 2861 C C . ASN A 1 341 ? 17.658 -9.162 -30.999 1.00 62.00 341 ASN A C 1
ATOM 2863 O O . ASN A 1 341 ? 16.782 -8.299 -30.949 1.00 62.00 341 ASN A O 1
ATOM 2867 N N . ASN A 1 342 ? 18.886 -8.904 -31.439 1.00 62.03 342 ASN A N 1
ATOM 2868 C CA . ASN A 1 342 ? 19.285 -7.582 -31.920 1.00 62.03 342 ASN A CA 1
ATOM 2869 C C . ASN A 1 342 ? 18.634 -7.224 -33.261 1.00 62.03 342 ASN A C 1
ATOM 2871 O O . ASN A 1 342 ? 18.630 -6.052 -33.630 1.00 62.03 342 ASN A O 1
ATOM 2875 N N . GLU A 1 343 ? 18.057 -8.211 -33.950 1.00 57.56 343 GLU A N 1
ATOM 2876 C CA . GLU A 1 343 ? 17.401 -8.046 -35.246 1.00 57.56 343 GLU A CA 1
ATOM 2877 C C . GLU A 1 343 ? 15.873 -7.899 -35.141 1.00 57.56 343 GLU A C 1
ATOM 2879 O O . GLU A 1 343 ? 15.240 -7.481 -36.109 1.00 57.56 343 GLU A O 1
ATOM 2884 N N . PHE A 1 344 ? 15.261 -8.211 -33.987 1.00 64.38 344 PHE A N 1
ATOM 2885 C CA . PHE A 1 344 ? 13.800 -8.222 -33.836 1.00 64.38 344 PHE A CA 1
ATOM 2886 C C . PHE A 1 344 ? 13.332 -7.587 -32.518 1.00 64.38 344 PHE A C 1
ATOM 2888 O O . PHE A 1 344 ? 13.733 -8.006 -31.434 1.00 64.38 344 PHE A O 1
ATOM 2895 N N . SER A 1 345 ? 12.404 -6.632 -32.621 1.00 68.94 345 SER A N 1
ATOM 2896 C CA . SER A 1 345 ? 11.607 -6.104 -31.502 1.00 68.94 345 SER A CA 1
ATOM 2897 C C . SER A 1 345 ? 10.335 -6.947 -31.303 1.00 68.94 345 SER A C 1
ATOM 2899 O O . SER A 1 345 ? 9.755 -7.401 -32.298 1.00 68.94 345 SER A O 1
ATOM 2901 N N . PRO A 1 346 ? 9.821 -7.133 -30.070 1.00 76.88 346 PRO A N 1
ATOM 2902 C CA . PRO A 1 346 ? 10.278 -6.581 -28.788 1.00 76.88 346 PRO A CA 1
ATOM 2903 C C . PRO A 1 346 ? 11.388 -7.395 -28.108 1.00 76.88 346 PRO A C 1
ATOM 2905 O O . PRO A 1 346 ? 11.336 -8.626 -28.079 1.00 76.88 346 PRO A O 1
ATOM 2908 N N . GLN A 1 347 ? 12.306 -6.706 -27.433 1.00 83.38 347 GLN A N 1
ATOM 2909 C CA . GLN A 1 347 ? 13.244 -7.315 -26.488 1.00 83.38 347 GLN A CA 1
ATOM 2910 C C . GLN A 1 347 ? 12.647 -7.343 -25.071 1.00 83.38 347 GLN A C 1
ATOM 2912 O O . GLN A 1 347 ? 12.001 -6.380 -24.643 1.00 83.38 347 GLN A O 1
ATOM 2917 N N . VAL A 1 348 ? 12.835 -8.448 -24.337 1.00 84.38 348 VAL A N 1
ATOM 2918 C CA . VAL A 1 348 ? 12.192 -8.663 -23.025 1.00 84.38 348 VAL A CA 1
ATOM 2919 C C . VAL A 1 348 ? 13.213 -8.986 -21.937 1.00 84.38 348 VAL A C 1
ATOM 2921 O O . VAL A 1 348 ? 13.925 -9.994 -22.009 1.00 84.38 348 VAL A O 1
ATOM 2924 N N . PHE A 1 349 ? 13.215 -8.163 -20.887 1.00 84.12 349 PHE A N 1
ATOM 2925 C CA . PHE A 1 349 ? 14.193 -8.197 -19.800 1.00 84.12 349 PHE A CA 1
ATOM 2926 C C . PHE A 1 349 ? 13.526 -8.329 -18.430 1.00 84.12 349 PHE A C 1
ATOM 2928 O O . PHE A 1 349 ? 12.499 -7.700 -18.171 1.00 84.12 349 PHE A O 1
ATOM 2935 N N . ILE A 1 350 ? 14.147 -9.091 -17.525 1.00 83.31 350 ILE A N 1
ATOM 2936 C CA . ILE A 1 350 ? 13.810 -9.107 -16.098 1.00 83.31 350 ILE A CA 1
ATOM 2937 C C . ILE A 1 350 ? 15.027 -8.602 -15.322 1.00 83.31 350 ILE A C 1
ATOM 2939 O O . ILE A 1 350 ? 16.068 -9.259 -15.252 1.00 83.31 350 ILE A O 1
ATOM 2943 N N . ILE A 1 351 ? 14.896 -7.416 -14.733 1.00 84.38 351 ILE A N 1
ATOM 2944 C CA . ILE A 1 351 ? 16.019 -6.681 -14.153 1.00 84.38 351 ILE A CA 1
ATOM 2945 C C . ILE A 1 351 ? 15.808 -6.492 -12.648 1.00 84.38 351 ILE A C 1
ATOM 2947 O O . ILE A 1 351 ? 14.756 -5.999 -12.228 1.00 84.38 351 ILE A O 1
ATOM 2951 N N . PRO A 1 352 ? 16.797 -6.847 -11.810 1.00 81.12 352 PRO A N 1
ATOM 2952 C CA . PRO A 1 352 ? 16.766 -6.505 -10.400 1.00 81.12 352 PRO A CA 1
ATOM 2953 C C . PRO A 1 352 ? 17.044 -5.009 -10.220 1.00 81.12 352 PRO A C 1
ATOM 2955 O O . PRO A 1 352 ? 17.970 -4.464 -10.814 1.00 81.12 352 PRO A O 1
ATOM 2958 N N . SER A 1 353 ? 16.263 -4.338 -9.376 1.00 76.12 353 SER A N 1
ATOM 2959 C CA . SER A 1 353 ? 16.453 -2.903 -9.107 1.00 76.12 353 SER A CA 1
ATOM 2960 C C . SER A 1 353 ? 16.304 -2.565 -7.626 1.00 76.12 353 SER A C 1
ATOM 2962 O O . SER A 1 353 ? 15.714 -1.564 -7.252 1.00 76.12 353 SER A O 1
ATOM 2964 N N . LYS A 1 354 ? 16.790 -3.430 -6.737 1.00 75.19 354 LYS A N 1
ATOM 2965 C CA . LYS A 1 354 ? 16.852 -3.142 -5.296 1.00 75.19 354 LYS A CA 1
ATOM 2966 C C . LYS A 1 354 ? 18.093 -2.282 -4.986 1.00 75.19 354 LYS A C 1
ATOM 2968 O O . LYS A 1 354 ? 19.095 -2.446 -5.685 1.00 75.19 354 LYS A O 1
ATOM 2973 N N . PRO A 1 355 ? 18.099 -1.460 -3.914 1.00 65.94 355 PRO A N 1
ATOM 2974 C CA . PRO A 1 355 ? 19.313 -0.784 -3.460 1.00 65.94 355 PRO A CA 1
ATOM 2975 C C . PRO A 1 355 ? 20.511 -1.736 -3.394 1.00 65.94 355 PRO A C 1
ATOM 2977 O O . PRO A 1 355 ? 20.380 -2.837 -2.852 1.00 65.94 355 PRO A O 1
ATOM 2980 N N . ARG A 1 356 ? 21.662 -1.291 -3.924 1.00 67.62 356 ARG A N 1
ATOM 2981 C CA . ARG A 1 356 ? 22.908 -2.058 -4.197 1.00 67.62 356 ARG A CA 1
ATOM 2982 C C . ARG A 1 356 ? 22.949 -2.867 -5.500 1.00 67.62 356 ARG A C 1
ATOM 2984 O O . ARG A 1 356 ? 24.040 -3.209 -5.938 1.00 67.62 356 ARG A O 1
ATOM 2991 N N . PHE A 1 357 ? 21.810 -3.128 -6.134 1.00 72.94 357 PHE A N 1
ATOM 2992 C CA . PHE A 1 357 ? 21.709 -3.835 -7.420 1.00 72.94 357 PHE A CA 1
ATOM 2993 C C . PHE A 1 357 ? 21.207 -2.925 -8.553 1.00 72.94 357 PHE A C 1
ATOM 2995 O O . PHE A 1 357 ? 20.835 -3.392 -9.623 1.00 72.94 357 PHE A O 1
ATOM 3002 N N . GLU A 1 358 ? 21.226 -1.611 -8.327 1.00 74.94 358 GLU A N 1
ATOM 3003 C CA . GLU A 1 358 ? 20.773 -0.569 -9.260 1.00 74.94 358 GLU A CA 1
ATOM 3004 C C . GLU A 1 358 ? 21.571 -0.572 -10.574 1.00 74.94 358 GLU A C 1
ATOM 3006 O O . GLU A 1 358 ? 21.027 -0.281 -11.639 1.00 74.94 358 GLU A O 1
ATOM 3011 N N . TYR A 1 359 ? 22.840 -0.987 -10.512 1.00 76.94 359 TYR A N 1
ATOM 3012 C CA . TYR A 1 359 ? 23.759 -1.001 -11.649 1.00 76.94 359 TYR A CA 1
ATOM 3013 C C . TYR A 1 359 ? 23.258 -1.842 -12.831 1.00 76.94 359 TYR A C 1
ATOM 3015 O O . TYR A 1 359 ? 23.620 -1.557 -13.968 1.00 76.94 359 TYR A O 1
ATOM 3023 N N . PHE A 1 360 ? 22.429 -2.867 -12.596 1.00 80.44 360 PHE A N 1
ATOM 3024 C CA . PHE A 1 360 ? 21.862 -3.676 -13.677 1.00 80.44 360 PHE A CA 1
ATOM 3025 C C . PHE A 1 360 ? 20.870 -2.878 -14.523 1.00 80.44 360 PHE A C 1
ATOM 3027 O O . PHE A 1 360 ? 20.895 -2.968 -15.750 1.00 80.44 360 PHE A O 1
ATOM 3034 N N . LEU A 1 361 ? 20.020 -2.080 -13.872 1.00 81.69 361 LEU A N 1
ATOM 3035 C CA . LEU A 1 361 ? 19.086 -1.195 -14.560 1.00 81.69 361 LEU A CA 1
ATOM 3036 C C . LEU A 1 361 ? 19.840 -0.096 -15.306 1.00 81.69 361 LEU A C 1
ATOM 3038 O O . LEU A 1 361 ? 19.565 0.146 -16.478 1.00 81.69 361 LEU A O 1
ATOM 3042 N N . GLU A 1 362 ? 20.824 0.524 -14.657 1.00 80.88 362 GLU A N 1
ATOM 3043 C CA . GLU A 1 362 ? 21.640 1.564 -15.285 1.00 80.88 362 GLU A CA 1
ATOM 3044 C C . GLU A 1 362 ? 22.429 1.037 -16.487 1.00 80.88 362 GLU A C 1
ATOM 3046 O O . GLU A 1 362 ? 22.517 1.717 -17.507 1.00 80.88 362 GLU A O 1
ATOM 3051 N N . ALA A 1 363 ? 22.993 -0.171 -16.402 1.00 81.62 363 ALA A N 1
ATOM 3052 C CA . ALA A 1 363 ? 23.713 -0.794 -17.508 1.00 81.62 363 ALA A CA 1
ATOM 3053 C C . ALA A 1 363 ? 22.798 -1.021 -18.718 1.00 81.62 363 ALA A C 1
ATOM 3055 O O . ALA A 1 363 ? 23.167 -0.648 -19.827 1.00 81.62 363 ALA A O 1
ATOM 3056 N N . GLN A 1 364 ? 21.591 -1.552 -18.505 1.00 81.69 364 GLN A N 1
ATOM 3057 C CA . GLN A 1 364 ? 20.645 -1.791 -19.597 1.00 81.69 364 GLN A CA 1
ATOM 3058 C C . GLN A 1 364 ? 20.119 -0.494 -20.210 1.00 81.69 364 GLN A C 1
ATOM 3060 O O . GLN A 1 364 ? 20.086 -0.356 -21.431 1.00 81.69 364 GLN A O 1
ATOM 3065 N N . LEU A 1 365 ? 19.774 0.497 -19.384 1.00 81.75 365 LEU A N 1
ATOM 3066 C CA . LEU A 1 365 ? 19.380 1.805 -19.899 1.00 81.75 365 LEU A CA 1
ATOM 3067 C C . LEU A 1 365 ? 20.532 2.484 -20.657 1.00 81.75 365 LEU A C 1
ATOM 3069 O O . LEU A 1 365 ? 20.271 3.144 -21.658 1.00 81.75 365 LEU A O 1
ATOM 3073 N N . ASN A 1 366 ? 21.794 2.293 -20.244 1.00 81.69 366 ASN A N 1
ATOM 3074 C CA . ASN A 1 366 ? 22.954 2.782 -20.998 1.00 81.69 366 ASN A CA 1
ATOM 3075 C C . ASN A 1 366 ? 23.044 2.124 -22.373 1.00 81.69 366 ASN A C 1
ATOM 3077 O O . ASN A 1 366 ? 23.188 2.842 -23.352 1.00 81.69 366 ASN A O 1
ATOM 3081 N N . THR A 1 367 ? 22.917 0.798 -22.467 1.00 79.94 367 THR A N 1
ATOM 3082 C CA . THR A 1 367 ? 22.975 0.089 -23.755 1.00 79.94 367 THR A CA 1
ATOM 3083 C C . THR A 1 367 ? 21.878 0.554 -24.711 1.00 79.94 367 THR A C 1
ATOM 3085 O O . THR A 1 367 ? 22.138 0.751 -25.896 1.00 79.94 367 THR A O 1
ATOM 3088 N N . ILE A 1 368 ? 20.662 0.776 -24.201 1.00 79.00 368 ILE A N 1
ATOM 3089 C CA . ILE A 1 368 ? 19.553 1.296 -25.010 1.00 79.00 368 ILE A CA 1
ATOM 3090 C C . ILE A 1 368 ? 19.859 2.727 -25.464 1.00 79.00 368 ILE A C 1
ATOM 3092 O O . ILE A 1 368 ? 19.739 3.042 -26.640 1.00 79.00 368 ILE A O 1
ATOM 3096 N N . ILE A 1 369 ? 20.310 3.596 -24.560 1.00 77.31 369 ILE A N 1
ATOM 3097 C CA . ILE A 1 369 ? 20.620 4.988 -24.901 1.00 77.31 369 ILE A CA 1
ATOM 3098 C C . ILE A 1 369 ? 21.782 5.096 -25.894 1.00 77.31 369 ILE A C 1
ATOM 3100 O O . ILE A 1 369 ? 21.672 5.854 -26.849 1.00 77.31 369 ILE A O 1
ATOM 3104 N N . GLU A 1 370 ? 22.858 4.328 -25.720 1.00 77.38 370 GLU A N 1
ATOM 3105 C CA . GLU A 1 370 ? 24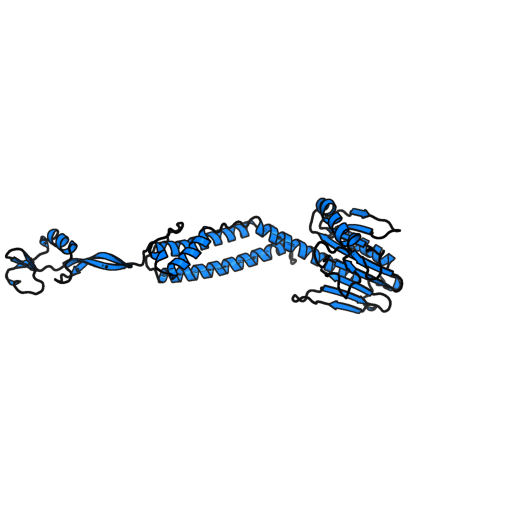.015 4.328 -26.627 1.00 77.38 370 GLU A CA 1
ATOM 3106 C C . GLU A 1 370 ? 23.645 3.911 -28.054 1.00 77.38 370 GLU A C 1
ATOM 3108 O O . GLU A 1 370 ? 24.267 4.372 -29.010 1.00 77.38 370 GLU A O 1
ATOM 3113 N N . LYS A 1 371 ? 22.613 3.074 -28.208 1.00 73.31 371 LYS A N 1
ATOM 3114 C CA . LYS A 1 371 ? 22.081 2.673 -29.513 1.00 73.31 371 LYS A CA 1
ATOM 3115 C C . LYS A 1 371 ? 21.216 3.762 -30.157 1.00 73.31 371 LYS A C 1
ATOM 3117 O O . LYS A 1 371 ? 21.242 3.920 -31.374 1.00 73.31 371 LYS A O 1
ATOM 3122 N N . GLU A 1 372 ? 20.464 4.505 -29.349 1.00 72.00 372 GLU A N 1
ATOM 3123 C CA . GLU A 1 372 ? 19.390 5.394 -29.812 1.00 72.00 372 GLU A CA 1
ATOM 3124 C C . GLU A 1 372 ? 19.789 6.885 -29.858 1.00 72.00 372 GLU A C 1
ATOM 3126 O O . GLU A 1 372 ? 19.190 7.675 -30.594 1.00 72.00 372 GLU A O 1
ATOM 3131 N N . ILE A 1 373 ? 20.803 7.295 -29.086 1.00 70.00 373 ILE A N 1
ATOM 3132 C CA . ILE A 1 373 ? 21.204 8.698 -28.901 1.00 70.00 373 ILE A CA 1
ATOM 3133 C C . ILE A 1 373 ? 22.664 8.919 -29.343 1.00 70.00 373 ILE A C 1
ATOM 3135 O O . ILE A 1 373 ? 23.573 8.241 -28.855 1.00 70.00 373 ILE A O 1
ATOM 3139 N N . PRO A 1 374 ? 22.935 9.917 -30.211 1.00 69.75 374 PRO A N 1
ATOM 3140 C CA . PRO A 1 374 ? 24.292 10.277 -30.609 1.00 69.75 374 PRO A CA 1
ATOM 3141 C C . PRO A 1 374 ? 25.172 10.740 -29.441 1.00 69.75 374 PRO A C 1
ATOM 3143 O O . PRO A 1 374 ? 24.740 11.494 -28.566 1.00 69.75 374 PRO A O 1
ATOM 3146 N N . ASN A 1 375 ? 26.464 10.394 -29.507 1.00 66.56 375 ASN A N 1
ATOM 3147 C CA . ASN A 1 375 ? 27.456 10.695 -28.467 1.00 66.56 375 ASN A CA 1
ATOM 3148 C C . ASN A 1 375 ? 27.608 12.189 -28.110 1.00 66.56 375 ASN A C 1
ATOM 3150 O O . ASN A 1 375 ? 28.141 12.520 -27.052 1.00 66.56 375 ASN A O 1
ATOM 3154 N N . SER A 1 376 ? 27.153 13.096 -28.977 1.00 60.72 376 SER A N 1
ATOM 3155 C CA . SER A 1 376 ? 27.211 14.550 -28.787 1.00 60.72 376 SER A CA 1
ATOM 3156 C C . SER A 1 376 ? 26.324 15.074 -27.655 1.00 60.72 376 SER A C 1
ATOM 3158 O O . SER A 1 376 ? 26.589 16.162 -27.149 1.00 60.72 376 SER A O 1
ATOM 3160 N N . PHE A 1 377 ? 25.296 14.322 -27.253 1.00 61.47 377 PHE A N 1
ATOM 3161 C CA . PHE A 1 377 ? 24.338 14.731 -26.216 1.00 61.47 377 PHE A CA 1
ATOM 3162 C C . PHE A 1 377 ? 24.709 14.246 -24.808 1.00 61.47 377 PHE A C 1
ATOM 3164 O O . PHE A 1 377 ? 24.041 14.600 -23.830 1.00 61.47 377 PHE A O 1
ATOM 3171 N N . TYR A 1 378 ? 25.786 13.466 -24.682 1.00 68.94 378 TYR A N 1
ATOM 3172 C CA . TYR A 1 378 ? 26.279 13.014 -23.387 1.00 68.94 378 TYR A CA 1
ATOM 3173 C C . TYR A 1 378 ? 27.054 14.106 -22.663 1.00 68.94 378 TYR A C 1
ATOM 3175 O O . TYR A 1 378 ? 27.773 14.911 -23.263 1.00 68.94 378 TYR A O 1
ATOM 3183 N N . LYS A 1 379 ? 26.947 14.101 -21.333 1.00 62.97 379 LYS A N 1
ATOM 3184 C CA . LYS A 1 379 ? 27.811 14.911 -20.479 1.00 62.97 379 LYS A CA 1
ATOM 3185 C C . LYS A 1 379 ? 29.265 14.497 -20.733 1.00 62.97 379 LYS A C 1
ATOM 3187 O O . LYS A 1 379 ? 29.630 13.343 -20.504 1.00 62.97 379 LYS A O 1
ATOM 3192 N N . LYS A 1 380 ? 30.091 15.420 -21.239 1.00 55.34 380 LYS A N 1
ATOM 3193 C CA . LYS A 1 380 ? 31.536 15.182 -21.375 1.00 55.34 380 LYS A CA 1
ATOM 3194 C C . LYS A 1 380 ? 32.094 14.893 -19.979 1.00 55.34 380 LYS A C 1
ATOM 3196 O O . LYS A 1 380 ? 31.813 15.651 -19.051 1.00 55.34 380 LYS A O 1
ATOM 3201 N N . LYS A 1 381 ? 32.789 13.761 -19.845 1.00 46.56 381 LYS A N 1
ATOM 3202 C CA . LYS A 1 381 ? 33.481 13.375 -18.610 1.00 46.56 381 LYS A CA 1
ATOM 3203 C C . LYS A 1 381 ? 34.551 14.386 -18.236 1.00 46.56 381 LYS A C 1
ATOM 3205 O O . LYS A 1 381 ? 35.228 14.871 -19.171 1.00 46.56 381 LYS A O 1
#